Protein AF-A0A1F4Y2R0-F1 (afdb_monomer_lite)

Secondary structure (DSSP, 8-state):
--HHHHHHHHHHHHTTGGGSEETTEEHHHHHHHHHHHHHHTT--HHHHHHHHHTTTT--SS----SS-GGGHHHHHHHH-HHHHHHHHHHHHB-GGG--SS-BTTBEEEEBTTT-PEEEE-HHHHHHHHHHHHHHHHHHHTT---THHHHHHHHHGGGGGGS-HHHHHHHHHHGGGS-SS----SEEEEEETTEEEEE-SS-EEEES-------TTS--EEBSSTT-EEEEESPPPPSS-HHHH--SEEE-S--STTTSBHHHHHHHHTTS-EEEEES---HHHHHHHHHHHGGGGGGEEEEE-SS-EEEEETTEEEEEEE-SSTT-EEEEEE-SS-EEEEE-S--S-SSTT--SPPGGGGGGTT---SEEEEE----EEEEEETTEEEEES-SS--HHHHHHHHHHHT-SEEEEES-S-EEEESSEEEEPPPHHHHHHHHHHHHHHH-TT-EE----TT-B--

pLDDT: mean 84.25, std 13.88, range [33.34, 98.38]

Structure (mmCIF, N/CA/C/O backbone):
data_AF-A0A1F4Y2R0-F1
#
_entry.id   AF-A0A1F4Y2R0-F1
#
loop_
_atom_site.group_PDB
_atom_site.id
_atom_site.type_symbol
_atom_site.label_atom_id
_atom_site.label_alt_id
_atom_site.label_comp_id
_atom_site.label_asym_id
_atom_site.label_entity_id
_atom_site.label_seq_id
_atom_site.pdbx_PDB_ins_code
_atom_site.Cartn_x
_atom_site.Cartn_y
_atom_site.Cartn_z
_atom_site.occupancy
_atom_site.B_iso_or_equiv
_atom_site.auth_seq_id
_atom_site.auth_comp_id
_atom_site.auth_asym_id
_atom_site.auth_atom_id
_atom_site.pdbx_PDB_model_num
ATOM 1 N N . MET A 1 1 ? -34.219 0.413 31.444 1.00 54.72 1 MET A N 1
ATOM 2 C CA . MET A 1 1 ? -33.635 1.677 30.934 1.00 54.72 1 MET A CA 1
ATOM 3 C C . MET A 1 1 ? -33.563 2.626 32.122 1.00 54.72 1 MET A C 1
ATOM 5 O O . MET A 1 1 ? -34.509 2.577 32.900 1.00 54.72 1 MET A O 1
ATOM 9 N N . SER A 1 2 ? -32.473 3.369 32.354 1.00 75.62 2 SER A N 1
ATOM 10 C CA . SER A 1 2 ? -32.458 4.322 33.478 1.00 75.62 2 SER A CA 1
ATOM 11 C C . SER A 1 2 ? -33.339 5.532 33.150 1.00 75.62 2 SER A C 1
ATOM 13 O O . SER A 1 2 ? -33.554 5.846 31.976 1.00 75.62 2 SER A O 1
ATOM 15 N N . LEU A 1 3 ? -33.887 6.191 34.175 1.00 78.19 3 LEU A N 1
ATOM 16 C CA . LEU A 1 3 ? -34.734 7.378 33.994 1.00 78.19 3 LEU A CA 1
ATOM 17 C C . LEU A 1 3 ? -33.969 8.519 33.299 1.00 78.19 3 LEU A C 1
ATOM 19 O O . LEU A 1 3 ? -34.542 9.209 32.458 1.00 78.19 3 LEU A O 1
ATOM 23 N N . ALA A 1 4 ? -32.669 8.656 33.585 1.00 81.31 4 ALA A N 1
ATOM 24 C CA . ALA A 1 4 ? -31.793 9.646 32.962 1.00 81.31 4 ALA A CA 1
ATOM 25 C C . ALA A 1 4 ? -31.646 9.424 31.445 1.00 81.31 4 ALA A C 1
ATOM 27 O O . ALA A 1 4 ? -31.824 10.358 30.669 1.00 81.31 4 ALA A O 1
ATOM 28 N N . SER A 1 5 ? -31.427 8.177 31.009 1.00 87.00 5 SER A N 1
ATOM 29 C CA . SER A 1 5 ? -31.346 7.799 29.586 1.00 87.00 5 SER A CA 1
ATOM 30 C C . SER A 1 5 ? -32.629 8.136 28.810 1.00 87.00 5 SER A C 1
ATOM 32 O O . SER A 1 5 ? -32.589 8.716 27.722 1.00 87.00 5 SER A O 1
ATOM 34 N N . ALA A 1 6 ? -33.798 7.839 29.388 1.00 89.38 6 ALA A N 1
ATOM 35 C CA . ALA A 1 6 ? -35.083 8.134 28.754 1.00 89.38 6 ALA A CA 1
ATOM 36 C C . ALA A 1 6 ? -35.344 9.650 28.630 1.00 89.38 6 ALA A C 1
ATOM 38 O O . ALA A 1 6 ? -35.783 10.125 27.575 1.00 89.38 6 ALA A O 1
ATOM 39 N N . ALA A 1 7 ? -35.035 10.418 29.680 1.00 91.19 7 ALA A N 1
ATOM 40 C CA . ALA A 1 7 ? -35.133 11.877 29.660 1.00 91.19 7 ALA A CA 1
ATOM 41 C C . ALA A 1 7 ? -34.169 12.492 28.630 1.00 91.19 7 ALA A C 1
ATOM 43 O O . ALA A 1 7 ? -34.569 13.345 27.838 1.00 91.19 7 ALA A O 1
ATOM 44 N N . ALA A 1 8 ? -32.935 11.989 28.570 1.00 92.88 8 ALA A N 1
ATOM 45 C CA . ALA A 1 8 ? -31.923 12.381 27.598 1.00 92.88 8 ALA A CA 1
ATOM 46 C C . ALA A 1 8 ? -32.355 12.154 26.142 1.00 92.88 8 ALA A C 1
ATOM 48 O O . ALA A 1 8 ? -32.284 13.068 25.320 1.00 92.88 8 ALA A O 1
ATOM 49 N N . LYS A 1 9 ? -32.878 10.967 25.811 1.00 93.50 9 LYS A N 1
ATOM 50 C CA . LYS A 1 9 ? -33.388 10.676 24.458 1.00 93.50 9 LYS A CA 1
ATOM 51 C C . LYS A 1 9 ? -34.584 11.547 24.086 1.00 93.50 9 LYS A C 1
ATOM 53 O O . LYS A 1 9 ? -34.706 11.964 22.931 1.00 93.50 9 LYS A O 1
ATOM 58 N N . THR A 1 10 ? -35.450 11.851 25.053 1.00 94.50 10 THR A N 1
ATOM 59 C CA . THR A 1 10 ? -36.576 12.777 24.855 1.00 94.50 10 THR A CA 1
ATOM 60 C C . THR A 1 10 ? -36.070 14.185 24.548 1.00 94.50 10 THR A C 1
ATOM 62 O O . THR A 1 10 ? -36.515 14.798 23.580 1.00 94.50 10 THR A O 1
ATOM 65 N N . TYR A 1 11 ? -35.082 14.666 25.305 1.00 93.81 11 TYR A N 1
ATOM 66 C CA . TYR A 1 11 ? -34.439 15.955 25.062 1.00 93.81 11 TYR A CA 1
ATOM 67 C C . TYR A 1 11 ? -33.835 16.045 23.652 1.00 93.81 11 TYR A C 1
ATOM 69 O O . TYR A 1 11 ? -34.163 16.961 22.898 1.00 93.81 11 TYR A O 1
ATOM 77 N N . LEU A 1 12 ? -33.033 15.054 23.248 1.00 93.25 12 LEU A N 1
ATOM 78 C CA . LEU A 1 12 ? -32.429 14.998 21.911 1.00 93.25 12 LEU A CA 1
ATOM 79 C C . LEU A 1 12 ? -33.479 14.906 20.795 1.00 93.25 12 LEU A C 1
ATOM 81 O O . LEU A 1 12 ? -33.330 15.529 19.742 1.00 93.25 12 LEU A O 1
ATOM 85 N N . THR A 1 13 ? -34.568 14.169 21.027 1.00 93.06 13 THR A N 1
ATOM 86 C CA . THR A 1 13 ? -35.704 14.111 20.096 1.00 93.06 13 THR A CA 1
ATOM 87 C C . THR A 1 13 ? -36.316 15.496 19.896 1.00 93.06 13 THR A C 1
ATOM 89 O O . THR A 1 13 ? -36.494 15.912 18.753 1.00 93.06 13 THR A O 1
ATOM 92 N N . ASN A 1 14 ? -36.572 16.230 20.983 1.00 92.50 14 ASN A N 1
ATOM 93 C CA . ASN A 1 14 ? -37.152 17.575 20.938 1.00 92.50 14 ASN A CA 1
ATOM 94 C C . ASN A 1 14 ? -36.226 18.593 20.259 1.00 92.50 14 ASN A C 1
ATOM 96 O O . ASN A 1 14 ? -36.703 19.509 19.596 1.00 92.50 14 ASN A O 1
ATOM 100 N N . LYS A 1 15 ? -34.907 18.407 20.374 1.00 91.75 15 LYS A N 1
ATOM 101 C CA . LYS A 1 15 ? -33.897 19.203 19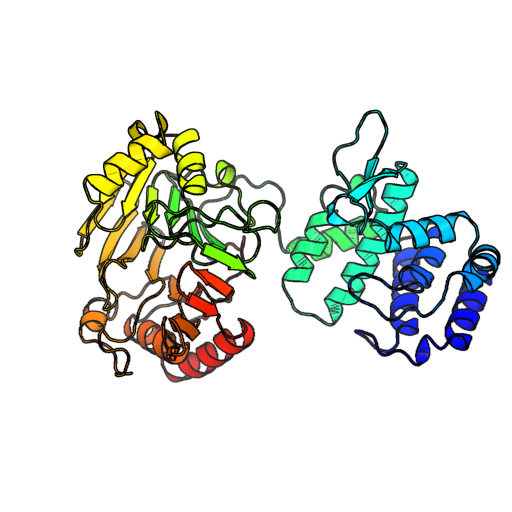.661 1.00 91.75 15 LYS A CA 1
ATOM 102 C C . LYS A 1 15 ? -33.776 18.848 18.174 1.00 91.75 15 LYS A C 1
ATOM 104 O O . LYS A 1 15 ? -33.099 19.548 17.433 1.00 91.75 15 LYS A O 1
ATOM 109 N N . GLY A 1 16 ? -34.463 17.800 17.714 1.00 89.19 16 GLY A N 1
ATOM 110 C CA . GLY A 1 16 ? -34.534 17.427 16.303 1.00 89.19 16 GLY A CA 1
ATOM 111 C C . GLY A 1 16 ? -33.515 16.377 15.864 1.00 89.19 16 GLY A C 1
ATOM 112 O O . GLY A 1 16 ? -33.352 16.178 14.661 1.00 89.19 16 GLY A O 1
ATOM 113 N N . ALA A 1 17 ? -32.869 15.655 16.789 1.00 87.44 17 ALA A N 1
ATOM 114 C CA . ALA A 1 17 ? -31.891 14.611 16.451 1.00 87.44 17 ALA A CA 1
ATOM 115 C C . ALA A 1 17 ? -32.464 13.520 15.521 1.00 87.44 17 ALA A C 1
ATOM 117 O O . ALA A 1 17 ? -31.746 12.982 14.681 1.00 87.44 17 ALA A O 1
ATOM 118 N N . LYS A 1 18 ? -33.772 13.227 15.613 1.00 90.25 18 LYS A N 1
ATOM 119 C CA . LYS A 1 18 ? -34.463 12.280 14.714 1.00 90.25 18 LYS A CA 1
ATOM 120 C C . LYS A 1 18 ? -34.533 12.747 13.257 1.00 90.25 18 LYS A C 1
ATOM 122 O O . LYS A 1 18 ? -34.652 11.923 12.359 1.00 90.25 18 LYS A O 1
ATOM 127 N N . ASN A 1 19 ? -34.455 14.054 13.021 1.00 86.25 19 ASN A N 1
ATOM 128 C CA . ASN A 1 19 ? -34.614 14.651 11.692 1.00 86.25 19 ASN A CA 1
ATOM 129 C C . ASN A 1 19 ? -33.277 14.787 10.949 1.00 86.25 19 ASN A C 1
ATOM 131 O O . ASN A 1 19 ? -33.233 15.239 9.806 1.00 86.25 19 ASN A O 1
ATOM 135 N N . ILE A 1 20 ? -32.171 14.440 11.604 1.00 82.31 20 ILE A N 1
ATOM 136 C CA . ILE A 1 20 ? -30.833 14.496 11.032 1.00 82.31 20 ILE A CA 1
ATOM 137 C C . ILE A 1 20 ? -30.492 13.110 10.502 1.00 82.31 20 ILE A C 1
ATOM 139 O O . ILE A 1 20 ? -30.331 12.183 11.289 1.00 82.31 20 ILE A O 1
ATOM 143 N N . ARG A 1 21 ? -30.357 12.973 9.180 1.00 81.75 21 ARG A N 1
ATOM 144 C CA . ARG A 1 21 ? -29.859 11.738 8.563 1.00 81.75 21 ARG A CA 1
ATOM 145 C C . ARG A 1 21 ? -28.403 11.511 8.971 1.00 81.75 21 ARG A C 1
ATOM 147 O O . ARG A 1 21 ? -27.587 12.423 8.859 1.00 81.75 21 ARG A O 1
ATOM 154 N N . HIS A 1 22 ? -28.100 10.298 9.408 1.00 78.69 22 HIS A N 1
ATOM 155 C CA . HIS A 1 22 ? -26.754 9.837 9.728 1.00 78.69 22 HIS A CA 1
ATOM 156 C C . HIS A 1 22 ? -26.477 8.509 9.004 1.00 78.69 22 HIS A C 1
ATOM 158 O O . HIS A 1 22 ? -27.254 8.138 8.126 1.00 78.69 22 HIS A O 1
ATOM 164 N N . VAL A 1 23 ? -25.370 7.829 9.335 1.00 69.88 23 VAL A N 1
ATOM 165 C CA . VAL A 1 23 ? -24.872 6.648 8.607 1.00 69.88 23 VAL A CA 1
ATOM 166 C C . VAL A 1 23 ? -25.981 5.592 8.546 1.00 69.88 23 VAL A C 1
ATOM 168 O O . VAL A 1 23 ? -26.536 5.354 7.481 1.00 69.88 23 VAL A O 1
ATOM 171 N N . ARG A 1 24 ? -26.448 5.119 9.712 1.00 73.19 24 ARG A N 1
ATOM 172 C CA . ARG A 1 24 ? -27.562 4.161 9.827 1.00 73.19 24 ARG A CA 1
ATOM 173 C C . ARG A 1 24 ? -28.772 4.783 10.522 1.00 73.19 24 ARG A C 1
ATOM 175 O O . ARG A 1 24 ? -28.914 4.680 11.744 1.00 73.19 24 ARG A O 1
ATOM 182 N N . GLY A 1 25 ? -29.642 5.417 9.737 1.00 85.50 25 GLY A N 1
ATOM 183 C CA . GLY A 1 25 ? -30.881 6.041 10.212 1.00 85.50 25 GLY A CA 1
ATOM 184 C C . GLY A 1 25 ? -30.699 7.508 10.598 1.00 85.50 25 GLY A C 1
ATOM 185 O O . GLY A 1 25 ? -30.081 8.281 9.864 1.00 85.50 25 GLY A O 1
ATOM 186 N N . SER A 1 26 ? -31.272 7.912 11.728 1.00 89.38 26 SER A N 1
ATOM 187 C CA . SER A 1 26 ? -31.125 9.263 12.267 1.00 89.38 26 SER A CA 1
ATOM 188 C C . SER A 1 26 ? -29.910 9.403 13.191 1.00 89.38 26 SER A C 1
ATOM 190 O O . SER A 1 26 ? -29.363 8.414 13.683 1.00 89.38 26 SER A O 1
ATOM 192 N N . LEU A 1 27 ? -29.508 10.642 13.488 1.00 88.50 27 LEU A N 1
ATOM 193 C CA . LEU A 1 27 ? -28.502 10.929 14.514 1.00 88.50 27 LEU A CA 1
ATOM 194 C C . LEU A 1 27 ? -28.922 10.348 15.870 1.00 88.50 27 LEU A C 1
ATOM 196 O O . LEU A 1 27 ? -28.088 9.779 16.567 1.00 88.50 27 LEU A O 1
ATOM 200 N N . LEU A 1 28 ? -30.210 10.417 16.227 1.00 91.50 28 LEU A N 1
ATOM 201 C CA . LEU A 1 28 ? -30.687 9.804 17.469 1.00 91.50 28 LEU A CA 1
ATOM 202 C C . LEU A 1 28 ? -30.506 8.280 17.473 1.00 91.50 28 LEU A C 1
ATOM 204 O O . LEU A 1 28 ? -30.177 7.721 18.520 1.00 91.50 28 LEU A O 1
ATOM 208 N N . ASP A 1 29 ? -30.708 7.615 16.332 1.00 89.62 29 ASP A N 1
ATOM 209 C CA . ASP A 1 29 ? -30.528 6.163 16.226 1.00 89.62 29 ASP A CA 1
ATOM 210 C C . ASP A 1 29 ? -29.059 5.783 16.436 1.00 89.62 29 ASP A C 1
ATOM 212 O O . ASP A 1 29 ? -28.770 4.862 17.196 1.00 89.62 29 ASP A O 1
ATOM 216 N N . HIS A 1 30 ? -28.132 6.532 15.830 1.00 91.44 30 HIS A N 1
ATOM 217 C CA . HIS A 1 30 ? -26.693 6.377 16.058 1.00 91.44 30 HIS A CA 1
ATOM 218 C C . HIS A 1 30 ? -26.323 6.563 17.533 1.00 91.44 30 HIS A C 1
ATOM 220 O O . HIS A 1 30 ? -25.813 5.637 18.161 1.00 91.44 30 HIS A O 1
ATOM 226 N N . LEU A 1 31 ? -26.666 7.710 18.124 1.00 93.88 31 LEU A N 1
ATOM 227 C CA . LEU A 1 31 ? -26.352 8.014 19.523 1.00 93.88 31 LEU A CA 1
ATOM 228 C C . LEU A 1 31 ? -26.945 6.970 20.489 1.00 93.88 31 LEU A C 1
ATOM 230 O O . LEU A 1 31 ? -26.305 6.582 21.467 1.00 93.88 31 LEU A O 1
ATOM 234 N N . SER A 1 32 ? -28.145 6.462 20.188 1.00 93.75 32 SER A N 1
ATOM 235 C CA . SER A 1 32 ? -28.789 5.407 20.976 1.00 93.75 32 SER A CA 1
ATOM 236 C C . SER A 1 32 ? -28.047 4.072 20.889 1.00 93.75 32 SER A C 1
ATOM 238 O O . SER A 1 32 ? -27.898 3.409 21.913 1.00 93.75 32 SER A O 1
ATOM 240 N N . ARG A 1 33 ? -27.541 3.685 19.709 1.00 93.31 33 ARG A N 1
ATOM 241 C CA . ARG A 1 33 ? -26.731 2.464 19.552 1.00 93.31 33 ARG A CA 1
ATOM 242 C C . ARG A 1 33 ? -25.391 2.564 20.273 1.00 93.31 33 ARG A C 1
ATOM 244 O O . ARG A 1 33 ? -24.945 1.569 20.845 1.00 93.31 33 ARG A O 1
ATOM 251 N N . ILE A 1 34 ? -24.771 3.747 20.299 1.00 95.00 34 ILE A N 1
ATOM 252 C CA . ILE A 1 34 ? -23.540 3.980 21.071 1.00 95.00 34 ILE A CA 1
ATOM 253 C C . ILE A 1 34 ? -23.800 3.794 22.565 1.00 95.00 34 ILE A C 1
ATOM 255 O O . ILE A 1 34 ? -23.095 3.025 23.217 1.00 95.00 34 ILE A O 1
ATOM 259 N N . GLU A 1 35 ? -24.842 4.429 23.105 1.00 96.44 35 GLU A N 1
ATOM 260 C CA . GLU A 1 35 ? -25.239 4.250 24.506 1.00 96.44 35 GLU A CA 1
ATOM 261 C C . GLU A 1 35 ? -25.513 2.771 24.834 1.00 96.44 35 GLU A C 1
ATOM 263 O O . GLU A 1 35 ? -25.015 2.248 25.833 1.00 96.44 35 GLU A O 1
ATOM 268 N N . GLU A 1 36 ? -26.273 2.075 23.985 1.00 92.94 36 GLU A N 1
ATOM 269 C CA . GLU A 1 36 ? -26.592 0.655 24.164 1.00 92.94 36 GLU A CA 1
ATOM 270 C C . GLU A 1 36 ? -25.349 -0.237 24.105 1.00 92.94 36 GLU A C 1
ATOM 272 O O . GLU A 1 36 ? -25.234 -1.168 24.903 1.00 92.94 36 GLU A O 1
ATOM 277 N N . THR A 1 37 ? -24.392 0.077 23.230 1.00 93.94 37 THR A N 1
ATOM 278 C CA . THR A 1 37 ? -23.104 -0.625 23.126 1.00 93.94 37 THR A CA 1
ATOM 279 C C . THR A 1 37 ? -22.275 -0.436 24.393 1.00 93.94 37 THR A C 1
ATOM 281 O O . THR A 1 37 ? -21.837 -1.415 24.996 1.00 93.94 37 THR A O 1
ATOM 284 N N . LEU A 1 38 ? -22.121 0.808 24.855 1.00 97.00 38 LEU A N 1
ATOM 285 C CA . LEU A 1 38 ? -21.382 1.148 26.076 1.00 97.00 38 LEU A CA 1
ATOM 286 C C . LEU A 1 38 ? -22.003 0.490 27.312 1.00 97.00 38 LEU A C 1
ATOM 288 O O . LEU A 1 38 ? -21.308 -0.109 28.136 1.00 97.00 38 LEU A O 1
ATOM 292 N N . LYS A 1 39 ? -23.334 0.510 27.394 1.00 93.62 39 LYS A N 1
ATOM 293 C CA . LYS A 1 39 ? -24.082 -0.215 28.418 1.00 93.62 39 LYS A CA 1
ATOM 294 C C . LYS A 1 39 ? -23.865 -1.721 28.311 1.00 93.62 39 LYS A C 1
ATOM 296 O O . LYS A 1 39 ? -23.650 -2.385 29.323 1.00 93.62 39 LYS A O 1
ATOM 301 N N . GLY A 1 40 ? -23.891 -2.258 27.094 1.00 91.38 40 GLY A N 1
ATOM 302 C CA . GLY A 1 40 ? -23.584 -3.650 26.793 1.00 91.38 40 GLY A CA 1
ATOM 303 C C . GLY A 1 40 ? -22.191 -4.044 27.271 1.00 91.38 40 GLY A C 1
ATOM 304 O O . GLY A 1 40 ? -22.032 -5.155 27.774 1.00 91.38 40 GLY A O 1
ATOM 305 N N . TRP A 1 41 ? -21.221 -3.129 27.204 1.00 96.56 41 TRP A N 1
ATOM 306 C CA . TRP A 1 41 ? -19.855 -3.283 27.709 1.00 96.56 41 TRP A CA 1
ATOM 307 C C . TRP A 1 41 ? -19.695 -3.077 29.220 1.00 96.56 41 TRP A C 1
ATOM 309 O O . TRP A 1 41 ? -18.602 -3.273 29.744 1.00 96.56 41 TRP A O 1
ATOM 319 N N . ASN A 1 42 ? -20.778 -2.780 29.943 1.00 95.12 42 ASN A N 1
ATOM 320 C CA . ASN A 1 42 ? -20.783 -2.500 31.380 1.00 95.12 42 ASN A CA 1
ATOM 321 C C . ASN A 1 42 ? -19.920 -1.279 31.772 1.00 95.12 42 ASN A C 1
ATOM 323 O O . ASN A 1 42 ? -19.296 -1.284 32.834 1.00 95.12 42 ASN A O 1
ATOM 327 N N . THR A 1 43 ? -19.866 -0.234 30.939 1.00 97.38 43 THR A N 1
ATOM 328 C CA . THR A 1 43 ? -19.228 1.034 31.336 1.00 97.38 43 THR A CA 1
ATOM 329 C C . THR A 1 43 ? -20.074 1.777 32.387 1.00 97.38 43 THR A C 1
ATOM 331 O O . THR A 1 43 ? -21.277 1.516 32.497 1.00 97.38 43 THR A O 1
ATOM 334 N N . PRO A 1 44 ? -19.495 2.705 33.175 1.00 97.25 44 PRO A N 1
ATOM 335 C CA . PRO A 1 44 ? -20.260 3.537 34.109 1.00 97.25 44 PRO A CA 1
ATOM 336 C C . PRO A 1 44 ? -21.378 4.345 33.427 1.00 97.25 44 PRO A C 1
ATOM 338 O O . PRO A 1 44 ? -21.250 4.736 32.267 1.00 97.25 44 PRO A O 1
ATOM 341 N N . GLU A 1 45 ? -22.461 4.649 34.150 1.00 96.44 45 GLU A N 1
ATOM 342 C CA . GLU A 1 45 ? -23.637 5.338 33.584 1.00 96.44 45 GLU A CA 1
ATOM 343 C C . GLU A 1 45 ? -23.290 6.698 32.956 1.00 96.44 45 GLU A C 1
ATOM 345 O O . GLU A 1 45 ? -23.793 7.020 31.880 1.00 96.44 45 GLU A O 1
ATOM 350 N N . HIS A 1 46 ? -22.374 7.470 33.551 1.00 97.31 46 HIS A N 1
ATOM 351 C CA . HIS A 1 46 ? -21.951 8.753 32.978 1.00 97.31 46 HIS A CA 1
ATOM 352 C C . HIS A 1 46 ? -21.222 8.597 31.634 1.00 97.31 46 HIS A C 1
ATOM 354 O O . HIS A 1 46 ? -21.324 9.483 30.793 1.00 97.31 46 HIS A O 1
ATOM 360 N N . VAL A 1 47 ? -20.547 7.468 31.386 1.00 98.06 47 VAL A N 1
ATOM 361 C CA . VAL A 1 47 ? -19.916 7.161 30.088 1.00 98.06 47 VAL A CA 1
ATOM 362 C C . VAL A 1 47 ? -20.975 6.806 29.048 1.00 98.06 47 VAL A C 1
ATOM 364 O O . VAL A 1 47 ? -20.880 7.236 27.903 1.00 98.06 47 VAL A O 1
ATOM 367 N N . GLN A 1 48 ? -22.011 6.059 29.441 1.00 97.88 48 GLN A N 1
ATOM 368 C CA . GLN A 1 48 ? -23.145 5.729 28.567 1.00 97.88 48 GLN A CA 1
ATOM 369 C C . GLN A 1 48 ? -23.875 7.006 28.126 1.00 97.88 48 GLN A C 1
ATOM 371 O O . GLN A 1 48 ? -24.103 7.211 26.934 1.00 97.88 48 GLN A O 1
ATOM 376 N N . LEU A 1 49 ? -24.168 7.898 29.080 1.00 97.44 49 LEU A N 1
ATOM 377 C CA . LEU A 1 49 ? -24.793 9.195 28.814 1.00 97.44 49 LEU A CA 1
ATOM 378 C C . LEU A 1 49 ? -23.883 10.118 27.994 1.00 97.44 49 LEU A C 1
ATOM 380 O O . LEU A 1 49 ? -24.369 10.796 27.094 1.00 97.44 49 LEU A O 1
ATOM 384 N N . ALA A 1 50 ? -22.569 10.110 28.241 1.00 97.62 50 ALA A N 1
ATOM 385 C CA . ALA A 1 50 ? -21.620 10.822 27.390 1.00 97.62 50 ALA A CA 1
ATOM 386 C C . ALA A 1 50 ? -21.644 10.287 25.951 1.00 97.62 50 ALA A C 1
ATOM 388 O O . ALA A 1 50 ? -21.704 11.073 25.013 1.00 97.62 50 ALA A O 1
ATOM 389 N N . GLY A 1 51 ? -21.695 8.965 25.763 1.00 96.56 51 GLY A N 1
ATOM 390 C CA . GLY A 1 51 ? -21.868 8.341 24.449 1.00 96.56 51 GLY A CA 1
ATOM 391 C C . GLY A 1 51 ? -23.167 8.743 23.748 1.00 96.56 51 GLY A C 1
ATOM 392 O O . GLY A 1 51 ? -23.169 8.945 22.538 1.00 96.56 51 GLY A O 1
ATOM 393 N N . LEU A 1 52 ? -24.254 8.954 24.491 1.00 96.06 52 LEU A N 1
ATOM 394 C CA . LEU A 1 52 ? -25.516 9.459 23.942 1.00 96.06 52 LEU A CA 1
ATOM 395 C C . LEU A 1 52 ? -25.425 10.929 23.473 1.00 96.06 52 LEU A C 1
ATOM 397 O O . LEU A 1 52 ? -26.224 11.345 22.640 1.00 96.06 52 LEU A O 1
ATOM 401 N N . PHE A 1 53 ? -24.463 11.712 23.974 1.00 95.62 53 PHE A N 1
ATOM 402 C CA . PHE A 1 53 ? -24.277 13.132 23.634 1.00 95.62 53 PHE A CA 1
ATOM 403 C C . PHE A 1 53 ? -22.980 13.430 22.861 1.00 95.62 53 PHE A C 1
ATOM 405 O O . PHE A 1 53 ? -22.725 14.583 22.531 1.00 95.62 53 PHE A O 1
ATOM 412 N N . HIS A 1 54 ? -22.157 12.430 22.541 1.00 92.62 54 HIS A N 1
ATOM 413 C CA . HIS A 1 54 ? -20.757 12.644 22.147 1.00 92.62 54 HIS A CA 1
ATOM 414 C C . HIS A 1 54 ? -20.545 13.513 20.888 1.00 92.62 54 HIS A C 1
ATOM 416 O O . HIS A 1 54 ? -19.490 14.120 20.754 1.00 92.62 54 HIS A O 1
ATOM 422 N N . SER A 1 55 ? -21.537 13.593 19.991 1.00 85.62 55 SER A N 1
ATOM 423 C CA . SER A 1 55 ? -21.470 14.343 18.721 1.00 85.62 55 SER A CA 1
ATOM 424 C C . SER A 1 55 ? -22.463 15.517 18.626 1.00 85.62 55 SER A C 1
ATOM 426 O O . SER A 1 55 ? -22.667 16.071 17.547 1.00 85.62 55 SER A O 1
ATOM 428 N N . VAL A 1 56 ? -23.127 15.907 19.722 1.00 81.38 56 VAL A N 1
ATOM 429 C CA . VAL A 1 56 ? -24.228 16.900 19.672 1.00 81.38 56 VAL A CA 1
ATOM 430 C C . VAL A 1 56 ? -23.761 18.337 19.421 1.00 81.38 56 VAL A C 1
ATOM 432 O O . VAL A 1 56 ? -24.521 19.127 18.865 1.00 81.38 56 VAL A O 1
ATOM 435 N N . PHE A 1 57 ? -22.519 18.658 19.785 1.00 75.75 57 PHE A N 1
ATOM 436 C CA . PHE A 1 57 ? -21.879 19.955 19.537 1.00 75.75 57 PHE A CA 1
ATOM 437 C C . PHE A 1 57 ? -21.094 19.976 18.212 1.00 75.75 57 PHE A C 1
ATOM 439 O O . PHE A 1 57 ? -20.283 20.865 17.990 1.00 75.75 57 PHE A O 1
ATOM 446 N N . GLY A 1 58 ? -21.317 18.992 17.330 1.00 61.06 58 GLY A N 1
ATOM 447 C CA . GLY A 1 58 ? -20.559 18.827 16.090 1.00 61.06 58 GLY A CA 1
ATOM 448 C C . GLY A 1 58 ? -19.212 18.117 16.284 1.00 61.06 58 GLY A C 1
ATOM 449 O O . GLY A 1 58 ? -18.647 18.065 17.374 1.00 61.06 58 GLY A O 1
ATOM 450 N N . THR A 1 59 ? -18.701 17.527 15.202 1.00 55.38 59 THR A N 1
ATOM 451 C CA . THR A 1 59 ? -17.386 16.861 15.138 1.00 55.38 59 THR A CA 1
ATOM 452 C C . THR A 1 59 ? -16.703 17.155 13.799 1.00 55.38 59 THR A C 1
ATOM 454 O O . THR A 1 59 ? -17.325 17.696 12.884 1.00 55.38 59 THR A O 1
ATOM 457 N N . ASP A 1 60 ? -15.436 16.761 13.636 1.00 43.12 60 ASP A N 1
ATOM 458 C CA . ASP A 1 60 ? -14.666 17.004 12.399 1.00 43.12 60 ASP A CA 1
ATOM 459 C C . ASP A 1 60 ? -15.295 16.350 11.159 1.00 43.12 60 ASP A C 1
ATOM 461 O O . ASP A 1 60 ? -15.186 16.864 10.044 1.00 43.12 60 ASP A O 1
ATOM 465 N N . HIS A 1 61 ? -16.009 15.239 11.359 1.00 46.16 61 HIS A N 1
ATOM 466 C CA . HIS A 1 61 ? -16.724 14.518 10.306 1.00 46.16 61 HIS A CA 1
ATOM 467 C C . HIS A 1 61 ? -18.214 14.899 10.221 1.00 46.16 61 HIS A C 1
ATOM 469 O O . HIS A 1 61 ? -18.853 14.634 9.203 1.00 46.16 61 HIS A O 1
ATOM 475 N N . PHE A 1 62 ? -18.770 15.554 11.249 1.00 53.06 62 PHE A N 1
ATOM 476 C CA . PHE A 1 62 ? -20.174 15.956 11.321 1.00 53.06 62 PHE A CA 1
ATOM 477 C C . PHE A 1 62 ? -20.309 17.434 11.721 1.00 53.06 62 PHE A C 1
ATOM 479 O O . PHE A 1 62 ? -20.464 17.780 12.889 1.00 53.06 62 PHE A O 1
ATOM 486 N N . LYS A 1 63 ? -20.280 18.327 10.724 1.00 51.75 63 LYS A N 1
ATOM 487 C CA . LYS A 1 63 ? -20.277 19.794 10.909 1.00 51.75 63 LYS A CA 1
ATOM 488 C C . LYS A 1 63 ? -21.620 20.412 11.331 1.00 51.75 63 LYS A C 1
ATOM 490 O O . LYS A 1 63 ? -21.726 21.631 11.409 1.00 51.75 63 LYS A O 1
ATOM 495 N N . LYS A 1 64 ? -22.675 19.614 11.525 1.00 58.88 64 LYS A N 1
ATOM 496 C CA . LYS A 1 64 ? -23.998 20.131 11.896 1.00 58.88 64 LYS A CA 1
ATOM 497 C C . LYS A 1 64 ? -24.154 20.083 13.413 1.00 58.88 64 LYS A C 1
ATOM 499 O O . LYS A 1 64 ? -24.474 19.039 13.967 1.00 58.88 64 LYS A O 1
ATOM 504 N N . GLU A 1 65 ? -23.949 21.215 14.068 1.00 68.06 65 GLU A N 1
ATOM 505 C CA . GLU A 1 65 ? -24.181 21.357 15.506 1.00 68.06 65 GLU A CA 1
ATOM 506 C C . GLU A 1 65 ? -25.683 21.205 15.801 1.00 68.06 65 GLU A C 1
ATOM 508 O O . GLU A 1 65 ? -26.519 21.917 15.239 1.00 68.06 65 GLU A O 1
ATOM 513 N N . LEU A 1 66 ? -26.045 20.224 16.633 1.00 78.44 66 LEU A N 1
ATOM 514 C CA . LEU A 1 66 ? -27.419 20.043 17.113 1.00 78.44 66 LEU A CA 1
ATOM 515 C C . LEU A 1 66 ? -27.701 20.976 18.298 1.00 78.44 66 LEU A C 1
ATOM 517 O O . LEU A 1 66 ? -28.826 21.450 18.449 1.00 78.44 66 LEU A O 1
ATOM 521 N N . LEU A 1 67 ? -26.686 21.198 19.135 1.00 81.94 67 LEU A N 1
ATOM 522 C CA . LEU A 1 67 ? -26.723 22.024 20.337 1.00 81.94 67 LEU A CA 1
ATOM 523 C C . LEU A 1 67 ? -25.630 23.091 20.264 1.00 81.94 67 LEU A C 1
ATOM 525 O O . LEU A 1 67 ? -24.547 22.822 19.749 1.00 81.94 67 LEU A O 1
ATOM 529 N N . GLY A 1 68 ? -25.915 24.275 20.806 1.00 80.75 68 GLY A N 1
ATOM 530 C CA . GLY A 1 68 ? -24.944 25.367 20.927 1.00 80.75 68 GLY A CA 1
ATOM 531 C C . GLY A 1 68 ? -24.487 25.582 22.370 1.00 80.75 68 GLY A C 1
ATOM 532 O O . GLY A 1 68 ? -24.980 24.939 23.296 1.00 80.75 68 GLY A O 1
ATOM 533 N N . GLU A 1 69 ? -23.591 26.548 22.586 1.00 79.94 69 GLU A N 1
ATOM 534 C CA . GLU A 1 69 ? -23.054 26.887 23.917 1.00 79.94 69 GLU A CA 1
ATOM 535 C C . GLU A 1 69 ? -24.158 27.152 24.960 1.00 79.94 69 GLU A C 1
ATOM 537 O O . GLU A 1 69 ? -24.058 26.699 26.102 1.00 79.94 69 GLU A O 1
ATOM 542 N N . ALA A 1 70 ? -25.258 27.794 24.551 1.00 83.31 70 ALA A N 1
ATOM 543 C CA . ALA A 1 70 ? -26.408 28.096 25.408 1.00 83.31 70 ALA A CA 1
ATOM 544 C C . ALA A 1 70 ? -27.110 26.850 25.989 1.00 83.31 70 ALA A C 1
ATOM 546 O O . ALA A 1 70 ? -27.799 26.952 27.004 1.00 83.31 70 ALA A O 1
ATOM 547 N N . ASP A 1 71 ? -26.937 25.676 25.377 1.00 85.81 71 ASP A N 1
ATOM 548 C CA . ASP A 1 71 ? -27.538 24.421 25.836 1.00 85.81 71 ASP A CA 1
ATOM 549 C C . ASP A 1 71 ? -26.681 23.698 26.891 1.00 85.81 71 ASP A C 1
ATOM 551 O O . ASP A 1 71 ? -27.166 22.780 27.557 1.00 85.81 71 ASP A O 1
ATOM 555 N N . THR A 1 72 ? -25.423 24.115 27.083 1.00 87.06 72 THR A N 1
ATOM 556 C CA . THR A 1 72 ? -24.425 23.422 27.919 1.00 87.06 72 THR A CA 1
ATOM 557 C C . THR A 1 72 ? -24.908 23.192 29.347 1.00 87.06 72 THR A C 1
ATOM 559 O O . THR A 1 72 ? -24.798 22.081 29.858 1.00 87.06 72 THR A O 1
ATOM 562 N N . GLU A 1 73 ? -25.495 24.208 29.984 1.00 90.25 73 GLU A N 1
ATOM 563 C CA . GLU A 1 73 ? -25.980 24.104 31.366 1.00 90.25 73 GLU A CA 1
ATOM 564 C C . GLU A 1 73 ? -27.149 23.119 31.488 1.00 90.25 73 GLU A C 1
ATOM 566 O O . GLU A 1 73 ? -27.219 22.321 32.423 1.00 90.25 73 GLU A O 1
ATOM 571 N N . GLN A 1 74 ? -28.048 23.116 30.504 1.00 89.94 74 GLN A N 1
ATOM 572 C CA . GLN A 1 74 ? -29.167 22.183 30.477 1.00 89.94 74 GLN A CA 1
ATOM 573 C C . GLN A 1 74 ? -28.688 20.744 30.259 1.00 89.94 74 GLN A C 1
ATOM 575 O O . GLN A 1 74 ? -29.182 19.827 30.916 1.00 89.94 74 GLN A O 1
ATOM 580 N N . VAL A 1 75 ? -27.701 20.546 29.380 1.00 91.88 75 VAL A N 1
ATOM 581 C CA . VAL A 1 75 ? -27.045 19.246 29.194 1.00 91.88 75 VAL A CA 1
ATOM 582 C C . VAL A 1 75 ? -26.360 18.819 30.493 1.00 91.88 75 VAL A C 1
ATOM 584 O O . VAL A 1 75 ? -26.584 17.702 30.950 1.00 91.88 75 VAL A O 1
ATOM 587 N N . ARG A 1 76 ? -25.611 19.709 31.154 1.00 93.62 76 ARG A N 1
ATOM 588 C CA . ARG A 1 76 ? -24.937 19.450 32.438 1.00 93.62 76 ARG A CA 1
ATOM 589 C C . ARG A 1 76 ? -25.901 18.955 33.514 1.00 93.62 76 ARG A C 1
ATOM 591 O O . ARG A 1 76 ? -25.606 17.971 34.186 1.00 93.62 76 ARG A O 1
ATOM 598 N N . LEU A 1 77 ? -27.061 19.598 33.654 1.00 93.25 77 LEU A N 1
ATOM 599 C CA . LEU A 1 77 ? -28.106 19.189 34.601 1.00 93.25 77 LEU A CA 1
ATOM 600 C C . LEU A 1 77 ? -28.718 17.823 34.254 1.00 93.25 77 LEU A C 1
ATOM 602 O O . LEU A 1 77 ? -29.161 17.104 35.147 1.00 93.25 77 LEU A O 1
ATOM 606 N N . LEU A 1 78 ? -28.743 17.469 32.969 1.00 93.81 78 LEU A N 1
ATOM 607 C CA . LEU A 1 78 ? -29.382 16.262 32.454 1.00 93.81 78 LEU A CA 1
ATOM 608 C C . LEU A 1 78 ? -28.478 15.022 32.511 1.00 93.81 78 LEU A C 1
ATOM 610 O O . LEU A 1 78 ? -28.954 13.948 32.875 1.00 93.81 78 LEU A O 1
ATOM 614 N N . ILE A 1 79 ? -27.197 15.153 32.151 1.00 94.25 79 ILE A N 1
ATOM 615 C CA . ILE A 1 79 ? -26.245 14.025 32.092 1.00 94.25 79 ILE A CA 1
ATOM 616 C C . ILE A 1 79 ? -25.185 14.049 33.199 1.00 94.25 79 ILE A C 1
ATOM 618 O O . ILE A 1 79 ? -24.476 13.062 33.402 1.00 94.25 79 ILE A O 1
ATOM 622 N N . GLY A 1 80 ? -25.090 15.154 33.936 1.00 95.81 80 GLY A N 1
ATOM 623 C CA . GLY A 1 80 ? -24.104 15.363 34.986 1.00 95.81 80 GLY A CA 1
ATOM 624 C C . GLY A 1 80 ? -22.743 15.839 34.472 1.00 95.81 80 GLY A C 1
ATOM 625 O O . GLY A 1 80 ? -22.384 15.698 33.303 1.00 95.81 80 GLY A O 1
ATOM 626 N N . GLU A 1 81 ? -21.951 16.374 35.402 1.00 95.75 81 GLU A N 1
ATOM 627 C CA . GLU A 1 81 ? -20.651 17.007 35.135 1.00 95.75 81 GLU A CA 1
ATOM 628 C C . GLU A 1 81 ? -19.653 16.072 34.439 1.00 95.75 81 GLU A C 1
ATOM 630 O O . GLU A 1 81 ? -19.017 16.434 33.452 1.00 95.75 81 GLU A O 1
ATOM 635 N N . LYS A 1 82 ? -19.539 14.832 34.931 1.00 96.56 82 LYS A N 1
ATOM 636 C CA . LYS A 1 82 ? -18.587 13.847 34.397 1.00 96.56 82 LYS A CA 1
ATOM 637 C C . LYS A 1 82 ? -18.899 13.470 32.953 1.00 96.56 82 LYS A C 1
ATOM 639 O O . LYS A 1 82 ? -17.987 13.343 32.143 1.00 96.56 82 LYS A O 1
ATOM 644 N N . ALA A 1 83 ? -20.180 13.303 32.628 1.00 96.75 83 ALA A N 1
ATOM 645 C CA . ALA A 1 83 ? -20.587 12.974 31.271 1.00 96.75 83 ALA A CA 1
ATOM 646 C C . ALA A 1 83 ? -20.332 14.159 30.330 1.00 96.75 83 ALA A C 1
ATOM 648 O O . ALA A 1 83 ? -19.759 13.973 29.258 1.00 96.75 83 ALA A O 1
ATOM 649 N N . LEU A 1 84 ? -20.665 15.383 30.759 1.00 95.31 84 LEU A N 1
ATOM 650 C CA . LEU A 1 84 ? -20.391 16.591 29.979 1.00 95.31 84 LEU A CA 1
ATOM 651 C C . LEU A 1 84 ? -18.889 16.790 29.725 1.00 95.31 84 LEU A C 1
ATOM 653 O O . LEU A 1 84 ? -18.496 17.134 28.610 1.00 95.31 84 LEU A O 1
ATOM 657 N N . ARG A 1 85 ? -18.037 16.510 30.720 1.00 95.00 85 ARG A N 1
ATOM 658 C CA . ARG A 1 85 ? -16.577 16.529 30.558 1.00 95.00 85 ARG A CA 1
ATOM 659 C C . ARG A 1 85 ? -16.117 15.599 29.433 1.00 95.00 85 ARG A C 1
ATOM 661 O O . ARG A 1 85 ? -15.325 16.022 28.596 1.00 95.00 85 ARG A O 1
ATOM 668 N N . LEU A 1 86 ? -16.628 14.368 29.374 1.00 96.88 86 LEU A N 1
ATOM 669 C CA . LEU A 1 86 ? -16.296 13.420 28.304 1.00 96.88 86 LEU A CA 1
ATOM 670 C C . LEU A 1 86 ? -16.819 13.875 26.934 1.00 96.88 86 LEU A C 1
ATOM 672 O O . LEU A 1 86 ? -16.107 13.734 25.946 1.00 96.88 86 LEU A O 1
ATOM 676 N N . VAL A 1 87 ? -18.018 14.465 26.866 1.00 95.06 87 VAL A N 1
ATOM 677 C CA . VAL A 1 87 ? -18.573 15.039 25.621 1.00 95.06 87 VAL A CA 1
ATOM 678 C C . VAL A 1 87 ? -17.684 16.170 25.094 1.00 95.06 87 VAL A C 1
ATOM 680 O O . VAL A 1 87 ? -17.369 16.217 23.903 1.00 95.06 87 VAL A O 1
ATOM 683 N N . SER A 1 88 ? -17.226 17.051 25.988 1.00 91.56 88 SER A N 1
ATOM 684 C CA . SER A 1 88 ? -16.290 18.126 25.649 1.00 91.56 88 SER A CA 1
ATOM 685 C C . SER A 1 88 ? -14.949 17.571 25.162 1.00 91.56 88 SER A C 1
ATOM 687 O O . SER A 1 88 ? -14.455 18.010 24.122 1.00 91.56 88 SER A O 1
ATOM 689 N N . LEU A 1 89 ? -14.389 16.567 25.851 1.00 93.19 89 LEU A N 1
ATOM 690 C CA . LEU A 1 89 ? -13.153 15.907 25.427 1.00 93.19 89 LEU A CA 1
ATOM 691 C C . LEU A 1 89 ? -13.305 15.271 24.043 1.00 93.19 89 LEU A C 1
ATOM 693 O O . LEU A 1 89 ? -12.476 15.536 23.179 1.00 93.19 89 LEU A O 1
ATOM 697 N N . PHE A 1 90 ? -14.378 14.512 23.804 1.00 92.94 90 PHE A N 1
ATOM 698 C CA . PHE A 1 90 ? -14.641 13.875 22.510 1.00 92.94 90 PHE A CA 1
ATOM 699 C C . PHE A 1 90 ? -14.644 14.895 21.368 1.00 92.94 90 PHE A C 1
ATOM 701 O O . PHE A 1 90 ? -14.081 14.648 20.305 1.00 92.94 90 PHE A O 1
ATOM 708 N N . SER A 1 91 ? -15.264 16.052 21.608 1.00 86.94 91 SER A N 1
ATOM 709 C CA . SER A 1 91 ? -15.426 17.100 20.599 1.00 86.94 91 SER A CA 1
ATOM 710 C C . SER A 1 91 ? -14.145 17.902 20.353 1.00 86.94 91 SER A C 1
ATOM 712 O O . SER A 1 91 ? -14.007 18.487 19.280 1.00 86.94 91 SER A O 1
ATOM 714 N N . SER A 1 92 ? -13.221 17.938 21.321 1.00 85.88 92 SER A N 1
ATOM 715 C CA . SER A 1 92 ? -12.073 18.861 21.321 1.00 85.88 92 SER A CA 1
ATOM 716 C C . SER A 1 92 ? -10.723 18.197 21.049 1.00 85.88 92 SER A C 1
ATOM 718 O O . SER A 1 92 ? -9.795 18.892 20.641 1.00 85.88 92 SER A O 1
ATOM 720 N N . ILE A 1 93 ? -10.565 16.889 21.285 1.00 85.81 93 ILE A N 1
ATOM 721 C CA . ILE A 1 93 ? -9.267 16.207 21.131 1.00 85.81 93 ILE A CA 1
ATOM 722 C C . ILE A 1 93 ? -9.121 15.516 19.774 1.00 85.81 93 ILE A C 1
ATOM 724 O O . ILE A 1 93 ? -10.067 14.916 19.269 1.00 85.81 93 ILE A O 1
ATOM 728 N N . ASP A 1 94 ? -7.906 15.516 19.224 1.00 80.75 94 ASP A N 1
ATOM 729 C CA . ASP A 1 94 ? -7.551 14.592 18.147 1.00 80.75 94 ASP A CA 1
ATOM 730 C C . ASP A 1 94 ? -7.326 13.200 18.749 1.00 80.75 94 ASP A C 1
ATOM 732 O O . ASP A 1 94 ? -6.322 12.942 19.424 1.00 80.75 94 ASP A O 1
ATOM 736 N N . ARG A 1 95 ? -8.264 12.284 18.485 1.00 82.12 95 ARG A N 1
ATOM 737 C CA . ARG A 1 95 ? -8.225 10.907 18.994 1.00 82.12 95 ARG A CA 1
ATOM 738 C C . ARG A 1 95 ? -6.908 10.188 18.688 1.00 82.12 95 ARG A C 1
ATOM 740 O O . ARG A 1 95 ? -6.434 9.446 19.539 1.00 82.12 95 ARG A O 1
ATOM 747 N N . PHE A 1 96 ? -6.272 10.450 17.542 1.00 79.75 96 PHE A N 1
ATOM 748 C CA . PHE A 1 96 ? -5.043 9.757 17.136 1.00 79.75 96 PHE A CA 1
ATOM 749 C C . PHE A 1 96 ? -3.791 10.221 17.889 1.00 79.75 96 PHE A C 1
ATOM 751 O O . PHE A 1 96 ? -2.736 9.596 17.772 1.00 79.75 96 PHE A O 1
ATOM 758 N N . THR A 1 97 ? -3.905 11.293 18.675 1.00 78.56 97 THR A N 1
ATOM 759 C CA . THR A 1 97 ? -2.802 11.867 19.458 1.00 78.56 97 THR A CA 1
ATOM 760 C C . THR A 1 97 ? -2.781 11.398 20.909 1.00 78.56 97 THR A C 1
ATOM 762 O O . THR A 1 97 ? -1.842 11.726 21.637 1.00 78.56 97 THR A O 1
ATOM 765 N N . ILE A 1 98 ? -3.777 10.611 21.340 1.00 82.25 98 ILE A N 1
ATOM 766 C CA . ILE A 1 98 ? -3.743 9.965 22.653 1.00 82.25 98 ILE A CA 1
ATOM 767 C C . ILE A 1 98 ? -2.510 9.053 22.683 1.00 82.25 98 ILE A C 1
ATOM 769 O O . ILE A 1 98 ? -2.374 8.131 21.878 1.00 82.25 98 ILE A O 1
ATOM 773 N N . SER A 1 99 ? -1.573 9.319 23.593 1.00 70.12 99 SER A N 1
ATOM 774 C CA . SER A 1 99 ? -0.369 8.492 23.737 1.00 70.12 99 SER A CA 1
ATOM 775 C C . SER A 1 99 ? -0.704 7.171 24.427 1.00 70.12 99 SER A C 1
ATOM 777 O O . SER A 1 99 ? -1.223 7.171 25.538 1.00 70.12 99 SER A O 1
ATOM 779 N N . SER A 1 100 ? -0.322 6.032 23.843 1.00 66.06 100 SER A N 1
ATOM 780 C CA . SER A 1 100 ? -0.375 4.729 24.532 1.00 66.06 100 SER A CA 1
ATOM 781 C C . SER A 1 100 ? 0.726 4.551 25.579 1.00 66.06 100 SER A C 1
ATOM 783 O O . SER A 1 100 ? 0.660 3.651 26.416 1.00 66.06 100 SER A O 1
ATOM 785 N N . LYS A 1 101 ? 1.744 5.420 25.571 1.00 60.06 101 LYS A N 1
ATOM 786 C CA . LYS A 1 101 ? 2.809 5.433 26.574 1.00 60.06 101 LYS A CA 1
ATOM 787 C C . LYS A 1 101 ? 2.411 6.349 27.721 1.00 60.06 101 LYS A C 1
ATOM 789 O O . LYS A 1 101 ? 2.313 7.563 27.541 1.00 60.06 101 LYS A O 1
ATOM 794 N N . ARG A 1 102 ? 2.233 5.753 28.899 1.00 61.50 102 ARG A N 1
ATOM 795 C CA . ARG A 1 102 ? 2.008 6.470 30.155 1.00 61.50 102 ARG A CA 1
ATOM 796 C C . ARG A 1 102 ? 3.236 7.316 30.497 1.00 61.50 102 ARG A C 1
ATOM 798 O O . ARG A 1 102 ? 4.344 6.789 30.591 1.00 61.50 102 ARG A O 1
ATOM 805 N N . THR A 1 103 ? 3.039 8.610 30.708 1.00 61.50 103 THR A N 1
ATOM 806 C CA . THR A 1 103 ? 4.066 9.503 31.254 1.00 61.50 103 THR A CA 1
ATOM 807 C C . THR A 1 103 ? 3.955 9.543 32.785 1.00 61.50 103 THR A C 1
ATOM 809 O O . THR A 1 103 ? 2.946 9.098 33.347 1.00 61.50 103 THR A O 1
ATOM 812 N N . PRO A 1 104 ? 4.944 10.110 33.501 1.00 55.47 104 PRO A N 1
ATOM 813 C CA . PRO A 1 104 ? 4.808 10.378 34.935 1.00 55.47 104 PRO A CA 1
ATOM 814 C C . PRO A 1 104 ? 3.591 11.254 35.283 1.00 55.47 104 PRO A C 1
ATOM 816 O O . PRO A 1 104 ? 3.059 11.143 36.384 1.00 55.47 104 PRO A O 1
ATOM 819 N N . SER A 1 105 ? 3.129 12.090 34.345 1.00 59.12 105 SER A N 1
ATOM 820 C CA . SER A 1 105 ? 1.964 12.971 34.484 1.00 59.12 105 SER A CA 1
ATOM 821 C C . SER A 1 105 ? 0.634 12.356 34.020 1.00 59.12 105 SER A C 1
ATOM 823 O O . SER A 1 105 ? -0.395 13.013 34.143 1.00 59.12 105 SER A O 1
ATOM 825 N N . GLY A 1 106 ? 0.619 11.106 33.536 1.00 75.00 106 GLY A N 1
ATOM 826 C CA . GLY A 1 106 ? -0.593 10.406 33.096 1.00 75.00 106 GLY A CA 1
ATOM 827 C C . GLY A 1 106 ? -0.645 10.179 31.585 1.00 75.00 106 GLY A C 1
ATOM 828 O O . GLY A 1 106 ? 0.306 9.658 31.000 1.00 75.00 106 GLY A O 1
ATOM 829 N N . TYR A 1 107 ? -1.783 10.510 30.980 1.00 86.56 107 TYR A N 1
ATOM 830 C CA . TYR A 1 107 ? -1.998 10.490 29.535 1.00 86.56 107 TYR A CA 1
ATOM 831 C C . TYR A 1 107 ? -2.181 11.922 29.029 1.00 86.56 107 TYR A C 1
ATOM 833 O O . TYR A 1 107 ? -2.430 12.850 29.800 1.00 86.56 107 TYR A O 1
ATOM 841 N N . SER A 1 108 ? -2.070 12.112 27.722 1.00 88.19 108 SER A N 1
ATOM 842 C CA . SER A 1 108 ? -2.396 13.382 27.085 1.00 88.19 108 SER A CA 1
ATOM 843 C C . SER A 1 108 ? -2.868 13.164 25.658 1.00 88.19 108 SER A C 1
ATOM 845 O O . SER A 1 108 ? -2.545 12.147 25.041 1.00 88.19 108 SER A O 1
ATOM 847 N N . ALA A 1 109 ? -3.609 14.142 25.154 1.00 86.88 109 ALA A N 1
ATOM 848 C CA . ALA A 1 109 ? -3.994 14.278 23.756 1.00 86.88 109 ALA A CA 1
ATOM 849 C C . ALA A 1 109 ? -3.745 15.722 23.310 1.00 86.88 109 ALA A C 1
ATOM 851 O O . ALA A 1 109 ? -3.562 16.609 24.145 1.00 86.88 109 ALA A O 1
ATOM 852 N N . LEU A 1 110 ? -3.740 15.977 22.011 1.00 80.38 110 LEU A N 1
ATOM 853 C CA . LEU A 1 110 ? -3.734 17.328 21.471 1.00 80.38 110 LEU A CA 1
ATOM 854 C C . LEU A 1 110 ? -5.169 17.796 21.245 1.00 80.38 110 LEU A C 1
ATOM 856 O O . LEU A 1 110 ? -6.028 17.030 20.806 1.00 80.38 110 LEU A O 1
ATOM 860 N N . HIS A 1 111 ? -5.422 19.068 21.527 1.00 82.44 111 HIS A N 1
ATOM 861 C CA . HIS A 1 111 ? -6.616 19.748 21.059 1.00 82.44 111 HIS A CA 1
ATOM 862 C C . HIS A 1 111 ? -6.578 19.810 19.529 1.00 82.44 111 HIS A C 1
ATOM 864 O O . HIS A 1 111 ? -5.583 20.254 18.962 1.00 82.44 111 HIS A O 1
ATOM 870 N N . LYS A 1 112 ? -7.659 19.419 18.859 1.00 69.12 112 LYS A N 1
ATOM 871 C CA . LYS A 1 112 ? -7.701 19.269 17.397 1.00 69.12 112 LYS A CA 1
ATOM 872 C C . LYS A 1 112 ? -7.451 20.575 16.622 1.00 69.12 112 LYS A C 1
ATOM 874 O O . LYS A 1 112 ? -6.735 20.561 15.632 1.00 69.12 112 LYS A O 1
ATOM 879 N N . ASP A 1 113 ? -7.986 21.704 17.102 1.00 72.88 113 ASP A N 1
ATOM 880 C CA . ASP A 1 113 ? -7.839 23.001 16.415 1.00 72.88 113 ASP A CA 1
ATOM 881 C C . ASP A 1 113 ? -6.585 23.784 16.829 1.00 72.88 113 ASP A C 1
ATOM 883 O O . ASP A 1 113 ? -5.928 24.415 16.004 1.00 72.88 113 ASP A O 1
ATOM 887 N N . THR A 1 114 ? -6.262 23.785 18.125 1.00 75.50 114 THR A N 1
ATOM 888 C CA . THR A 1 114 ? -5.191 24.627 18.685 1.00 75.50 114 THR A CA 1
ATOM 889 C C . THR A 1 114 ? -3.870 23.885 18.857 1.00 75.50 114 THR A C 1
ATOM 891 O O . THR A 1 114 ? -2.858 24.519 19.148 1.00 75.50 114 THR A O 1
ATOM 894 N N . TYR A 1 115 ? -3.874 22.554 18.722 1.00 69.44 115 TYR A N 1
ATOM 895 C CA . TYR A 1 115 ? -2.742 21.661 18.996 1.00 69.44 115 TYR A CA 1
ATOM 896 C C . TYR A 1 115 ? -2.193 21.762 20.429 1.00 69.44 115 TYR A C 1
ATOM 898 O O . TYR A 1 115 ? -1.127 21.228 20.737 1.00 69.44 115 TYR A O 1
ATOM 906 N N . ALA A 1 116 ? -2.920 22.419 21.339 1.00 77.12 116 ALA A N 1
ATOM 907 C CA . ALA A 1 116 ? -2.547 22.505 22.742 1.00 77.12 116 ALA A CA 1
ATOM 908 C C . ALA A 1 116 ? -2.627 21.122 23.399 1.00 77.12 116 ALA A C 1
ATOM 910 O O . ALA A 1 116 ? -3.562 20.359 23.161 1.00 77.12 116 ALA A O 1
ATOM 911 N N . THR A 1 117 ? -1.663 20.792 24.256 1.00 83.38 117 THR A N 1
ATOM 912 C CA . THR A 1 117 ? -1.696 19.530 25.003 1.00 83.38 117 THR A CA 1
ATOM 913 C C . THR A 1 117 ? -2.775 19.574 26.084 1.00 83.38 117 THR A C 1
ATOM 915 O O . THR A 1 117 ? -2.755 20.438 26.958 1.00 83.38 117 THR A O 1
ATOM 918 N N . ILE A 1 118 ? -3.684 18.603 26.053 1.00 87.81 118 ILE A N 1
ATOM 919 C CA . ILE A 1 118 ? -4.725 18.383 27.053 1.00 87.81 118 ILE A CA 1
ATOM 920 C C . ILE A 1 118 ? -4.300 17.198 27.931 1.00 87.81 118 ILE A C 1
ATOM 922 O O . ILE A 1 118 ? -4.158 16.083 27.418 1.00 87.81 118 ILE A O 1
ATOM 926 N N . PRO A 1 119 ? -4.079 17.404 29.242 1.00 89.88 119 PRO A N 1
ATOM 927 C CA . PRO A 1 119 ? -3.788 16.312 30.161 1.00 89.88 119 PRO A CA 1
ATOM 928 C C . PRO A 1 119 ? -5.041 15.462 30.404 1.00 89.88 119 PRO A C 1
ATOM 930 O O . PRO A 1 119 ? -6.145 15.994 30.532 1.00 89.88 119 PRO A O 1
ATOM 933 N N . LEU A 1 120 ? -4.851 14.146 30.494 1.00 90.44 120 LEU A N 1
ATOM 934 C CA . LEU A 1 120 ? -5.901 13.163 30.741 1.00 90.44 120 LEU A CA 1
ATOM 935 C C . LEU A 1 120 ? -5.512 12.252 31.909 1.00 90.44 120 LEU A C 1
ATOM 937 O O . LEU A 1 120 ? -4.402 11.709 31.972 1.00 90.44 120 LEU A O 1
ATOM 941 N N . THR A 1 121 ? -6.455 12.036 32.823 1.00 91.44 121 THR A N 1
ATOM 942 C CA . THR A 1 121 ? -6.328 10.986 33.842 1.00 91.44 121 THR A CA 1
ATOM 943 C C . THR A 1 121 ? -6.410 9.594 33.205 1.00 91.44 121 THR A C 1
ATOM 945 O O . THR A 1 121 ? -6.839 9.434 32.057 1.00 91.44 121 THR A O 1
ATOM 948 N N . LYS A 1 122 ? -5.997 8.549 33.935 1.00 89.75 122 LYS A N 1
ATOM 949 C CA . LYS A 1 122 ? -6.143 7.162 33.456 1.00 89.75 122 LYS A CA 1
ATOM 950 C C . LYS A 1 122 ? -7.621 6.817 33.256 1.00 89.75 122 LYS A C 1
ATOM 952 O O . LYS A 1 122 ? -7.966 6.134 32.296 1.00 89.75 122 LYS A O 1
ATOM 957 N N . GLU A 1 123 ? -8.461 7.310 34.155 1.00 93.44 123 GLU A N 1
ATOM 958 C CA . GLU A 1 123 ? -9.905 7.135 34.154 1.00 93.44 123 GLU A CA 1
ATOM 959 C C . GLU A 1 123 ? -10.527 7.828 32.937 1.00 93.44 123 GLU A C 1
ATOM 961 O O . GLU A 1 123 ? -11.145 7.146 32.128 1.00 93.44 123 GLU A O 1
ATOM 966 N N . GLU A 1 124 ? -10.275 9.126 32.719 1.00 94.56 124 GLU A N 1
ATOM 967 C CA . GLU A 1 124 ? -10.777 9.841 31.530 1.00 94.56 124 GLU A CA 1
ATOM 968 C C . GLU A 1 124 ? -10.300 9.188 30.230 1.00 94.56 124 GLU A C 1
ATOM 970 O O . GLU A 1 124 ? -11.073 9.069 29.284 1.00 94.56 124 GLU A O 1
ATOM 975 N N . THR A 1 125 ? -9.045 8.725 30.188 1.00 93.69 125 THR A N 1
ATOM 976 C CA . THR A 1 125 ? -8.491 8.035 29.014 1.00 93.69 125 THR A CA 1
ATOM 977 C C . THR A 1 125 ? -9.239 6.735 28.738 1.00 93.69 125 THR A C 1
ATOM 979 O O . THR A 1 125 ? -9.649 6.488 27.609 1.00 93.69 125 THR A O 1
ATOM 982 N N . SER A 1 126 ? -9.467 5.908 29.760 1.00 95.25 126 SER A N 1
ATOM 983 C CA . SER A 1 126 ? -10.273 4.693 29.619 1.00 95.25 126 SER A CA 1
ATOM 984 C C . SER A 1 126 ? -11.688 5.026 29.141 1.00 95.25 126 SER A C 1
ATOM 986 O O . SER A 1 126 ? -12.161 4.461 28.157 1.00 95.25 126 SER A O 1
ATOM 988 N N . GLU A 1 127 ? -12.358 5.973 29.792 1.00 97.44 127 GLU A N 1
ATOM 989 C CA . GLU A 1 127 ? -13.752 6.322 29.519 1.00 97.44 127 GLU A CA 1
ATOM 990 C C . GLU A 1 127 ? -13.947 6.891 28.107 1.00 97.44 127 GLU A C 1
ATOM 992 O O . GLU A 1 127 ? -14.859 6.462 27.396 1.00 97.44 127 GLU A O 1
ATOM 997 N N . ILE A 1 128 ? -13.063 7.788 27.658 1.00 96.00 128 ILE A N 1
ATOM 998 C CA . ILE A 1 128 ? -13.155 8.383 26.321 1.00 96.00 128 ILE A CA 1
ATOM 999 C C . ILE A 1 128 ? -12.829 7.373 25.217 1.00 96.00 128 ILE A C 1
ATOM 1001 O O . ILE A 1 128 ? -13.493 7.360 24.179 1.00 96.00 128 ILE A O 1
ATOM 1005 N N . LEU A 1 129 ? -11.867 6.472 25.448 1.00 95.00 129 LEU A N 1
ATOM 1006 C CA . LEU A 1 129 ? -11.519 5.423 24.489 1.00 95.00 129 LEU A CA 1
ATOM 1007 C C . LEU A 1 129 ? -12.690 4.469 24.243 1.00 95.00 129 LEU A C 1
ATOM 1009 O O . LEU A 1 129 ? -12.895 4.056 23.104 1.00 95.00 129 LEU A O 1
ATOM 1013 N N . HIS A 1 130 ? -13.494 4.152 25.265 1.00 97.38 130 HIS A N 1
ATOM 1014 C CA . HIS A 1 130 ? -14.712 3.358 25.071 1.00 97.38 130 HIS A CA 1
ATOM 1015 C C . HIS A 1 130 ? -15.698 4.050 24.131 1.00 97.38 130 HIS A C 1
ATOM 1017 O O . HIS A 1 130 ? -16.257 3.397 23.252 1.00 97.38 130 HIS A O 1
ATOM 1023 N N . ILE A 1 131 ? -15.903 5.360 24.293 1.00 97.12 131 ILE A N 1
ATOM 1024 C CA . ILE A 1 131 ? -16.820 6.125 23.440 1.00 97.12 131 ILE A CA 1
ATOM 1025 C C . ILE A 1 131 ? -16.295 6.146 22.000 1.00 97.12 131 ILE A C 1
ATOM 1027 O O . ILE A 1 131 ? -17.049 5.850 21.075 1.00 97.12 131 ILE A O 1
ATOM 1031 N N . PHE A 1 132 ? -15.000 6.412 21.803 1.00 93.50 132 PHE A N 1
ATOM 1032 C CA . PHE A 1 132 ? -14.384 6.375 20.476 1.00 93.50 132 PHE A CA 1
ATOM 1033 C C . PHE A 1 132 ? -14.476 5.001 19.811 1.00 93.50 132 PHE A C 1
ATOM 1035 O O . PHE A 1 132 ? -14.853 4.928 18.644 1.00 93.50 132 PHE A O 1
ATOM 1042 N N . LEU A 1 133 ? -14.182 3.921 20.541 1.00 92.44 133 LEU A N 1
ATOM 1043 C CA . LEU A 1 133 ? -14.268 2.565 20.008 1.00 92.44 133 LEU A CA 1
ATOM 1044 C C . LEU A 1 133 ? -15.712 2.213 19.631 1.00 92.44 133 LEU A C 1
ATOM 1046 O O . LEU A 1 133 ? -15.943 1.700 18.543 1.00 92.44 133 LEU A O 1
ATOM 1050 N N . ALA A 1 134 ? -16.694 2.514 20.487 1.00 93.00 134 ALA A N 1
ATOM 1051 C CA . ALA A 1 134 ? -18.103 2.279 20.169 1.00 93.00 134 ALA A CA 1
ATOM 1052 C C . ALA A 1 134 ? -18.535 3.063 18.919 1.00 93.00 134 ALA A C 1
ATOM 1054 O O . ALA A 1 134 ? -19.195 2.503 18.044 1.00 93.00 134 ALA A O 1
ATOM 1055 N N . ASN A 1 135 ? -18.120 4.329 18.812 1.00 91.12 135 ASN A N 1
ATOM 1056 C CA . ASN A 1 135 ? -18.383 5.177 17.651 1.00 91.12 135 ASN A CA 1
ATOM 1057 C C . ASN A 1 135 ? -17.771 4.605 16.362 1.00 91.12 135 ASN A C 1
ATOM 1059 O O . ASN A 1 135 ? -18.459 4.500 15.349 1.00 91.12 135 ASN A O 1
ATOM 1063 N N . ALA A 1 136 ? -16.505 4.179 16.411 1.00 85.38 136 ALA A N 1
ATOM 1064 C CA . ALA A 1 136 ? -15.838 3.530 15.283 1.00 85.38 136 ALA A CA 1
ATOM 1065 C C . ALA A 1 136 ? -16.575 2.246 14.863 1.00 85.38 136 ALA A C 1
ATOM 1067 O O . ALA A 1 136 ? -16.811 2.018 13.678 1.00 85.38 136 ALA A O 1
ATOM 1068 N N . ILE A 1 137 ? -17.012 1.436 15.834 1.00 84.19 137 ILE A N 1
ATOM 1069 C CA . ILE A 1 137 ? -17.743 0.194 15.566 1.00 84.19 137 ILE A CA 1
ATOM 1070 C C . ILE A 1 137 ? -19.107 0.445 14.925 1.00 84.19 137 ILE A C 1
ATOM 1072 O O . ILE A 1 137 ? -19.463 -0.265 13.989 1.00 84.19 137 ILE A O 1
ATOM 1076 N N . ASP A 1 138 ? -19.879 1.434 15.378 1.00 84.12 138 ASP A N 1
ATOM 1077 C CA . ASP A 1 138 ? -21.181 1.720 14.761 1.00 84.12 138 ASP A CA 1
ATOM 1078 C C . ASP A 1 138 ? -21.040 2.179 13.303 1.00 84.12 138 ASP A C 1
ATOM 1080 O O . ASP A 1 138 ? -21.861 1.812 12.458 1.00 84.12 138 ASP A O 1
ATOM 1084 N N . HIS A 1 139 ? -19.968 2.916 12.998 1.00 77.50 139 HIS A N 1
ATOM 1085 C CA . HIS A 1 139 ? -19.644 3.349 11.642 1.00 77.50 139 HIS A CA 1
ATOM 1086 C C . HIS A 1 139 ? -19.126 2.215 10.736 1.00 77.50 139 HIS A C 1
ATOM 1088 O O . HIS A 1 139 ? -19.385 2.260 9.534 1.00 77.50 139 HIS A O 1
ATOM 1094 N N . LEU A 1 140 ? -18.486 1.165 11.278 1.00 70.00 140 LEU A N 1
ATOM 1095 C CA . LEU A 1 140 ? -18.031 -0.008 10.502 1.00 70.00 140 LEU A CA 1
ATOM 1096 C C . LEU A 1 140 ? -19.166 -0.742 9.774 1.00 70.00 140 LEU A C 1
ATOM 1098 O O . LEU A 1 140 ? -18.956 -1.297 8.701 1.00 70.00 140 LEU A O 1
ATOM 1102 N N . PHE A 1 141 ? -20.362 -0.794 10.362 1.00 55.09 141 PHE A N 1
ATOM 1103 C CA . PHE A 1 141 ? -21.440 -1.668 9.883 1.00 55.09 141 PHE A CA 1
ATOM 1104 C C . PHE A 1 141 ? -22.135 -1.207 8.592 1.00 55.09 141 PHE A C 1
ATOM 1106 O O . PHE A 1 141 ? -22.961 -1.954 8.076 1.00 55.09 141 PHE A O 1
ATOM 1113 N N . ASP A 1 142 ? -21.823 -0.018 8.076 1.00 44.50 142 ASP A N 1
ATOM 1114 C CA . ASP A 1 142 ? -22.403 0.514 6.826 1.00 44.50 142 ASP A CA 1
ATOM 1115 C C . ASP A 1 142 ? -21.341 0.881 5.782 1.00 44.50 142 ASP A C 1
ATOM 1117 O O . ASP A 1 142 ? -21.647 1.211 4.639 1.00 44.50 142 ASP A O 1
ATOM 1121 N N . VAL A 1 143 ? -20.071 0.830 6.181 1.00 41.53 143 VAL A N 1
ATOM 1122 C CA . VAL A 1 143 ? -18.945 1.277 5.381 1.00 41.53 143 VAL A CA 1
ATOM 1123 C C . VAL A 1 143 ? -17.958 0.115 5.332 1.00 41.53 143 VAL A C 1
ATOM 1125 O O . VAL A 1 143 ? -17.089 -0.010 6.192 1.00 41.53 143 VAL A O 1
ATOM 1128 N N . MET A 1 144 ? -18.076 -0.758 4.326 1.00 35.09 144 MET A N 1
ATOM 1129 C CA . MET A 1 144 ? -17.003 -1.702 3.986 1.00 35.09 144 MET A CA 1
ATOM 1130 C C . MET A 1 144 ? -15.815 -0.929 3.376 1.00 35.09 144 MET A C 1
ATOM 1132 O O . MET A 1 144 ? -15.480 -1.106 2.212 1.00 35.09 144 MET A O 1
ATOM 1136 N N . TYR A 1 145 ? -15.205 -0.023 4.148 1.00 38.62 145 TYR A N 1
ATOM 1137 C CA . TYR A 1 145 ? -13.965 0.680 3.817 1.00 38.62 145 TYR A CA 1
ATOM 1138 C C . TYR A 1 145 ? -12.851 0.254 4.772 1.00 38.62 145 TYR A C 1
ATOM 1140 O O . TYR A 1 145 ? -13.034 0.136 5.982 1.00 38.62 145 TYR A O 1
ATOM 1148 N N . GLU A 1 146 ? -11.641 0.149 4.240 1.00 39.72 146 GLU A N 1
ATOM 1149 C CA . GLU A 1 146 ? -10.421 -0.189 4.985 1.00 39.72 146 GLU A CA 1
ATOM 1150 C C . GLU A 1 146 ? -9.896 0.892 5.912 1.00 39.72 146 GLU A C 1
ATOM 1152 O O . GLU A 1 146 ? -9.139 0.586 6.835 1.00 39.72 146 GLU A O 1
ATOM 1157 N N . GLY A 1 147 ? -10.356 2.135 5.750 1.00 39.38 147 GLY A N 1
ATOM 1158 C CA . GLY A 1 147 ? -10.099 3.191 6.729 1.00 39.38 147 GLY A CA 1
ATOM 1159 C C . GLY A 1 147 ? -10.588 2.801 8.126 1.00 39.38 147 GLY A C 1
ATOM 1160 O O . GLY A 1 147 ? -9.956 3.134 9.126 1.00 39.38 147 GLY A O 1
ATOM 1161 N N . ALA A 1 148 ? -11.643 1.994 8.199 1.00 43.47 148 ALA A N 1
ATOM 1162 C CA . ALA A 1 148 ? -12.248 1.614 9.457 1.00 43.47 148 ALA A CA 1
ATOM 1163 C C . ALA A 1 148 ? -11.440 0.533 10.216 1.00 43.47 148 ALA A C 1
ATOM 1165 O O . ALA A 1 148 ? -11.489 0.484 11.441 1.00 43.47 148 ALA A O 1
ATOM 1166 N N . MET A 1 149 ? -10.597 -0.265 9.542 1.00 49.62 149 MET A N 1
ATOM 1167 C CA . MET A 1 149 ? -9.678 -1.203 10.217 1.00 49.62 149 MET A CA 1
ATOM 1168 C C . MET A 1 149 ? -8.440 -0.489 10.789 1.00 49.62 149 MET A C 1
ATOM 1170 O O . MET A 1 149 ? -7.944 -0.853 11.855 1.00 49.62 149 MET A O 1
ATOM 1174 N N . VAL A 1 150 ? -7.969 0.575 10.122 1.00 49.09 150 VAL A N 1
ATOM 1175 C CA . VAL A 1 150 ? -6.912 1.466 10.643 1.00 49.09 150 VAL A CA 1
ATOM 1176 C C . VAL A 1 150 ? -7.393 2.195 11.899 1.00 49.09 150 VAL A C 1
ATOM 1178 O O . VAL A 1 150 ? -6.641 2.298 12.871 1.00 49.09 150 VAL A O 1
ATOM 1181 N N . GLU A 1 151 ? -8.652 2.642 11.910 1.00 63.12 151 GLU A N 1
ATOM 1182 C CA . GLU A 1 151 ? -9.274 3.214 13.106 1.00 63.12 151 GLU A CA 1
ATOM 1183 C C . GLU A 1 151 ? -9.332 2.210 14.255 1.00 63.12 151 GLU A C 1
ATOM 1185 O O . GLU A 1 151 ? -8.944 2.549 15.369 1.00 63.12 151 GLU A O 1
ATOM 1190 N N . ILE A 1 152 ? -9.727 0.959 14.002 1.00 74.62 152 ILE A N 1
ATOM 1191 C CA . ILE A 1 152 ? -9.781 -0.062 15.056 1.00 74.62 152 ILE A CA 1
ATOM 1192 C C . ILE A 1 152 ? -8.389 -0.401 15.611 1.00 74.62 152 ILE A C 1
ATOM 1194 O O . ILE A 1 152 ? -8.218 -0.528 16.827 1.00 74.62 152 ILE A O 1
ATOM 1198 N N . ASN A 1 153 ? -7.370 -0.471 14.751 1.00 70.81 153 ASN A N 1
ATOM 1199 C CA . ASN A 1 153 ? -5.994 -0.770 15.154 1.00 70.81 153 ASN A CA 1
ATOM 1200 C C . ASN A 1 153 ? -5.367 0.291 16.057 1.00 70.81 153 ASN A C 1
ATOM 1202 O O . ASN A 1 153 ? -4.518 -0.037 16.890 1.00 70.81 153 ASN A O 1
ATOM 1206 N N . HIS A 1 154 ? -5.808 1.545 15.949 1.00 75.50 154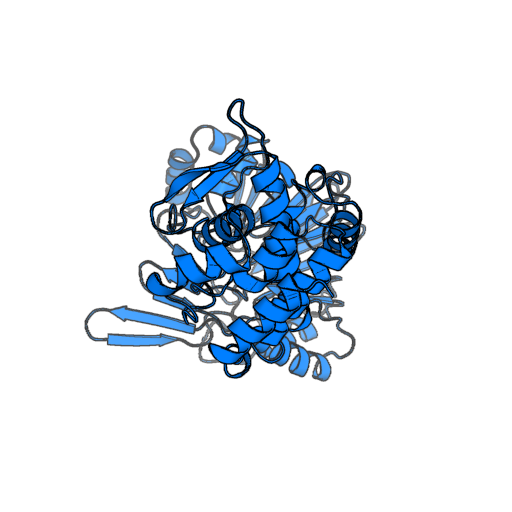 HIS A N 1
ATOM 1207 C CA . HIS A 1 154 ? -5.386 2.605 16.860 1.00 75.50 154 HIS A CA 1
ATOM 1208 C C . HIS A 1 154 ? -5.727 2.286 18.328 1.00 75.50 154 HIS A C 1
ATOM 1210 O O . HIS A 1 154 ? -4.983 2.683 19.223 1.00 75.50 154 HIS A O 1
ATOM 1216 N N . TYR A 1 155 ? -6.792 1.520 18.588 1.00 84.88 155 TYR A N 1
ATOM 1217 C CA . TYR A 1 155 ? -7.225 1.189 19.948 1.00 84.88 155 TYR A CA 1
ATOM 1218 C C . TYR A 1 155 ? -6.495 -0.018 20.559 1.00 84.88 155 TYR A C 1
ATOM 1220 O O . TYR A 1 155 ? -6.498 -0.177 21.778 1.00 84.88 155 TYR A O 1
ATOM 1228 N N . VAL A 1 156 ? -5.831 -0.854 19.753 1.00 82.38 156 VAL A N 1
ATOM 1229 C CA . VAL A 1 156 ? -5.156 -2.085 20.218 1.00 82.38 156 VAL A CA 1
ATOM 1230 C C . VAL A 1 156 ? -4.105 -1.826 21.309 1.00 82.38 156 VAL A C 1
ATOM 1232 O O . VAL A 1 156 ? -4.133 -2.533 22.319 1.00 82.38 156 VAL A O 1
ATOM 1235 N N . PRO A 1 157 ? -3.227 -0.806 21.207 1.00 80.94 157 PRO A N 1
ATOM 1236 C CA . PRO A 1 157 ? -2.264 -0.491 22.266 1.00 80.94 157 PRO A CA 1
ATOM 1237 C C . PRO A 1 157 ? -2.897 -0.112 23.613 1.00 80.94 157 PRO A C 1
ATOM 1239 O O . PRO A 1 157 ? -2.202 -0.107 24.624 1.00 80.94 157 PRO A O 1
ATOM 1242 N N . PHE A 1 158 ? -4.193 0.207 23.640 1.00 86.69 158 PHE A N 1
ATOM 1243 C CA . PHE A 1 158 ? -4.935 0.578 24.844 1.00 86.69 158 PHE A CA 1
ATOM 1244 C C . PHE A 1 158 ? -5.790 -0.562 25.402 1.00 86.69 158 PHE A C 1
ATOM 1246 O O . PHE A 1 158 ? -6.622 -0.312 26.273 1.00 86.69 158 PHE A O 1
ATOM 1253 N N . ALA A 1 159 ? -5.607 -1.801 24.926 1.00 86.31 159 ALA A N 1
ATOM 1254 C CA . ALA A 1 159 ? -6.407 -2.966 25.311 1.00 86.31 159 ALA A CA 1
ATOM 1255 C C . ALA A 1 159 ? -6.674 -3.044 26.828 1.00 86.31 159 ALA A C 1
ATOM 1257 O O . ALA A 1 159 ? -7.815 -3.220 27.249 1.00 86.31 159 ALA A O 1
ATOM 1258 N N . GLU A 1 160 ? -5.651 -2.825 27.656 1.00 88.81 160 GLU A N 1
ATOM 1259 C CA . GLU A 1 160 ? -5.731 -2.899 29.123 1.00 88.81 160 GLU A CA 1
ATOM 1260 C C . GLU A 1 160 ? -6.633 -1.837 29.776 1.00 88.81 160 GLU A C 1
ATOM 1262 O O . GLU A 1 160 ? -7.022 -1.989 30.933 1.00 88.81 160 GLU A O 1
ATOM 1267 N N . LEU A 1 161 ? -6.963 -0.756 29.063 1.00 91.94 161 LEU A N 1
ATOM 1268 C CA . LEU A 1 161 ? -7.862 0.297 29.543 1.00 91.94 161 LEU A CA 1
ATOM 1269 C C . LEU A 1 161 ? -9.332 0.005 29.233 1.00 91.94 161 LEU A C 1
ATOM 1271 O O . LEU A 1 161 ? -10.204 0.698 29.755 1.00 91.94 161 LEU A O 1
ATOM 1275 N N . PHE A 1 162 ? -9.623 -0.994 28.401 1.00 95.19 162 PHE A N 1
ATOM 1276 C CA . PHE A 1 162 ? -10.985 -1.374 28.053 1.00 95.19 162 PHE A CA 1
ATOM 1277 C C . PHE A 1 162 ? -11.597 -2.348 29.067 1.00 95.19 162 PHE A C 1
ATOM 1279 O O . PHE A 1 162 ? -10.913 -3.176 29.665 1.00 95.19 162 PHE A O 1
ATOM 1286 N N . THR A 1 163 ? -12.920 -2.291 29.226 1.00 95.50 163 THR A N 1
ATOM 1287 C CA . THR A 1 163 ? -13.692 -3.341 29.902 1.00 95.50 163 THR A CA 1
ATOM 1288 C C . THR A 1 163 ? -13.533 -4.676 29.161 1.00 95.50 163 THR A C 1
ATOM 1290 O O . THR A 1 163 ? -13.341 -4.674 27.942 1.00 95.50 163 THR A O 1
ATOM 1293 N N . PRO A 1 164 ? -13.692 -5.835 29.830 1.00 93.94 164 PRO A N 1
ATOM 1294 C CA . PRO A 1 164 ? -13.527 -7.141 29.181 1.00 93.94 164 PRO A CA 1
ATOM 1295 C C . PRO A 1 164 ? -14.383 -7.334 27.920 1.00 93.94 164 PRO A C 1
ATOM 1297 O O . PRO A 1 164 ? -13.937 -7.920 26.940 1.00 93.94 164 PRO A O 1
ATOM 1300 N N . LYS A 1 165 ? -15.605 -6.792 27.904 1.00 89.31 165 LYS A N 1
ATOM 1301 C CA . LYS A 1 165 ? -16.503 -6.882 26.743 1.00 89.31 165 LYS A CA 1
ATOM 1302 C C . LYS A 1 165 ? -16.082 -5.970 25.587 1.00 89.31 165 LYS A C 1
ATOM 1304 O O . LYS A 1 165 ? -16.221 -6.357 24.429 1.00 89.31 165 LYS A O 1
ATOM 1309 N N . ALA A 1 166 ? -15.556 -4.782 25.885 1.00 90.31 166 ALA A N 1
ATOM 1310 C CA . ALA A 1 166 ? -14.981 -3.903 24.870 1.00 90.31 166 ALA A CA 1
ATOM 1311 C C . ALA A 1 166 ? -13.680 -4.495 24.299 1.00 90.31 166 ALA A C 1
ATOM 1313 O O . ALA A 1 166 ? -13.476 -4.451 23.090 1.00 90.31 166 ALA A O 1
ATOM 1314 N N . GLN A 1 167 ? -12.853 -5.137 25.136 1.00 86.75 167 GLN A N 1
ATOM 1315 C CA . GLN A 1 167 ? -11.695 -5.916 24.682 1.00 86.75 167 GLN A CA 1
ATOM 1316 C C . GLN A 1 167 ? -12.114 -7.061 23.756 1.00 86.75 167 GLN A C 1
ATOM 1318 O O . GLN A 1 167 ? -11.505 -7.241 22.708 1.00 86.75 167 GLN A O 1
ATOM 1323 N N . GLU A 1 168 ? -13.163 -7.812 24.099 1.00 79.06 168 GLU A N 1
ATOM 1324 C CA . GLU A 1 168 ? -13.683 -8.891 23.250 1.00 79.06 168 GLU A CA 1
ATOM 1325 C C . GLU A 1 168 ? -14.167 -8.358 21.890 1.00 79.06 168 GLU A C 1
ATOM 1327 O O . GLU A 1 168 ? -13.870 -8.949 20.850 1.00 79.06 168 GLU A O 1
ATOM 1332 N N . ALA A 1 169 ? -14.878 -7.225 21.879 1.00 80.00 169 ALA A N 1
ATOM 1333 C CA . ALA A 1 169 ? -15.310 -6.563 20.648 1.00 80.00 169 ALA A CA 1
ATOM 1334 C C . ALA A 1 169 ? -14.110 -6.107 19.799 1.00 80.00 169 ALA A C 1
ATOM 1336 O O . ALA A 1 169 ? -14.046 -6.419 18.610 1.00 80.00 169 ALA A O 1
ATOM 1337 N N . LEU A 1 170 ? -13.127 -5.454 20.426 1.00 80.06 170 LEU A N 1
ATOM 1338 C CA . LEU A 1 170 ? -11.879 -5.033 19.790 1.00 80.06 170 LEU A CA 1
ATOM 1339 C C . LEU A 1 170 ? -11.110 -6.229 19.214 1.00 80.06 170 LEU A C 1
ATOM 1341 O O . LEU A 1 170 ? -10.670 -6.178 18.074 1.00 80.06 170 LEU A O 1
ATOM 1345 N N . GLN A 1 171 ? -10.997 -7.333 19.954 1.00 70.88 171 GLN A N 1
ATOM 1346 C CA . GLN A 1 171 ? -10.320 -8.551 19.504 1.00 70.88 171 GLN A CA 1
ATOM 1347 C C . GLN A 1 171 ? -11.032 -9.222 18.330 1.00 70.88 171 GLN A C 1
ATOM 1349 O O . GLN A 1 171 ? -10.362 -9.684 17.411 1.00 70.88 171 GLN A O 1
ATOM 1354 N N . LYS A 1 172 ? -12.371 -9.288 18.338 1.00 65.06 172 LYS A N 1
ATOM 1355 C CA . LYS A 1 172 ? -13.156 -9.849 17.224 1.00 65.06 172 LYS A CA 1
ATOM 1356 C C . LYS A 1 172 ? -12.941 -9.064 15.932 1.00 65.06 172 LYS A C 1
ATOM 1358 O O . LYS A 1 172 ? -12.835 -9.682 14.877 1.00 65.06 172 LYS A O 1
ATOM 1363 N N . LEU A 1 173 ? -12.841 -7.740 16.031 1.00 64.38 173 LEU A N 1
ATOM 1364 C CA . LEU A 1 173 ? -12.601 -6.845 14.897 1.00 64.38 173 LEU A CA 1
ATOM 1365 C C . LEU A 1 173 ? -11.124 -6.825 14.473 1.00 64.38 173 LEU A C 1
ATOM 1367 O O . LEU A 1 173 ? -10.828 -6.803 13.286 1.00 64.38 173 LEU A O 1
ATOM 1371 N N . ASN A 1 174 ? -10.198 -6.962 15.424 1.00 57.50 174 ASN A N 1
ATOM 1372 C CA . ASN A 1 174 ? -8.756 -7.062 15.182 1.00 57.50 174 ASN A CA 1
ATOM 1373 C C . ASN A 1 174 ? -8.306 -8.432 14.624 1.00 57.50 174 ASN A C 1
ATOM 1375 O O . ASN A 1 174 ? -7.123 -8.651 14.376 1.00 57.50 174 ASN A O 1
ATOM 1379 N N . ARG A 1 175 ? -9.220 -9.375 14.345 1.00 44.25 175 ARG A N 1
ATOM 1380 C CA . ARG A 1 175 ? -8.874 -10.615 13.614 1.00 44.25 175 ARG A CA 1
ATOM 1381 C C . ARG A 1 175 ? -8.397 -10.359 12.171 1.00 44.25 175 ARG A C 1
ATOM 1383 O O . ARG A 1 175 ? -8.020 -11.309 11.495 1.00 44.25 175 ARG A O 1
ATOM 1390 N N . GLY A 1 176 ? -8.390 -9.101 11.714 1.00 43.53 176 GLY A N 1
ATOM 1391 C CA . GLY A 1 176 ? -7.812 -8.662 10.442 1.00 43.53 176 GLY A CA 1
ATOM 1392 C C . GLY A 1 176 ? -6.329 -8.261 10.476 1.00 43.53 176 GLY A C 1
ATOM 1393 O O . GLY A 1 176 ? -5.734 -8.147 9.408 1.00 43.53 176 GLY A O 1
ATOM 1394 N N . THR A 1 177 ? -5.701 -8.080 11.644 1.00 39.47 177 THR A N 1
ATOM 1395 C CA . THR A 1 177 ? -4.288 -7.657 11.737 1.00 39.47 177 THR A CA 1
ATOM 1396 C C . THR A 1 177 ? -3.609 -8.218 12.985 1.00 39.47 177 THR A C 1
ATOM 1398 O O . THR A 1 177 ? -3.834 -7.778 14.108 1.00 39.47 177 THR A O 1
ATOM 1401 N N . HIS A 1 178 ? -2.752 -9.217 12.782 1.00 34.28 178 HIS A N 1
ATOM 1402 C CA . HIS A 1 178 ? -2.036 -9.893 13.858 1.00 34.28 178 HIS A CA 1
ATOM 1403 C C . HIS A 1 178 ? -1.058 -8.967 14.617 1.00 34.28 178 HIS A C 1
ATOM 1405 O O . HIS A 1 178 ? -0.339 -8.186 13.988 1.00 34.28 178 HIS A O 1
ATOM 1411 N N . PRO A 1 179 ? -0.974 -9.098 15.957 1.00 33.34 179 PRO A N 1
ATOM 1412 C CA . PRO A 1 179 ? 0.086 -8.522 16.775 1.00 33.34 179 PRO A CA 1
ATOM 1413 C C . PRO A 1 179 ? 1.394 -9.300 16.572 1.00 33.34 179 PRO A C 1
ATOM 1415 O O . PRO A 1 179 ? 1.380 -10.525 16.580 1.00 33.34 179 PRO A O 1
ATOM 1418 N N . SER A 1 180 ? 2.512 -8.584 16.420 1.00 36.06 180 SER A N 1
ATOM 1419 C CA . SER A 1 180 ? 3.881 -9.040 16.732 1.00 36.06 180 SER A CA 1
ATOM 1420 C C . SER A 1 180 ? 4.268 -10.486 16.366 1.00 36.06 180 SER A C 1
ATOM 1422 O O . SER A 1 180 ? 4.970 -11.138 17.139 1.00 36.06 180 SER A O 1
ATOM 1424 N N . GLU A 1 181 ? 3.858 -11.005 15.210 1.00 39.38 181 GLU A N 1
ATOM 1425 C CA . GLU A 1 181 ? 4.587 -12.122 14.614 1.00 39.38 181 GLU A CA 1
ATOM 1426 C C . GLU A 1 181 ? 5.899 -11.554 14.070 1.00 39.38 181 GLU A C 1
ATOM 1428 O O . GLU A 1 181 ? 5.891 -10.578 13.315 1.00 39.38 181 GLU A O 1
ATOM 1433 N N . GLU A 1 182 ? 7.035 -12.163 14.413 1.00 49.53 182 GLU A N 1
ATOM 1434 C CA . GLU A 1 182 ? 8.160 -12.146 13.479 1.00 49.53 182 GLU A CA 1
ATOM 1435 C C . GLU A 1 182 ? 7.593 -12.516 12.110 1.00 49.53 182 GLU A C 1
ATOM 1437 O O . GLU A 1 182 ? 7.013 -13.589 11.944 1.00 49.53 182 GLU A O 1
ATOM 1442 N N . PHE A 1 183 ? 7.650 -11.579 11.165 1.00 60.28 183 PHE A N 1
ATOM 1443 C CA . PHE A 1 183 ? 6.962 -11.716 9.893 1.00 60.28 183 PHE A CA 1
ATOM 1444 C C . PHE A 1 183 ? 7.344 -13.037 9.224 1.00 60.28 183 PHE A C 1
ATOM 1446 O O . PHE A 1 183 ? 8.470 -13.207 8.749 1.00 60.28 183 PHE A O 1
ATOM 1453 N N . SER A 1 184 ? 6.389 -13.969 9.188 1.00 65.38 184 SER A N 1
ATOM 1454 C CA . SER A 1 184 ? 6.589 -15.264 8.549 1.00 65.38 184 SER A CA 1
ATOM 1455 C C . SER A 1 184 ? 6.946 -15.081 7.069 1.00 65.38 184 SER A C 1
ATOM 1457 O O . SER A 1 184 ? 6.425 -14.150 6.435 1.00 65.38 184 SER A O 1
ATOM 1459 N N . PRO A 1 185 ? 7.795 -15.963 6.497 1.00 80.38 185 PRO A N 1
ATOM 1460 C CA . PRO A 1 185 ? 8.059 -15.985 5.066 1.00 80.38 185 PRO A CA 1
ATOM 1461 C C . PRO A 1 185 ? 6.765 -15.925 4.247 1.00 80.38 185 PRO A C 1
ATOM 1463 O O . PRO A 1 185 ? 5.752 -16.548 4.593 1.00 80.38 185 PRO A O 1
ATOM 1466 N N . GLY A 1 186 ? 6.795 -15.147 3.172 1.00 86.25 186 GLY A N 1
ATOM 1467 C CA . GLY A 1 186 ? 5.645 -14.910 2.314 1.00 86.25 186 GLY A CA 1
ATOM 1468 C C . GLY A 1 186 ? 5.744 -13.622 1.513 1.00 86.25 186 GLY A C 1
ATOM 1469 O O . GLY A 1 186 ? 6.696 -12.847 1.645 1.00 86.25 186 GLY A O 1
ATOM 1470 N N . LEU A 1 187 ? 4.730 -13.418 0.679 1.00 89.38 187 LEU A N 1
ATOM 1471 C CA . LEU A 1 187 ? 4.574 -12.250 -0.180 1.00 89.38 187 LEU A CA 1
ATOM 1472 C C . LEU A 1 187 ? 3.509 -11.316 0.398 1.00 89.38 187 LEU A C 1
ATOM 1474 O O . LEU A 1 187 ? 2.405 -11.753 0.731 1.00 89.38 187 LEU A O 1
ATOM 1478 N N . ARG A 1 188 ? 3.829 -10.028 0.535 1.00 87.75 188 ARG A N 1
ATOM 1479 C CA . ARG A 1 188 ? 2.955 -9.029 1.166 1.00 87.75 188 ARG A CA 1
ATOM 1480 C C . ARG A 1 188 ? 2.904 -7.747 0.352 1.00 87.75 188 ARG A C 1
ATOM 1482 O O . ARG A 1 188 ? 3.930 -7.296 -0.151 1.00 87.75 188 ARG A O 1
ATOM 1489 N N . PHE A 1 189 ? 1.732 -7.126 0.288 1.00 85.38 189 PHE A N 1
ATOM 1490 C CA . PHE A 1 189 ? 1.593 -5.773 -0.248 1.00 85.38 189 PHE A CA 1
ATOM 1491 C C . PHE A 1 189 ? 1.844 -4.744 0.857 1.00 85.38 189 PHE A C 1
ATOM 1493 O O . PHE A 1 189 ? 1.277 -4.834 1.946 1.00 85.38 189 PHE A O 1
ATOM 1500 N N . ILE A 1 190 ? 2.723 -3.782 0.589 1.00 81.38 190 ILE A N 1
ATOM 1501 C CA . ILE A 1 190 ? 3.151 -2.748 1.539 1.00 81.38 190 ILE A CA 1
ATOM 1502 C C . ILE A 1 190 ? 2.264 -1.506 1.427 1.00 81.38 190 ILE A C 1
ATOM 1504 O O . ILE A 1 190 ? 1.922 -0.922 2.454 1.00 81.38 190 ILE A O 1
ATOM 1508 N N . GLY A 1 191 ? 1.897 -1.124 0.201 1.00 81.19 191 GLY A N 1
ATOM 1509 C CA . GLY A 1 191 ? 1.146 0.091 -0.122 1.00 81.19 191 GLY A CA 1
ATOM 1510 C C . GLY A 1 191 ? 1.649 0.746 -1.412 1.00 81.19 191 GLY A C 1
ATOM 1511 O O . GLY A 1 191 ? 2.798 0.538 -1.792 1.00 81.19 191 GLY A O 1
ATOM 1512 N N . HIS A 1 192 ? 0.799 1.530 -2.080 1.00 85.38 192 HIS A N 1
ATOM 1513 C CA . HIS A 1 192 ? 1.042 2.089 -3.423 1.00 85.38 192 HIS A CA 1
ATOM 1514 C C . HIS A 1 192 ? 1.392 1.016 -4.469 1.00 85.38 192 HIS A C 1
ATOM 1516 O O . HIS A 1 192 ? 0.507 0.288 -4.915 1.00 85.38 192 HIS A O 1
ATOM 1522 N N . ALA A 1 193 ? 2.671 0.879 -4.827 1.00 91.69 193 ALA A N 1
ATOM 1523 C CA . ALA A 1 193 ? 3.216 -0.205 -5.649 1.00 91.69 193 ALA A CA 1
ATOM 1524 C C . ALA A 1 193 ? 4.126 -1.161 -4.867 1.00 91.69 193 ALA A C 1
ATOM 1526 O O . ALA A 1 193 ? 4.617 -2.149 -5.409 1.00 91.69 193 ALA A O 1
ATOM 1527 N N . GLY A 1 194 ? 4.328 -0.901 -3.578 1.00 91.94 194 GLY A N 1
ATOM 1528 C CA . GLY A 1 194 ? 5.283 -1.602 -2.747 1.00 91.94 194 GLY A CA 1
ATOM 1529 C C . GLY A 1 194 ? 4.893 -3.045 -2.468 1.00 91.94 194 GLY A C 1
ATOM 1530 O O . GLY A 1 194 ? 3.814 -3.315 -1.938 1.00 91.94 194 GLY A O 1
ATOM 1531 N N . VAL A 1 195 ? 5.802 -3.978 -2.744 1.00 92.69 195 VAL A N 1
ATOM 1532 C CA . VAL A 1 195 ? 5.637 -5.406 -2.436 1.00 92.69 195 VAL A CA 1
ATOM 1533 C C . VAL A 1 195 ? 6.867 -5.914 -1.703 1.00 92.69 195 VAL A C 1
ATOM 1535 O O . VAL A 1 195 ? 7.996 -5.595 -2.064 1.00 92.69 195 VAL A O 1
ATOM 1538 N N . TRP A 1 196 ? 6.655 -6.712 -0.661 1.00 92.25 196 TRP A N 1
ATOM 1539 C CA . TRP A 1 196 ? 7.722 -7.316 0.123 1.00 92.25 196 TRP A CA 1
ATOM 1540 C C . TRP A 1 196 ? 7.640 -8.833 0.073 1.00 92.25 196 TRP A C 1
ATOM 1542 O O . TRP A 1 196 ? 6.605 -9.431 0.369 1.00 92.25 196 TRP A O 1
ATOM 1552 N N . LEU A 1 197 ? 8.765 -9.447 -0.271 1.00 92.00 197 LEU A N 1
ATOM 1553 C CA . LEU A 1 197 ? 8.981 -10.878 -0.223 1.00 92.00 197 LEU A CA 1
ATOM 1554 C C . LEU A 1 197 ? 9.938 -11.187 0.928 1.00 92.00 197 LEU A C 1
ATOM 1556 O O . LEU A 1 197 ? 11.089 -10.747 0.919 1.00 92.00 197 LEU A O 1
ATOM 1560 N N . LYS A 1 198 ? 9.496 -12.013 1.875 1.00 88.94 198 LYS A N 1
ATOM 1561 C CA . LYS A 1 198 ? 10.370 -12.643 2.867 1.00 88.94 198 LYS A CA 1
ATOM 1562 C C . LYS A 1 198 ? 10.502 -14.129 2.558 1.00 88.94 198 LYS A C 1
ATOM 1564 O O . LYS A 1 198 ? 9.507 -14.839 2.469 1.00 88.94 198 LYS A O 1
ATOM 1569 N N . THR A 1 199 ? 11.731 -14.601 2.422 1.00 86.19 199 THR A N 1
ATOM 1570 C CA . THR A 1 199 ? 12.081 -16.025 2.368 1.00 86.19 199 THR A CA 1
ATOM 1571 C C . THR A 1 199 ? 12.821 -16.417 3.649 1.00 86.19 199 THR A C 1
ATOM 1573 O O . THR A 1 199 ? 13.124 -15.559 4.484 1.00 86.19 199 THR A O 1
ATOM 1576 N N . GLU A 1 200 ? 13.112 -17.706 3.812 1.00 82.44 200 GLU A N 1
ATOM 1577 C CA . GLU A 1 200 ? 13.894 -18.212 4.949 1.00 82.44 200 GLU A CA 1
ATOM 1578 C C . GLU A 1 200 ? 15.328 -17.649 4.955 1.00 82.44 200 GLU A C 1
ATOM 1580 O O . GLU A 1 200 ? 15.856 -17.336 6.018 1.00 82.44 200 GLU A O 1
ATOM 1585 N N . GLU A 1 201 ? 15.922 -17.415 3.781 1.00 81.62 201 GLU A N 1
ATOM 1586 C CA . GLU A 1 201 ? 17.331 -17.006 3.646 1.00 81.62 201 GLU A CA 1
ATOM 1587 C C . GLU A 1 201 ? 17.537 -15.533 3.267 1.00 81.62 201 GLU A C 1
ATOM 1589 O O . GLU A 1 201 ? 18.667 -15.056 3.231 1.00 81.62 201 GLU A O 1
ATOM 1594 N N . GLY A 1 202 ? 16.469 -14.781 2.997 1.00 84.94 202 GLY A N 1
ATOM 1595 C CA . GLY A 1 202 ? 16.598 -13.375 2.608 1.00 84.94 202 GLY A CA 1
ATOM 1596 C C . GLY A 1 202 ? 15.270 -12.673 2.369 1.00 84.94 202 GLY A C 1
ATOM 1597 O O . GLY A 1 202 ? 14.205 -13.297 2.382 1.00 84.94 202 GLY A O 1
ATOM 1598 N N . SER A 1 203 ? 15.316 -11.364 2.166 1.00 91.31 203 SER A N 1
ATOM 1599 C CA . SER A 1 203 ? 14.153 -10.552 1.808 1.00 91.31 203 SER A CA 1
ATOM 1600 C C . SER A 1 203 ? 14.427 -9.595 0.660 1.00 91.31 203 SER A C 1
ATOM 1602 O O . SER A 1 203 ? 15.529 -9.083 0.476 1.00 91.31 203 SER A O 1
ATOM 1604 N N . LEU A 1 204 ? 13.371 -9.323 -0.094 1.00 94.31 204 LEU A N 1
ATOM 1605 C CA . LEU A 1 204 ? 13.373 -8.413 -1.223 1.00 94.31 204 LEU A CA 1
ATOM 1606 C C . LEU A 1 204 ? 12.183 -7.467 -1.108 1.00 94.31 204 LEU A C 1
ATOM 1608 O O . LEU A 1 204 ? 11.098 -7.882 -0.701 1.00 94.31 204 LEU A O 1
ATOM 1612 N N . VAL A 1 205 ? 12.379 -6.204 -1.469 1.00 95.19 205 VAL A N 1
ATOM 1613 C CA . VAL A 1 205 ? 11.300 -5.219 -1.578 1.00 95.19 205 VAL A CA 1
ATOM 1614 C C . VAL A 1 205 ? 11.283 -4.619 -2.979 1.00 95.19 205 VAL A C 1
ATOM 1616 O O . VAL A 1 205 ? 12.342 -4.345 -3.532 1.00 95.19 205 VAL A O 1
ATOM 1619 N N . VAL A 1 206 ? 10.099 -4.432 -3.550 1.00 96.38 206 VAL A N 1
ATOM 1620 C CA . VAL A 1 206 ? 9.870 -3.740 -4.827 1.00 96.38 206 VAL A CA 1
ATOM 1621 C C . VAL A 1 206 ? 9.167 -2.425 -4.530 1.00 96.38 206 VAL A C 1
ATOM 1623 O O . VAL A 1 206 ? 8.258 -2.443 -3.703 1.00 96.38 206 VAL A O 1
ATOM 1626 N N . ASP A 1 207 ? 9.588 -1.326 -5.158 1.00 94.69 207 ASP A N 1
ATOM 1627 C CA . ASP A 1 207 ? 8.982 0.017 -5.085 1.00 94.69 207 ASP A CA 1
ATOM 1628 C C . ASP A 1 207 ? 8.546 0.426 -3.659 1.00 94.69 207 ASP A C 1
ATOM 1630 O O . ASP A 1 207 ? 7.357 0.615 -3.380 1.00 94.69 207 ASP A O 1
ATOM 1634 N N . PRO A 1 208 ? 9.482 0.493 -2.694 1.00 90.50 208 PRO A N 1
ATOM 1635 C CA . PRO A 1 208 ? 9.150 0.582 -1.278 1.00 90.50 208 PRO A CA 1
ATOM 1636 C C . PRO A 1 208 ? 8.484 1.912 -0.903 1.00 90.50 208 PRO A C 1
ATOM 1638 O O . PRO A 1 208 ? 9.121 2.964 -0.918 1.00 90.50 208 PRO A O 1
ATOM 1641 N N . TRP A 1 209 ? 7.257 1.844 -0.389 1.00 82.31 209 TRP A N 1
ATOM 1642 C CA . TRP A 1 209 ? 6.551 2.975 0.213 1.00 82.31 209 TRP A CA 1
ATOM 1643 C C . TRP A 1 209 ? 6.549 2.858 1.745 1.00 82.31 209 TRP A C 1
ATOM 1645 O O . TRP A 1 209 ? 5.835 2.034 2.311 1.00 82.31 209 TRP A O 1
ATOM 1655 N N . LEU A 1 210 ? 7.390 3.642 2.431 1.00 76.12 210 LEU A N 1
ATOM 1656 C CA . LEU A 1 210 ? 7.532 3.619 3.902 1.00 76.12 210 LEU A CA 1
ATOM 1657 C C . LEU A 1 210 ? 7.136 4.922 4.594 1.00 76.12 210 LEU A C 1
ATOM 1659 O O . LEU A 1 210 ? 7.258 5.040 5.818 1.00 76.12 210 LEU A O 1
ATOM 1663 N N . TYR A 1 211 ? 6.667 5.892 3.824 1.00 68.94 211 TYR A N 1
ATOM 1664 C CA . TYR A 1 211 ? 6.351 7.222 4.309 1.00 68.94 211 TYR A CA 1
ATOM 1665 C C . TYR A 1 211 ? 4.962 7.606 3.845 1.00 68.94 211 TYR A C 1
ATOM 1667 O O . TYR A 1 211 ? 4.419 7.018 2.928 1.00 68.94 211 TYR A O 1
ATOM 1675 N N . SER A 1 212 ? 4.375 8.575 4.523 1.00 63.06 212 SER A N 1
ATOM 1676 C CA . SER A 1 212 ? 3.182 9.261 4.057 1.00 63.06 212 SER A CA 1
ATOM 1677 C C . SER A 1 212 ? 3.590 10.714 3.913 1.00 63.06 212 SER A C 1
ATOM 1679 O O . SER A 1 212 ? 4.224 11.256 4.820 1.00 63.06 212 SER A O 1
ATOM 1681 N N . SER A 1 213 ? 3.261 11.331 2.789 1.00 57.91 213 SER A N 1
ATOM 1682 C CA . SER A 1 213 ? 3.317 12.781 2.614 1.00 57.91 213 SER A CA 1
ATOM 1683 C C . SER A 1 213 ? 2.223 13.390 3.490 1.00 57.91 213 SER A C 1
ATOM 1685 O O . SER A 1 213 ? 1.071 13.552 3.096 1.00 57.91 213 SER A O 1
ATOM 1687 N N . THR A 1 214 ? 2.569 13.634 4.752 1.00 56.22 214 THR A N 1
ATOM 1688 C CA . THR A 1 214 ? 1.717 14.365 5.692 1.00 56.22 214 THR A CA 1
ATOM 1689 C C . THR A 1 214 ? 1.879 15.865 5.462 1.00 56.22 214 THR A C 1
ATOM 1691 O O . THR A 1 214 ? 2.857 16.310 4.865 1.00 56.22 214 THR A O 1
ATOM 1694 N N . PHE A 1 215 ? 0.958 16.672 5.991 1.00 49.91 215 PHE A N 1
ATOM 1695 C CA . PHE A 1 215 ? 1.058 18.135 5.928 1.00 49.91 215 PHE A CA 1
ATOM 1696 C C . PHE A 1 215 ? 2.360 18.700 6.529 1.00 49.91 215 PHE A C 1
ATOM 1698 O O . PHE A 1 215 ? 2.776 19.788 6.145 1.00 49.91 215 PHE A O 1
ATOM 1705 N N . GLU A 1 216 ? 3.020 17.970 7.435 1.00 46.12 216 GLU A N 1
ATOM 1706 C CA . GLU A 1 216 ? 4.263 18.403 8.091 1.00 46.12 216 GLU A CA 1
ATOM 1707 C C . GLU A 1 216 ? 5.513 18.194 7.220 1.00 46.12 216 GLU A C 1
ATOM 1709 O O . GLU A 1 216 ? 6.451 18.987 7.289 1.00 46.12 216 GLU A O 1
ATOM 1714 N N . GLN A 1 217 ? 5.537 17.146 6.387 1.00 58.41 217 GLN A N 1
ATOM 1715 C CA . GLN A 1 217 ? 6.616 16.870 5.426 1.00 58.41 217 GLN A CA 1
ATOM 1716 C C . GLN A 1 217 ? 6.026 16.400 4.086 1.00 58.41 217 GLN A C 1
ATOM 1718 O O . GLN A 1 217 ? 6.173 15.236 3.710 1.00 58.41 217 GLN A O 1
ATOM 1723 N N . PRO A 1 218 ? 5.332 17.294 3.359 1.00 65.94 218 PRO A N 1
ATOM 1724 C CA . PRO A 1 218 ? 4.537 16.900 2.200 1.00 65.94 218 PRO A CA 1
ATOM 1725 C C . PRO A 1 218 ? 5.395 16.606 0.969 1.00 65.94 218 PRO A C 1
ATOM 1727 O O . PRO A 1 218 ? 4.971 15.858 0.096 1.00 65.94 218 PRO A O 1
ATOM 1730 N N . VAL A 1 219 ? 6.593 17.193 0.885 1.00 69.69 219 VAL A N 1
ATOM 1731 C CA . VAL A 1 219 ? 7.465 17.075 -0.287 1.00 69.69 219 VAL A CA 1
ATOM 1732 C C . VAL A 1 219 ? 8.373 15.862 -0.153 1.00 69.69 219 VAL A C 1
ATOM 1734 O O . VAL A 1 219 ? 9.291 15.843 0.671 1.00 69.69 219 VAL A O 1
ATOM 1737 N N . LEU A 1 220 ? 8.154 14.879 -1.017 1.00 75.31 220 LEU A N 1
ATOM 1738 C CA . LEU A 1 220 ? 8.972 13.680 -1.102 1.00 75.31 220 LEU A CA 1
ATOM 1739 C C . LEU A 1 220 ? 10.194 13.916 -1.987 1.00 75.31 220 LEU A C 1
ATOM 1741 O O . LEU A 1 220 ? 10.134 14.611 -3.004 1.00 75.31 220 LEU A O 1
ATOM 1745 N N . ARG A 1 221 ? 11.317 13.313 -1.590 1.00 81.25 221 ARG A N 1
ATOM 1746 C CA . ARG A 1 221 ? 12.561 13.300 -2.365 1.00 81.25 221 ARG A CA 1
ATOM 1747 C C . ARG A 1 221 ? 12.810 11.893 -2.891 1.00 81.25 221 ARG A C 1
ATOM 1749 O O . ARG A 1 221 ? 12.870 10.947 -2.102 1.00 81.25 221 ARG A O 1
ATOM 1756 N N . GLY A 1 222 ? 12.950 11.771 -4.206 1.00 84.44 222 GLY A N 1
ATOM 1757 C CA . GLY A 1 222 ? 13.351 10.531 -4.865 1.00 84.44 222 GLY A CA 1
ATOM 1758 C C . GLY A 1 222 ? 14.867 10.331 -4.835 1.00 84.44 222 GLY A C 1
ATOM 1759 O O . GLY A 1 222 ? 15.591 11.164 -4.296 1.00 84.44 222 GLY A O 1
ATOM 1760 N N . LEU A 1 223 ? 15.350 9.245 -5.440 1.00 87.00 223 LEU A N 1
ATOM 1761 C CA . LEU A 1 223 ? 16.782 9.002 -5.681 1.00 87.00 223 LEU A CA 1
ATOM 1762 C C . LEU A 1 223 ? 17.398 9.898 -6.769 1.00 87.00 223 LEU A C 1
ATOM 1764 O O . LEU A 1 223 ? 18.603 9.830 -6.990 1.00 87.00 223 LEU A O 1
ATOM 1768 N N . GLN A 1 224 ? 16.595 10.728 -7.431 1.00 85.25 224 GLN A N 1
ATOM 1769 C CA . GLN A 1 224 ? 17.072 11.740 -8.364 1.00 85.25 224 GLN A CA 1
ATOM 1770 C C . GLN A 1 224 ? 16.660 13.139 -7.883 1.00 85.25 224 GLN A C 1
ATOM 1772 O O . GLN A 1 224 ? 15.557 13.309 -7.352 1.00 85.25 224 GLN A O 1
ATOM 1777 N N . PRO A 1 225 ? 17.511 14.165 -8.073 1.00 75.94 225 PRO A N 1
ATOM 1778 C CA . PRO A 1 225 ? 17.241 15.524 -7.596 1.00 75.94 225 PRO A CA 1
ATOM 1779 C C . PRO A 1 225 ? 16.173 16.276 -8.393 1.00 75.94 225 PRO A C 1
ATOM 1781 O O . PRO A 1 225 ? 15.729 17.339 -7.959 1.00 75.94 225 PRO A O 1
ATOM 1784 N N . TYR A 1 226 ? 15.816 15.782 -9.578 1.00 74.69 226 TYR A N 1
ATOM 1785 C CA . TYR A 1 226 ? 15.123 16.573 -10.597 1.00 74.69 226 TYR A CA 1
ATOM 1786 C C . TYR A 1 226 ? 13.602 16.609 -10.445 1.00 74.69 226 TYR A C 1
ATOM 1788 O O . TYR A 1 226 ? 12.950 17.389 -11.134 1.00 74.69 226 TYR A O 1
ATOM 1796 N N . GLN A 1 227 ? 13.034 15.774 -9.573 1.00 72.38 227 GLN A N 1
ATOM 1797 C CA . GLN A 1 227 ? 11.591 15.683 -9.384 1.00 72.38 227 GLN A CA 1
ATOM 1798 C C . GLN A 1 227 ? 11.233 15.705 -7.904 1.00 72.38 227 GLN A C 1
ATOM 1800 O O . GLN A 1 227 ? 11.788 14.964 -7.087 1.00 72.38 227 GLN A O 1
ATOM 1805 N N . ARG A 1 228 ? 10.278 16.569 -7.571 1.00 76.62 228 ARG A N 1
ATOM 1806 C CA . ARG A 1 228 ? 9.631 16.620 -6.266 1.00 76.62 228 ARG A CA 1
ATOM 1807 C C . ARG A 1 228 ? 8.147 16.395 -6.446 1.00 76.62 228 ARG A C 1
ATOM 1809 O O . ARG A 1 228 ? 7.546 16.897 -7.398 1.00 76.62 228 ARG A O 1
ATOM 1816 N N . THR A 1 229 ? 7.576 15.704 -5.474 1.00 79.94 229 THR A N 1
ATOM 1817 C CA . THR A 1 229 ? 6.170 15.326 -5.533 1.00 79.94 229 THR A CA 1
ATOM 1818 C C . THR A 1 229 ? 5.548 15.445 -4.161 1.00 79.94 229 THR A C 1
ATOM 1820 O O . THR A 1 229 ? 6.197 15.184 -3.143 1.00 79.94 229 THR A O 1
ATOM 1823 N N . ILE A 1 230 ? 4.291 15.865 -4.146 1.00 79.31 230 ILE A N 1
ATOM 1824 C CA . ILE A 1 230 ? 3.417 15.768 -2.985 1.00 79.31 230 ILE A CA 1
ATOM 1825 C C . ILE A 1 230 ? 2.345 14.750 -3.335 1.00 79.31 230 ILE A C 1
ATOM 1827 O O . ILE A 1 230 ? 1.540 15.006 -4.229 1.00 79.31 230 ILE A O 1
ATOM 1831 N N . ASP A 1 231 ? 2.330 13.627 -2.626 1.00 76.56 231 ASP A N 1
ATOM 1832 C CA . ASP A 1 231 ? 1.366 12.561 -2.873 1.00 76.56 231 ASP A CA 1
ATOM 1833 C C . ASP A 1 231 ? 0.269 12.564 -1.801 1.00 76.56 231 ASP A C 1
ATOM 1835 O O . ASP A 1 231 ? 0.525 12.581 -0.599 1.00 76.56 231 ASP A O 1
ATOM 1839 N N . PHE A 1 232 ? -0.987 12.558 -2.211 1.00 70.75 232 PHE A N 1
ATOM 1840 C CA . PHE A 1 232 ? -2.133 12.452 -1.318 1.00 70.75 232 PHE A CA 1
ATOM 1841 C C . PHE A 1 232 ? -2.860 11.140 -1.574 1.00 70.75 232 PHE A C 1
ATOM 1843 O O . PHE A 1 232 ? -2.713 10.521 -2.624 1.00 70.75 232 PHE A O 1
ATOM 1850 N N . LEU A 1 233 ? -3.682 10.743 -0.603 1.00 69.19 233 LEU A N 1
ATOM 1851 C CA . LEU A 1 233 ? -4.556 9.566 -0.661 1.00 69.19 233 LEU A CA 1
ATOM 1852 C C . LEU A 1 233 ? -3.843 8.210 -0.663 1.00 69.19 233 LEU A C 1
ATOM 1854 O O . LEU A 1 233 ? -4.506 7.220 -0.370 1.00 69.19 233 LEU A O 1
ATOM 1858 N N . ILE A 1 234 ? -2.519 8.163 -0.846 1.00 70.00 234 ILE A N 1
ATOM 1859 C CA . ILE A 1 234 ? -1.763 6.926 -0.657 1.00 70.00 234 ILE A CA 1
ATOM 1860 C C . ILE A 1 234 ? -1.877 6.501 0.816 1.00 70.00 234 ILE A C 1
ATOM 1862 O O . ILE A 1 234 ? -1.463 7.257 1.710 1.00 70.00 234 ILE A O 1
ATOM 1866 N N . PRO A 1 235 ? -2.417 5.300 1.107 1.00 66.00 235 PRO A N 1
ATOM 1867 C CA . PRO A 1 235 ? -2.567 4.822 2.470 1.00 66.00 235 PRO A CA 1
ATOM 1868 C C . PRO A 1 235 ? -1.245 4.850 3.235 1.00 66.00 235 PRO A C 1
ATOM 1870 O O . PRO A 1 235 ? -0.166 4.590 2.689 1.00 66.00 235 PRO A O 1
ATOM 1873 N N . ARG A 1 236 ? -1.330 5.130 4.541 1.00 63.06 236 ARG A N 1
ATOM 1874 C CA . ARG A 1 236 ? -0.155 5.030 5.409 1.00 63.06 236 ARG A CA 1
ATOM 1875 C C . ARG A 1 236 ? 0.376 3.595 5.367 1.00 63.06 236 ARG A C 1
ATOM 1877 O O . ARG A 1 236 ? -0.412 2.657 5.507 1.00 63.06 236 ARG A O 1
ATOM 1884 N N . PRO A 1 237 ? 1.694 3.412 5.222 1.00 61.97 237 PRO A N 1
ATOM 1885 C CA . PRO A 1 237 ? 2.265 2.081 5.186 1.00 61.97 237 PRO A CA 1
ATOM 1886 C C . PRO A 1 237 ? 2.071 1.393 6.533 1.00 61.97 237 PRO A C 1
ATOM 1888 O O . PRO A 1 237 ? 2.285 1.983 7.595 1.00 61.97 237 PRO A O 1
ATOM 1891 N N . VAL A 1 238 ? 1.677 0.122 6.477 1.00 59.34 238 VAL A N 1
ATOM 1892 C CA . VAL A 1 238 ? 1.509 -0.719 7.672 1.00 59.34 238 VAL A CA 1
ATOM 1893 C C . VAL A 1 238 ? 2.870 -1.164 8.218 1.00 59.34 238 VAL A C 1
ATOM 1895 O O . VAL A 1 238 ? 3.023 -1.367 9.420 1.00 59.34 238 VAL A O 1
ATOM 1898 N N . PHE A 1 239 ? 3.881 -1.258 7.349 1.00 64.38 239 PHE A N 1
ATOM 1899 C CA . PHE A 1 239 ? 5.237 -1.673 7.702 1.00 64.38 239 PHE A CA 1
ATOM 1900 C C . PHE A 1 239 ? 6.177 -0.475 7.836 1.00 64.38 239 PHE A C 1
ATOM 1902 O O . PHE A 1 239 ? 6.151 0.447 7.020 1.00 64.38 239 PHE A O 1
ATOM 1909 N N . LYS A 1 240 ? 7.083 -0.509 8.817 1.00 63.06 240 LYS A N 1
ATOM 1910 C CA . LYS A 1 240 ? 8.206 0.433 8.902 1.00 63.06 240 LYS A CA 1
ATOM 1911 C C . LYS A 1 240 ? 9.453 -0.231 8.325 1.00 63.06 240 LYS A C 1
ATOM 1913 O O . LYS A 1 240 ? 9.642 -1.428 8.452 1.00 63.06 240 LYS A O 1
ATOM 1918 N N . GLY A 1 241 ? 10.381 0.541 7.754 1.00 61.25 241 GLY A N 1
ATOM 1919 C CA . GLY A 1 241 ? 11.587 -0.048 7.139 1.00 61.25 241 GLY A CA 1
ATOM 1920 C C . GLY A 1 241 ? 12.439 -0.961 8.040 1.00 61.25 241 GLY A C 1
ATOM 1921 O O . GLY A 1 241 ? 13.056 -1.895 7.536 1.00 61.25 241 GLY A O 1
ATOM 1922 N N . ILE A 1 242 ? 12.416 -0.744 9.364 1.00 59.59 242 ILE A N 1
ATOM 1923 C CA . ILE A 1 242 ? 13.068 -1.620 10.362 1.00 59.59 242 ILE A CA 1
ATOM 1924 C C . ILE A 1 242 ? 12.431 -3.015 10.386 1.00 59.59 242 ILE A C 1
ATOM 1926 O O . ILE A 1 242 ? 13.112 -3.984 10.702 1.00 59.59 242 ILE A O 1
ATOM 1930 N N . ASP A 1 243 ? 11.157 -3.120 10.027 1.00 71.88 243 ASP A N 1
ATOM 1931 C CA . ASP A 1 243 ? 10.391 -4.361 10.017 1.00 71.88 243 ASP A CA 1
ATOM 1932 C C . ASP A 1 243 ? 10.723 -5.212 8.780 1.00 71.88 243 ASP A C 1
ATOM 1934 O O . ASP A 1 243 ? 10.773 -6.436 8.862 1.00 71.88 243 ASP A O 1
ATOM 1938 N N . LEU A 1 244 ? 11.011 -4.569 7.639 1.00 80.38 244 LEU A N 1
ATOM 1939 C CA . LEU A 1 244 ? 11.227 -5.254 6.356 1.00 80.38 244 LEU A CA 1
ATOM 1940 C C . LEU A 1 244 ? 12.651 -5.810 6.173 1.00 80.38 244 LEU A C 1
ATOM 1942 O O . LEU A 1 244 ? 12.830 -6.868 5.561 1.00 80.38 244 LEU A O 1
ATOM 1946 N N . LYS A 1 245 ? 13.668 -5.077 6.657 1.00 86.19 245 LYS A N 1
ATOM 1947 C CA . LYS A 1 245 ? 15.113 -5.402 6.566 1.00 86.19 245 LYS A CA 1
ATOM 1948 C C . LYS A 1 245 ? 15.532 -6.083 5.237 1.00 86.19 245 LYS A C 1
ATOM 1950 O O . LYS A 1 245 ? 16.075 -7.190 5.296 1.00 86.19 245 LYS A O 1
ATOM 1955 N N . PRO A 1 246 ? 15.266 -5.488 4.056 1.00 92.38 246 PRO A N 1
ATOM 1956 C CA . PRO A 1 246 ? 15.525 -6.121 2.759 1.00 92.38 246 PRO A CA 1
ATOM 1957 C C . PRO A 1 246 ? 17.022 -6.331 2.502 1.00 92.38 246 PRO A C 1
ATOM 1959 O O . PRO A 1 246 ? 17.837 -5.504 2.900 1.00 92.38 246 PRO A O 1
ATOM 1962 N N . ASP A 1 247 ? 17.374 -7.429 1.836 1.00 94.12 247 ASP A N 1
ATOM 1963 C CA . ASP A 1 247 ? 18.695 -7.653 1.225 1.00 94.12 247 ASP A CA 1
ATOM 1964 C C . ASP A 1 247 ? 18.773 -7.008 -0.167 1.00 94.12 247 ASP A C 1
ATOM 1966 O O . ASP A 1 247 ? 19.814 -6.493 -0.577 1.00 94.12 247 ASP A O 1
ATOM 1970 N N . ILE A 1 248 ? 17.644 -7.032 -0.881 1.00 96.31 248 ILE A N 1
ATOM 1971 C CA . ILE A 1 248 ? 17.505 -6.552 -2.254 1.00 96.31 248 ILE A CA 1
ATOM 1972 C C . ILE A 1 248 ? 16.362 -5.537 -2.315 1.00 96.31 248 ILE A C 1
ATOM 1974 O O . ILE A 1 248 ? 15.268 -5.781 -1.801 1.00 96.31 248 ILE A O 1
ATOM 1978 N N . VAL A 1 249 ? 16.604 -4.412 -2.974 1.00 97.25 249 VAL A N 1
ATOM 1979 C CA . VAL A 1 249 ? 15.597 -3.409 -3.317 1.00 97.25 249 VAL A CA 1
ATOM 1980 C C . VAL A 1 249 ? 15.488 -3.355 -4.836 1.00 97.25 249 VAL A C 1
ATOM 1982 O O . VAL A 1 249 ? 16.487 -3.147 -5.519 1.00 97.25 249 VAL A O 1
ATOM 1985 N N . LEU A 1 250 ? 14.286 -3.555 -5.364 1.00 97.88 250 LEU A N 1
ATOM 1986 C CA . LEU A 1 250 ? 13.970 -3.373 -6.776 1.00 97.88 250 LEU A CA 1
ATOM 1987 C C . LEU A 1 250 ? 13.227 -2.050 -6.936 1.00 97.88 250 LEU A C 1
ATOM 1989 O O . LEU A 1 250 ? 12.249 -1.812 -6.227 1.00 97.88 250 LEU A O 1
ATOM 1993 N N . LEU A 1 251 ? 13.690 -1.207 -7.850 1.00 97.06 251 LEU A N 1
ATOM 1994 C CA . LEU A 1 251 ? 13.062 0.071 -8.171 1.00 97.06 251 LEU A CA 1
ATOM 1995 C C . LEU A 1 251 ? 12.670 0.057 -9.639 1.00 97.06 251 LEU A C 1
ATOM 1997 O O . LEU A 1 251 ? 13.543 -0.030 -10.499 1.00 97.06 251 LEU A O 1
ATOM 2001 N N . SER A 1 252 ? 11.373 0.122 -9.923 1.00 95.94 252 SER A N 1
ATOM 2002 C CA . SER A 1 252 ? 10.861 0.116 -11.294 1.00 95.94 252 SER A CA 1
ATOM 2003 C C . SER A 1 252 ? 11.292 1.368 -12.055 1.00 95.94 252 SER A C 1
ATOM 2005 O O . SER A 1 252 ? 11.646 1.278 -13.227 1.00 95.94 252 SER A O 1
ATOM 2007 N N . HIS A 1 253 ? 11.281 2.523 -11.386 1.00 93.81 253 HIS A N 1
ATOM 2008 C CA . HIS A 1 253 ? 11.692 3.821 -11.916 1.00 93.81 253 HIS A CA 1
ATOM 2009 C C . HIS A 1 253 ? 11.919 4.843 -10.787 1.00 93.81 253 HIS A C 1
ATOM 2011 O O . HIS A 1 253 ? 11.711 4.543 -9.610 1.00 93.81 253 HIS A O 1
ATOM 2017 N N . PHE A 1 254 ? 12.367 6.055 -11.135 1.00 91.75 254 PHE A N 1
ATOM 2018 C CA . PHE A 1 254 ? 12.829 7.064 -10.169 1.00 91.75 254 PHE A CA 1
ATOM 2019 C C . PHE A 1 254 ? 11.809 8.138 -9.769 1.00 91.75 254 PHE A C 1
ATOM 2021 O O . PHE A 1 254 ? 12.166 9.087 -9.066 1.00 91.75 254 PHE A O 1
ATOM 2028 N N . HIS A 1 255 ? 10.534 7.975 -10.128 1.00 88.94 255 HIS A N 1
ATOM 2029 C CA . HIS A 1 255 ? 9.471 8.778 -9.525 1.00 88.94 255 HIS A CA 1
ATOM 2030 C C . HIS A 1 255 ? 9.518 8.655 -7.995 1.00 88.94 255 HIS A C 1
ATOM 2032 O O . HIS A 1 255 ? 9.776 7.583 -7.438 1.00 88.94 255 HIS A O 1
ATOM 2038 N N . THR A 1 256 ? 9.284 9.764 -7.293 1.00 84.31 256 THR A N 1
ATOM 2039 C CA . THR A 1 256 ? 9.599 9.877 -5.858 1.00 84.31 256 THR A CA 1
ATOM 2040 C C . THR A 1 256 ? 8.897 8.840 -4.985 1.00 84.31 256 THR A C 1
ATOM 2042 O O . THR A 1 256 ? 9.469 8.420 -3.983 1.00 84.31 256 THR A O 1
ATOM 2045 N N . HIS A 1 257 ? 7.683 8.418 -5.346 1.00 84.25 257 HIS A N 1
ATOM 2046 C CA . HIS A 1 257 ? 6.901 7.430 -4.599 1.00 84.25 257 HIS A CA 1
ATOM 2047 C C . HIS A 1 257 ? 7.215 5.967 -4.961 1.00 84.25 257 HIS A C 1
ATOM 2049 O O . HIS A 1 257 ? 6.752 5.063 -4.269 1.00 84.25 257 HIS A O 1
ATOM 2055 N N . HIS A 1 258 ? 8.051 5.725 -5.977 1.00 90.56 258 HIS A N 1
ATOM 2056 C CA . HIS A 1 258 ? 8.605 4.403 -6.305 1.00 90.56 258 HIS A CA 1
ATOM 2057 C C . HIS A 1 258 ? 10.061 4.255 -5.845 1.00 90.56 258 HIS A C 1
ATOM 2059 O O . HIS A 1 258 ? 10.478 3.165 -5.459 1.00 90.56 258 HIS A O 1
ATOM 2065 N N . ALA A 1 259 ? 10.807 5.363 -5.783 1.00 89.88 259 ALA A N 1
ATOM 2066 C CA . ALA A 1 259 ? 12.195 5.412 -5.328 1.00 89.88 259 ALA A CA 1
ATOM 2067 C C . ALA A 1 259 ? 12.450 6.453 -4.212 1.00 89.88 259 ALA A C 1
ATOM 2069 O O . ALA A 1 259 ? 13.319 7.318 -4.368 1.00 89.88 259 ALA A O 1
ATOM 2070 N N . PRO A 1 260 ? 11.731 6.411 -3.073 1.00 86.75 260 PRO A N 1
ATOM 2071 C CA . PRO A 1 260 ? 11.886 7.411 -2.018 1.00 86.75 260 PRO A CA 1
ATOM 2072 C C . PRO A 1 260 ? 13.249 7.304 -1.321 1.00 86.75 260 PRO A C 1
ATOM 2074 O O . PRO A 1 260 ? 13.573 6.283 -0.704 1.00 86.75 260 PRO A O 1
ATOM 2077 N N . LEU A 1 261 ? 14.022 8.395 -1.344 1.00 88.25 261 LEU A N 1
ATOM 2078 C CA . LEU A 1 261 ? 15.378 8.473 -0.784 1.00 88.25 261 LEU A CA 1
ATOM 2079 C C . LEU A 1 261 ? 15.427 8.033 0.685 1.00 88.25 261 LEU A C 1
ATOM 2081 O O . LEU A 1 261 ? 16.335 7.315 1.102 1.00 88.25 261 LEU A O 1
ATOM 2085 N N . GLU A 1 262 ? 14.441 8.450 1.476 1.00 85.19 262 GLU A N 1
ATOM 2086 C CA . GLU A 1 262 ? 14.396 8.155 2.908 1.00 85.19 262 GLU A CA 1
ATOM 2087 C C . GLU A 1 262 ? 14.191 6.658 3.188 1.00 85.19 262 GLU A C 1
ATOM 2089 O O . GLU A 1 262 ? 14.777 6.130 4.137 1.00 85.19 262 GLU A O 1
ATOM 2094 N N . SER A 1 263 ? 13.455 5.935 2.330 1.00 87.25 263 SER A N 1
ATOM 2095 C CA . SER A 1 263 ? 13.319 4.473 2.451 1.00 87.25 263 SER A CA 1
ATOM 2096 C C . SER A 1 263 ? 14.669 3.805 2.253 1.00 87.25 263 SER A C 1
ATOM 2098 O O . SER A 1 263 ? 15.064 2.949 3.045 1.00 87.25 263 SER A O 1
ATOM 2100 N N . ILE A 1 264 ? 15.405 4.245 1.231 1.00 90.56 264 ILE A N 1
ATOM 2101 C CA . ILE A 1 264 ? 16.724 3.710 0.899 1.00 90.56 264 ILE A CA 1
ATOM 2102 C C . ILE A 1 264 ? 17.729 4.000 2.017 1.00 90.56 264 ILE A C 1
ATOM 2104 O O . ILE A 1 264 ? 18.414 3.080 2.463 1.00 90.56 264 ILE A O 1
ATOM 2108 N N . LYS A 1 265 ? 17.748 5.228 2.558 1.00 90.00 265 LYS A N 1
ATOM 2109 C CA . LYS A 1 265 ? 18.553 5.578 3.744 1.00 90.00 265 LYS A CA 1
ATOM 2110 C C . LYS A 1 265 ? 18.255 4.659 4.920 1.00 90.00 265 LYS A C 1
ATOM 2112 O O . LYS A 1 265 ? 19.172 4.146 5.559 1.00 90.00 265 LYS A O 1
ATOM 2117 N N . LYS A 1 266 ? 16.970 4.432 5.202 1.00 88.81 266 LYS A N 1
ATOM 2118 C CA . LYS A 1 266 ? 16.544 3.587 6.316 1.00 88.81 266 LYS A CA 1
ATOM 2119 C C . LYS A 1 266 ? 16.997 2.144 6.135 1.00 88.81 266 LYS A C 1
ATOM 2121 O O . LYS A 1 266 ? 17.439 1.544 7.106 1.00 88.81 266 LYS A O 1
ATOM 2126 N N . PHE A 1 267 ? 16.924 1.596 4.925 1.00 91.88 267 PHE A N 1
ATOM 2127 C CA . PHE A 1 267 ? 17.399 0.240 4.648 1.00 91.88 267 PHE A CA 1
ATOM 2128 C C . PHE A 1 267 ? 18.924 0.121 4.742 1.00 91.88 267 PHE A C 1
ATOM 2130 O O . PHE A 1 267 ? 19.412 -0.733 5.480 1.00 91.88 267 PHE A O 1
ATOM 2137 N N . ALA A 1 268 ? 19.669 1.017 4.090 1.00 92.81 268 ALA A N 1
ATOM 2138 C CA . ALA A 1 268 ? 21.134 1.024 4.112 1.00 92.81 268 ALA A CA 1
ATOM 2139 C C . ALA A 1 268 ? 21.711 1.286 5.517 1.00 92.81 268 ALA A C 1
ATOM 2141 O O . ALA A 1 268 ? 22.803 0.827 5.860 1.00 92.81 268 ALA A O 1
ATOM 2142 N N . GLY A 1 269 ? 20.964 2.001 6.365 1.00 92.12 269 GLY A N 1
ATOM 2143 C CA . GLY A 1 269 ? 21.299 2.196 7.774 1.00 92.12 269 GLY A CA 1
ATOM 2144 C C . GLY A 1 269 ? 21.236 0.915 8.613 1.00 92.12 269 GLY A C 1
ATOM 2145 O O . GLY A 1 269 ? 21.903 0.843 9.643 1.00 92.12 269 GLY A O 1
ATOM 2146 N N . LEU A 1 270 ? 20.477 -0.100 8.182 1.00 88.81 270 LEU A N 1
ATOM 2147 C CA . LEU A 1 270 ? 20.316 -1.368 8.905 1.00 88.81 270 LEU A CA 1
ATOM 2148 C C . LEU A 1 270 ? 21.403 -2.380 8.544 1.00 88.81 270 LEU A C 1
ATOM 2150 O O . LEU A 1 270 ? 21.958 -3.026 9.430 1.00 88.81 270 LEU A O 1
ATOM 2154 N N . LYS A 1 271 ? 21.672 -2.542 7.248 1.00 91.19 271 LYS A N 1
ATOM 2155 C CA . LYS A 1 271 ? 22.676 -3.458 6.693 1.00 91.19 271 LYS A CA 1
ATOM 2156 C C . LYS A 1 271 ? 23.025 -3.043 5.257 1.00 91.19 271 LYS A C 1
ATOM 2158 O O . LYS A 1 271 ? 22.270 -2.268 4.671 1.00 91.19 271 LYS A O 1
ATOM 2163 N N . PRO A 1 272 ? 24.129 -3.548 4.679 1.00 96.38 272 PRO A N 1
ATOM 2164 C CA . PRO A 1 272 ? 24.382 -3.389 3.254 1.00 96.38 272 PRO A CA 1
ATOM 2165 C C . PRO A 1 272 ? 23.243 -3.967 2.409 1.00 96.38 272 PRO A C 1
ATOM 2167 O O . PRO A 1 272 ? 22.704 -5.024 2.744 1.00 96.38 272 PRO A O 1
ATOM 2170 N N . ILE A 1 273 ? 22.886 -3.277 1.327 1.00 96.75 273 ILE A N 1
ATOM 2171 C CA . ILE A 1 273 ? 21.788 -3.660 0.430 1.00 96.75 273 ILE A CA 1
ATOM 2172 C C . ILE A 1 273 ? 22.222 -3.603 -1.034 1.00 96.75 273 ILE A C 1
ATOM 2174 O O . ILE A 1 273 ? 23.085 -2.808 -1.414 1.00 96.75 273 ILE A O 1
ATOM 2178 N N . ARG A 1 274 ? 21.577 -4.416 -1.873 1.00 97.38 274 ARG A N 1
ATOM 2179 C CA . ARG A 1 274 ? 21.676 -4.324 -3.337 1.00 97.38 274 ARG A CA 1
ATOM 2180 C C . ARG A 1 274 ? 20.443 -3.614 -3.885 1.00 97.38 274 ARG A C 1
ATOM 2182 O O . ARG A 1 274 ? 19.328 -3.953 -3.494 1.00 97.38 274 ARG A O 1
ATOM 2189 N N . VAL A 1 275 ? 20.633 -2.646 -4.774 1.00 97.75 275 VAL A N 1
ATOM 2190 C CA . VAL A 1 275 ? 19.555 -1.884 -5.419 1.00 97.75 275 VAL A CA 1
ATOM 2191 C C . VAL A 1 275 ? 19.602 -2.148 -6.920 1.00 97.75 275 VAL A C 1
ATOM 2193 O O . VAL A 1 275 ? 20.542 -1.724 -7.586 1.00 97.75 275 VAL A O 1
ATOM 2196 N N . ILE A 1 276 ? 18.594 -2.840 -7.450 1.00 97.50 276 ILE A N 1
ATOM 2197 C CA . ILE A 1 276 ? 18.416 -3.051 -8.893 1.00 97.50 276 ILE A CA 1
ATOM 2198 C C . ILE A 1 276 ? 17.435 -1.989 -9.393 1.00 97.50 276 ILE A C 1
ATOM 2200 O O . ILE A 1 276 ? 16.334 -1.866 -8.855 1.00 97.50 276 ILE A O 1
ATOM 2204 N N . CYS A 1 277 ? 17.849 -1.195 -10.377 1.00 96.19 277 CYS A N 1
ATOM 2205 C CA . CYS A 1 277 ? 17.133 0.011 -10.804 1.00 96.19 277 CYS A CA 1
ATOM 2206 C C . CYS A 1 277 ? 17.454 0.376 -12.269 1.00 96.19 277 CYS A C 1
ATOM 2208 O O . CYS A 1 277 ? 18.345 -0.249 -12.856 1.00 96.19 277 CYS A O 1
ATOM 2210 N N . PRO A 1 278 ? 16.762 1.365 -12.870 1.00 95.31 278 PRO A N 1
ATOM 2211 C CA . PRO A 1 278 ? 17.153 1.924 -14.165 1.00 95.31 278 PRO A CA 1
ATOM 2212 C C . PRO A 1 278 ? 18.560 2.523 -14.141 1.00 95.31 278 PRO A C 1
ATOM 2214 O O . PRO A 1 278 ? 19.151 2.717 -13.075 1.00 95.31 278 PRO A O 1
ATOM 2217 N N . ALA A 1 279 ? 19.092 2.829 -15.323 1.00 92.75 279 ALA A N 1
ATOM 2218 C CA . ALA A 1 279 ? 20.410 3.438 -15.474 1.00 92.75 279 ALA A CA 1
ATOM 2219 C C . ALA A 1 279 ? 20.564 4.718 -14.621 1.00 92.75 279 ALA A C 1
ATOM 2221 O O . ALA A 1 279 ? 19.695 5.588 -14.618 1.00 92.75 279 ALA A O 1
ATOM 2222 N N . LEU A 1 280 ? 21.697 4.834 -13.919 1.00 92.44 280 LEU A N 1
ATOM 2223 C CA . LEU A 1 280 ? 22.103 6.027 -13.170 1.00 92.44 280 LEU A CA 1
ATOM 2224 C C . LEU A 1 280 ? 23.265 6.701 -13.903 1.00 92.44 280 LEU A C 1
ATOM 2226 O O . LEU A 1 280 ? 24.222 6.037 -14.303 1.00 92.44 280 LEU A O 1
ATOM 2230 N N . SER A 1 281 ? 23.190 8.017 -14.078 1.00 92.12 281 SER A N 1
ATOM 2231 C CA . SER A 1 281 ? 24.287 8.815 -14.628 1.00 92.12 281 SER A CA 1
ATOM 2232 C C . SER A 1 281 ? 25.362 9.115 -13.574 1.00 92.12 281 SER A C 1
ATOM 2234 O O . SER A 1 281 ? 25.158 8.939 -12.370 1.00 92.12 281 SER A O 1
ATOM 2236 N N . GLU A 1 282 ? 26.517 9.626 -14.007 1.00 93.38 282 GLU A N 1
ATOM 2237 C CA . GLU A 1 282 ? 27.552 10.115 -13.082 1.00 93.38 282 GLU A CA 1
ATOM 2238 C C . GLU A 1 282 ? 27.042 11.254 -12.185 1.00 93.38 282 GLU A C 1
ATOM 2240 O O . GLU A 1 282 ? 27.380 11.305 -10.999 1.00 93.38 282 GLU A O 1
ATOM 2245 N N . ASP A 1 283 ? 26.177 12.123 -12.716 1.00 93.88 283 ASP A N 1
ATOM 2246 C CA . ASP A 1 283 ? 25.551 13.205 -11.952 1.00 93.88 283 ASP A CA 1
ATOM 2247 C C . ASP A 1 283 ? 24.590 12.655 -10.888 1.00 93.88 283 ASP A C 1
ATOM 2249 O O . ASP A 1 283 ? 24.604 13.119 -9.742 1.00 93.88 283 ASP A O 1
ATOM 2253 N N . ASP A 1 284 ? 23.818 11.613 -11.224 1.00 92.25 284 ASP A N 1
ATOM 2254 C CA . ASP A 1 284 ? 22.974 10.911 -10.252 1.00 92.25 284 ASP A CA 1
ATOM 2255 C C . ASP A 1 284 ? 23.833 10.306 -9.135 1.00 92.25 284 ASP A C 1
ATOM 2257 O O . ASP A 1 284 ? 23.546 10.489 -7.951 1.00 92.25 284 ASP A O 1
ATOM 2261 N N . HIS A 1 285 ? 24.940 9.641 -9.484 1.00 94.50 285 HIS A N 1
ATOM 2262 C CA . HIS A 1 285 ? 25.869 9.083 -8.503 1.00 94.50 285 HIS A CA 1
ATOM 2263 C C . HIS A 1 285 ? 26.519 10.163 -7.625 1.00 94.50 285 HIS A C 1
ATOM 2265 O O . HIS A 1 285 ? 26.662 9.967 -6.415 1.00 94.50 285 HIS A O 1
ATOM 2271 N N . ALA A 1 286 ? 26.900 11.314 -8.181 1.00 94.81 286 ALA A N 1
ATOM 2272 C CA . ALA A 1 286 ? 27.437 12.435 -7.411 1.00 94.81 286 ALA A CA 1
ATOM 2273 C C . ALA A 1 286 ? 26.405 12.995 -6.414 1.00 94.81 286 ALA A C 1
ATOM 2275 O O . ALA A 1 286 ? 26.716 13.224 -5.236 1.00 94.81 286 ALA A O 1
ATOM 2276 N N . TRP A 1 287 ? 25.156 13.158 -6.857 1.00 93.50 287 TRP A N 1
ATOM 2277 C CA . TRP A 1 287 ? 24.056 13.580 -5.996 1.00 93.50 287 TRP A CA 1
ATOM 2278 C C . TRP A 1 287 ? 23.755 12.557 -4.893 1.00 93.50 287 TRP A C 1
ATOM 2280 O O . TRP A 1 287 ? 23.585 12.935 -3.728 1.00 93.50 287 TRP A O 1
ATOM 2290 N N . LEU A 1 288 ? 23.739 11.264 -5.229 1.00 94.50 288 LEU A N 1
ATOM 2291 C CA . LEU A 1 288 ? 23.506 10.173 -4.285 1.00 94.50 288 LEU A CA 1
ATOM 2292 C C . LEU A 1 288 ? 24.596 10.110 -3.216 1.00 94.50 288 LEU A C 1
ATOM 2294 O O . LEU A 1 288 ? 24.264 10.028 -2.035 1.00 94.50 288 LEU A O 1
ATOM 2298 N N . ARG A 1 289 ? 25.878 10.227 -3.592 1.00 95.81 289 ARG A N 1
ATOM 2299 C CA . ARG A 1 289 ? 26.998 10.297 -2.633 1.00 95.81 289 ARG A CA 1
ATOM 2300 C C . ARG A 1 289 ? 26.818 11.441 -1.639 1.00 95.81 289 ARG A C 1
ATOM 2302 O O . ARG A 1 289 ? 27.011 11.260 -0.441 1.00 95.81 289 ARG A O 1
ATOM 2309 N N . THR A 1 290 ? 26.377 12.599 -2.126 1.00 95.19 290 THR A N 1
ATOM 2310 C CA . THR A 1 290 ? 26.127 13.778 -1.285 1.00 95.19 290 THR A CA 1
ATOM 2311 C C . THR A 1 290 ? 24.926 13.565 -0.357 1.00 95.19 290 THR A C 1
ATOM 2313 O O . THR A 1 290 ? 24.976 13.902 0.823 1.00 95.19 290 THR A O 1
ATOM 2316 N N . SER A 1 291 ? 23.843 12.981 -0.874 1.00 92.31 291 SER A N 1
ATOM 2317 C CA . SER A 1 291 ? 22.566 12.839 -0.161 1.00 92.31 291 SER A CA 1
ATOM 2318 C C . SER A 1 291 ? 22.530 11.671 0.827 1.00 92.31 291 SER A C 1
ATOM 2320 O O . SER A 1 291 ? 21.780 11.721 1.807 1.00 92.31 291 SER A O 1
ATOM 2322 N N . LEU A 1 292 ? 23.307 10.617 0.568 1.00 94.06 292 LEU A N 1
ATOM 2323 C CA . LEU A 1 292 ? 23.403 9.411 1.394 1.00 94.06 292 LEU A CA 1
ATOM 2324 C C . LEU A 1 292 ? 24.614 9.438 2.341 1.00 94.06 292 LEU A C 1
ATOM 2326 O O . LEU A 1 292 ? 24.588 8.752 3.364 1.00 94.06 292 LEU A O 1
ATOM 2330 N N . GLY A 1 293 ? 25.653 10.226 2.041 1.00 96.25 293 GLY A N 1
ATOM 2331 C CA . GLY A 1 293 ? 26.883 10.269 2.832 1.00 96.25 293 GLY A CA 1
ATOM 2332 C C . GLY A 1 293 ? 27.531 8.885 2.937 1.00 96.25 293 GLY A C 1
ATOM 2333 O O . GLY A 1 293 ? 27.592 8.145 1.959 1.00 96.25 293 GLY A O 1
ATOM 2334 N N . GLU A 1 294 ? 27.950 8.492 4.143 1.00 96.56 294 GLU A N 1
ATOM 2335 C CA . GLU A 1 294 ? 28.567 7.178 4.404 1.00 96.56 294 GLU A CA 1
ATOM 2336 C C . GLU A 1 294 ? 27.658 5.983 4.065 1.00 96.56 294 GLU A C 1
ATOM 2338 O O . GLU A 1 294 ? 28.146 4.873 3.853 1.00 96.56 294 GLU A O 1
ATOM 2343 N N . LEU A 1 295 ? 26.333 6.179 3.997 1.00 97.12 295 LEU A N 1
ATOM 2344 C CA . LEU A 1 295 ? 25.409 5.107 3.615 1.00 97.12 295 LEU A CA 1
ATOM 2345 C C . LEU A 1 295 ? 25.548 4.711 2.145 1.00 97.12 295 LEU A C 1
ATOM 2347 O O . LEU A 1 295 ? 25.169 3.595 1.800 1.00 97.12 295 LEU A O 1
ATOM 2351 N N . TYR A 1 296 ? 26.094 5.586 1.295 1.00 97.44 296 TYR A N 1
ATOM 2352 C CA . TYR A 1 296 ? 26.314 5.289 -0.118 1.00 97.44 296 TYR A CA 1
ATOM 2353 C C . TYR A 1 296 ? 27.191 4.042 -0.303 1.00 97.44 296 TYR A C 1
ATOM 2355 O O . TYR A 1 296 ? 26.852 3.160 -1.083 1.00 97.44 296 TYR A O 1
ATOM 2363 N N . GLU A 1 297 ? 28.248 3.905 0.502 1.00 97.25 297 GLU A N 1
ATOM 2364 C CA . GLU A 1 297 ? 29.179 2.766 0.453 1.00 97.25 297 GLU A CA 1
ATOM 2365 C C . GLU A 1 297 ? 28.545 1.441 0.915 1.00 97.25 297 GLU A C 1
ATOM 2367 O O . GLU A 1 297 ? 29.090 0.362 0.690 1.00 97.25 297 GLU A O 1
ATOM 2372 N N . LYS A 1 298 ? 27.373 1.497 1.560 1.00 97.62 298 LYS A N 1
ATOM 2373 C CA . LYS A 1 298 ? 26.592 0.314 1.955 1.00 97.62 298 LYS A CA 1
ATOM 2374 C C . LYS A 1 298 ? 25.601 -0.125 0.877 1.00 97.62 298 LYS A C 1
ATOM 2376 O O . LYS A 1 298 ? 24.886 -1.106 1.085 1.00 97.62 298 LYS A O 1
ATOM 2381 N N . ILE A 1 299 ? 25.520 0.595 -0.239 1.00 98.00 299 ILE A N 1
ATOM 2382 C CA . ILE A 1 299 ? 24.564 0.328 -1.307 1.00 98.00 299 ILE A CA 1
ATOM 2383 C C . ILE A 1 299 ? 25.324 -0.088 -2.561 1.00 98.00 299 ILE A C 1
ATOM 2385 O O . ILE A 1 299 ? 26.123 0.664 -3.109 1.00 98.00 299 ILE A O 1
ATOM 2389 N N . THR A 1 300 ? 25.040 -1.290 -3.053 1.00 97.62 300 THR A N 1
ATOM 2390 C CA . THR A 1 300 ? 25.499 -1.722 -4.376 1.00 97.62 300 THR A CA 1
ATOM 2391 C C . THR A 1 300 ? 24.389 -1.473 -5.388 1.00 97.62 300 THR A C 1
ATOM 2393 O O . THR A 1 300 ? 23.362 -2.150 -5.352 1.00 97.62 300 THR A O 1
ATOM 2396 N N . PHE A 1 301 ? 24.587 -0.501 -6.278 1.00 96.44 301 PHE A N 1
ATOM 2397 C CA . PHE A 1 301 ? 23.660 -0.225 -7.375 1.00 96.44 301 PHE A CA 1
ATOM 2398 C C . PHE A 1 301 ? 23.957 -1.128 -8.577 1.00 96.44 301 PHE A C 1
ATOM 2400 O O . PHE A 1 301 ? 25.081 -1.183 -9.070 1.00 96.44 301 PHE A O 1
ATOM 2407 N N . GLU A 1 302 ? 22.929 -1.811 -9.067 1.00 95.50 302 GLU A N 1
ATOM 2408 C CA . GLU A 1 302 ? 22.934 -2.602 -10.297 1.00 95.50 302 GLU A CA 1
ATOM 2409 C C . GLU A 1 302 ? 21.954 -1.978 -11.284 1.00 95.50 302 GLU A C 1
ATOM 2411 O O . GLU A 1 302 ? 20.804 -2.399 -11.410 1.00 95.50 302 GLU A O 1
ATOM 2416 N N . ALA A 1 303 ? 22.428 -0.922 -11.936 1.00 89.31 303 ALA A N 1
ATOM 2417 C CA . ALA A 1 303 ? 21.642 -0.095 -12.834 1.00 89.31 303 ALA A CA 1
ATOM 2418 C C . ALA A 1 303 ? 21.634 -0.672 -14.263 1.00 89.31 303 ALA A C 1
ATOM 2420 O O . ALA A 1 303 ? 22.691 -1.035 -14.792 1.00 89.31 303 ALA A O 1
ATOM 2421 N N . SER A 1 304 ? 20.462 -0.783 -14.892 1.00 85.69 304 SER A N 1
ATOM 2422 C CA . SER A 1 304 ? 20.333 -1.224 -16.288 1.00 85.69 304 SER A CA 1
ATOM 2423 C C . SER A 1 304 ? 18.989 -0.814 -16.894 1.00 85.69 304 SER A C 1
ATOM 2425 O O . SER A 1 304 ? 17.958 -0.963 -16.249 1.00 85.69 304 SER A O 1
ATOM 2427 N N . ASP A 1 305 ? 19.008 -0.376 -18.155 1.00 85.50 305 ASP A N 1
ATOM 2428 C CA . ASP A 1 305 ? 17.808 -0.089 -18.962 1.00 85.50 305 ASP A CA 1
ATOM 2429 C C . ASP A 1 305 ? 17.503 -1.212 -19.974 1.00 85.50 305 ASP A C 1
ATOM 2431 O O . ASP A 1 305 ? 16.739 -1.030 -20.920 1.00 85.50 305 ASP A O 1
ATOM 2435 N N . GLU A 1 306 ? 18.106 -2.389 -19.794 1.00 87.62 306 GLU A N 1
ATOM 2436 C CA . GLU A 1 306 ? 17.943 -3.543 -20.676 1.00 87.62 306 GLU A CA 1
ATOM 2437 C C . GLU A 1 306 ? 17.457 -4.771 -19.900 1.00 87.62 306 GLU A C 1
ATOM 2439 O O . GLU A 1 306 ? 17.585 -4.871 -18.677 1.00 87.62 306 GLU A O 1
ATOM 2444 N N . ALA A 1 307 ? 16.890 -5.741 -20.622 1.00 88.62 307 ALA A N 1
ATOM 2445 C CA . ALA A 1 307 ? 16.465 -6.992 -20.013 1.00 88.62 307 ALA A CA 1
ATOM 2446 C C . ALA A 1 307 ? 17.678 -7.763 -19.466 1.00 88.62 307 ALA A C 1
ATOM 2448 O O . ALA A 1 307 ? 18.622 -8.065 -20.198 1.00 88.62 307 ALA A O 1
ATOM 2449 N N . ARG A 1 308 ? 17.635 -8.123 -18.182 1.00 92.31 308 ARG A N 1
ATOM 2450 C CA . ARG A 1 308 ? 18.752 -8.768 -17.482 1.00 92.31 308 ARG A CA 1
ATOM 2451 C C . ARG A 1 308 ? 18.251 -9.703 -16.397 1.00 92.31 308 ARG A C 1
ATOM 2453 O O . ARG A 1 308 ? 17.241 -9.433 -15.759 1.00 92.31 308 ARG A O 1
ATOM 2460 N N . GLU A 1 309 ? 18.966 -10.796 -16.160 1.00 94.94 309 GLU A N 1
ATOM 2461 C CA . GLU A 1 309 ? 18.677 -11.710 -15.056 1.00 94.94 309 GLU A CA 1
ATOM 2462 C C . GLU A 1 309 ? 19.745 -11.612 -13.962 1.00 94.94 309 GLU A C 1
ATOM 2464 O O . GLU A 1 309 ? 20.946 -11.590 -14.234 1.00 94.94 309 GLU A O 1
ATOM 2469 N N . HIS A 1 310 ? 19.287 -11.560 -12.714 1.00 94.50 310 HIS A N 1
ATOM 2470 C CA . HIS A 1 310 ? 20.095 -11.547 -11.505 1.00 94.50 310 HIS A CA 1
ATOM 2471 C C . HIS A 1 310 ? 19.782 -12.817 -10.716 1.00 94.50 310 HIS A C 1
ATOM 2473 O O . HIS A 1 310 ? 18.631 -13.073 -10.353 1.00 94.50 310 HIS A O 1
ATOM 2479 N N . THR A 1 311 ? 20.812 -13.618 -10.451 1.00 93.75 311 THR A N 1
ATOM 2480 C CA . THR A 1 311 ? 20.684 -14.869 -9.698 1.00 93.75 311 THR A CA 1
ATOM 2481 C C . THR A 1 311 ? 21.206 -14.688 -8.280 1.00 93.75 311 THR A C 1
ATOM 2483 O O . THR A 1 311 ? 22.310 -14.184 -8.069 1.00 93.75 311 THR A O 1
ATOM 2486 N N . PHE A 1 312 ? 20.409 -15.128 -7.311 1.00 90.25 312 PHE A N 1
ATOM 2487 C CA . PHE A 1 312 ? 20.725 -15.163 -5.888 1.00 90.25 312 PHE A CA 1
ATOM 2488 C C . PHE A 1 312 ? 20.540 -16.601 -5.376 1.00 90.25 312 PHE A C 1
ATOM 2490 O O . PHE A 1 312 ? 19.866 -17.384 -6.046 1.00 90.25 312 PHE A O 1
ATOM 2497 N N . PRO A 1 313 ? 21.081 -16.969 -4.197 1.00 85.50 313 PRO A N 1
ATOM 2498 C CA . PRO A 1 313 ? 21.031 -18.351 -3.706 1.00 85.50 313 PRO A CA 1
ATOM 2499 C C . PRO A 1 313 ? 19.637 -19.000 -3.738 1.00 85.50 313 PRO A C 1
ATOM 2501 O O . PRO A 1 313 ? 19.521 -20.160 -4.112 1.00 85.50 313 PRO A O 1
ATOM 2504 N N . ASN A 1 314 ? 18.582 -18.231 -3.436 1.00 85.75 314 ASN A N 1
ATOM 2505 C CA . ASN A 1 314 ? 17.210 -18.735 -3.298 1.00 85.75 314 ASN A CA 1
ATOM 2506 C C . ASN A 1 314 ? 16.150 -18.009 -4.131 1.00 85.75 314 ASN A C 1
ATOM 2508 O O . ASN A 1 314 ? 14.949 -18.242 -3.956 1.00 85.75 314 ASN A O 1
ATOM 2512 N N . LEU A 1 315 ? 16.566 -17.112 -5.021 1.00 93.25 315 LEU A N 1
ATOM 2513 C CA . LEU A 1 315 ? 15.649 -16.447 -5.936 1.00 93.25 315 LEU A CA 1
ATOM 2514 C C . LEU A 1 315 ? 16.366 -15.970 -7.195 1.00 93.25 315 LEU A C 1
ATOM 2516 O O . LEU A 1 315 ? 17.571 -15.728 -7.193 1.00 93.25 315 LEU A O 1
ATOM 2520 N N . THR A 1 316 ? 15.600 -15.778 -8.260 1.00 95.38 316 THR A N 1
ATOM 2521 C CA . THR A 1 316 ? 16.043 -15.058 -9.458 1.00 95.38 316 THR A CA 1
ATOM 2522 C C . THR A 1 316 ? 15.166 -13.833 -9.661 1.00 95.38 316 THR A C 1
ATOM 2524 O O . THR A 1 316 ? 13.966 -13.860 -9.374 1.00 95.38 316 THR A O 1
ATOM 2527 N N . VAL A 1 317 ? 15.779 -12.754 -10.141 1.00 96.38 317 VAL A N 1
ATOM 2528 C CA . VAL A 1 317 ? 15.094 -11.533 -10.567 1.00 96.38 317 VAL A CA 1
ATOM 2529 C C . VAL A 1 317 ? 15.445 -11.301 -12.026 1.00 96.38 317 VAL A C 1
ATOM 2531 O O . VAL A 1 317 ? 16.592 -10.994 -12.341 1.00 96.38 317 VAL A O 1
ATOM 2534 N N . ARG A 1 318 ? 14.468 -11.431 -12.920 1.00 95.88 318 ARG A N 1
ATOM 2535 C CA . ARG A 1 318 ? 14.604 -11.013 -14.314 1.00 95.88 318 ARG A CA 1
ATOM 2536 C C . ARG A 1 318 ? 13.942 -9.654 -14.501 1.00 95.88 318 ARG A C 1
ATOM 2538 O O . ARG A 1 318 ? 12.735 -9.514 -14.329 1.00 95.88 318 ARG A O 1
ATOM 2545 N N . VAL A 1 319 ? 14.749 -8.677 -14.878 1.00 95.50 319 VAL A N 1
ATOM 2546 C CA . VAL A 1 319 ? 14.345 -7.349 -15.327 1.00 95.50 319 VAL A CA 1
ATOM 2547 C C . VAL A 1 319 ? 13.887 -7.443 -16.781 1.00 95.50 319 VAL A C 1
ATOM 2549 O O . VAL A 1 319 ? 14.512 -8.130 -17.596 1.00 95.50 319 VAL A O 1
ATOM 2552 N N . PHE A 1 320 ? 12.800 -6.758 -17.117 1.00 93.31 320 PHE A N 1
ATOM 2553 C CA . PHE A 1 320 ? 12.365 -6.545 -18.494 1.00 93.31 320 PHE A CA 1
ATOM 2554 C C . PHE A 1 320 ? 11.906 -5.100 -18.687 1.00 93.31 320 PHE A C 1
ATOM 2556 O O . PHE A 1 320 ? 11.512 -4.432 -17.735 1.00 93.31 320 PHE A O 1
ATOM 2563 N N . THR A 1 321 ? 11.972 -4.611 -19.919 1.00 91.25 321 THR A N 1
ATOM 2564 C CA . THR A 1 321 ? 11.533 -3.259 -20.276 1.00 91.25 321 THR A CA 1
ATOM 2565 C C . THR A 1 321 ? 10.101 -3.278 -20.788 1.00 91.25 321 THR A C 1
ATOM 2567 O O . THR A 1 321 ? 9.589 -4.326 -21.172 1.00 91.25 321 THR A O 1
ATOM 2570 N N . HIS A 1 322 ? 9.446 -2.120 -20.800 1.00 89.81 322 HIS A N 1
ATOM 2571 C CA . HIS A 1 322 ? 8.123 -1.954 -21.399 1.00 89.81 322 HIS A CA 1
ATOM 2572 C C . HIS A 1 322 ? 8.017 -0.622 -22.164 1.00 89.81 322 HIS A C 1
ATOM 2574 O O . HIS A 1 322 ? 8.990 0.128 -22.153 1.00 89.81 322 HIS A O 1
ATOM 2580 N N . PRO A 1 323 ? 6.910 -0.274 -22.866 1.00 88.50 323 PRO A N 1
ATOM 2581 C CA . PRO A 1 323 ? 6.945 0.806 -23.862 1.00 88.50 323 PRO A CA 1
ATOM 2582 C C . PRO A 1 323 ? 7.192 2.197 -23.267 1.00 88.50 323 PRO A C 1
ATOM 2584 O O . PRO A 1 323 ? 7.542 3.125 -23.990 1.00 88.50 323 PRO A O 1
ATOM 2587 N N . LYS A 1 324 ? 7.005 2.346 -21.951 1.00 88.88 324 LYS A N 1
ATOM 2588 C CA . LYS A 1 324 ? 7.376 3.552 -21.210 1.00 88.88 324 LYS A CA 1
ATOM 2589 C C . LYS A 1 324 ? 8.892 3.566 -20.935 1.00 88.88 324 LYS A C 1
ATOM 2591 O O . LYS A 1 324 ? 9.368 2.659 -20.251 1.00 88.88 324 LYS A O 1
ATOM 2596 N N . PRO A 1 325 ? 9.643 4.568 -21.431 1.00 86.94 325 PRO A N 1
ATOM 2597 C CA . PRO A 1 325 ? 11.092 4.655 -21.240 1.00 86.94 325 PRO A CA 1
ATOM 2598 C C . PRO A 1 325 ? 11.504 4.713 -19.765 1.00 86.94 325 PRO A C 1
ATOM 2600 O O . PRO A 1 325 ? 10.789 5.293 -18.947 1.00 86.94 325 PRO A O 1
ATOM 2603 N N . HIS A 1 326 ? 12.670 4.146 -19.444 1.00 88.31 326 HIS A N 1
ATOM 2604 C CA . HIS A 1 326 ? 13.273 4.125 -18.097 1.00 88.31 326 HIS A CA 1
ATOM 2605 C C . HIS A 1 326 ? 12.383 3.531 -16.991 1.00 88.31 326 HIS A C 1
ATOM 2607 O O . HIS A 1 326 ? 12.615 3.772 -15.808 1.00 88.31 326 HIS A O 1
ATOM 2613 N N . HIS A 1 327 ? 11.356 2.771 -17.372 1.00 92.75 327 HIS A N 1
ATOM 2614 C CA . HIS A 1 327 ? 10.530 2.003 -16.455 1.00 92.75 327 HIS A CA 1
ATOM 2615 C C . HIS A 1 327 ? 10.768 0.515 -16.693 1.00 92.75 327 HIS A C 1
ATOM 2617 O O . HIS A 1 327 ? 10.771 0.032 -17.832 1.00 92.75 327 HIS A O 1
ATOM 2623 N N . LEU A 1 328 ? 10.979 -0.198 -15.595 1.00 95.12 328 LEU A N 1
ATOM 2624 C CA . LEU A 1 328 ? 11.310 -1.611 -15.573 1.00 95.12 328 LEU A CA 1
ATOM 2625 C C . LEU A 1 328 ? 10.154 -2.423 -14.990 1.00 95.12 328 LEU A C 1
ATOM 2627 O O . LEU A 1 328 ? 9.517 -2.025 -14.014 1.00 95.12 328 LEU A O 1
ATOM 2631 N N . GLY A 1 329 ? 9.940 -3.605 -15.557 1.00 95.94 329 GLY A N 1
ATOM 2632 C CA . GLY A 1 329 ? 9.163 -4.675 -14.951 1.00 95.94 329 GLY A CA 1
ATOM 2633 C C . GLY A 1 329 ? 10.071 -5.746 -14.349 1.00 95.94 329 GLY A C 1
ATOM 2634 O O . GLY A 1 329 ? 11.206 -5.957 -14.791 1.00 95.94 329 GLY A O 1
ATOM 2635 N N . PHE A 1 330 ? 9.553 -6.467 -13.355 1.00 97.50 330 PHE A N 1
ATOM 2636 C CA . PHE A 1 330 ? 10.292 -7.518 -12.658 1.00 97.50 330 PHE A CA 1
ATOM 2637 C C . PHE A 1 330 ? 9.562 -8.852 -12.704 1.00 97.50 330 PHE A C 1
ATOM 2639 O O . PHE A 1 330 ? 8.372 -8.941 -12.416 1.00 97.50 330 PHE A O 1
ATOM 2646 N N . VAL A 1 331 ? 10.304 -9.912 -13.000 1.00 97.00 331 VAL A N 1
ATOM 2647 C CA . VAL A 1 331 ? 9.890 -11.302 -12.825 1.00 97.00 331 VAL A CA 1
ATOM 2648 C C . VAL A 1 331 ? 10.717 -11.881 -11.684 1.00 97.00 331 VAL A C 1
ATOM 2650 O O . VAL A 1 331 ? 11.934 -12.008 -11.805 1.00 97.00 331 VAL A O 1
ATOM 2653 N N . VAL A 1 332 ? 10.074 -12.234 -10.574 1.00 96.75 332 VAL A N 1
ATOM 2654 C CA . VAL A 1 332 ? 10.744 -12.763 -9.382 1.00 96.75 332 VAL A CA 1
ATOM 2655 C C . VAL A 1 332 ? 10.322 -14.207 -9.163 1.00 96.75 332 VAL A C 1
ATOM 2657 O O . VAL A 1 332 ? 9.144 -14.503 -8.961 1.00 96.75 332 VAL A O 1
ATOM 2660 N N . LYS A 1 333 ? 11.292 -15.122 -9.183 1.00 95.19 333 LYS A N 1
ATOM 2661 C CA . LYS A 1 333 ? 11.059 -16.556 -8.974 1.00 95.19 333 LYS A CA 1
ATOM 2662 C C . LYS A 1 333 ? 11.797 -17.038 -7.741 1.00 95.19 333 LYS A C 1
ATOM 2664 O O . LYS A 1 333 ? 12.986 -16.789 -7.585 1.00 95.19 333 LYS A O 1
ATOM 2669 N N . THR A 1 334 ? 11.090 -17.785 -6.909 1.00 92.44 334 THR A N 1
ATOM 2670 C CA . THR A 1 334 ? 11.622 -18.559 -5.783 1.00 92.44 334 THR A CA 1
ATOM 2671 C C . THR A 1 334 ? 11.266 -20.037 -5.993 1.00 92.44 334 THR A C 1
ATOM 2673 O O . THR A 1 334 ? 10.397 -20.330 -6.817 1.00 92.44 334 THR A O 1
ATOM 2676 N N . PRO A 1 335 ? 11.837 -20.981 -5.223 1.00 88.56 335 PRO A N 1
ATOM 2677 C CA . PRO A 1 335 ? 11.427 -22.386 -5.282 1.00 88.56 335 PRO A CA 1
ATOM 2678 C C . PRO A 1 335 ? 9.939 -22.626 -4.976 1.00 88.56 335 PRO A C 1
ATOM 2680 O O . PRO A 1 335 ? 9.377 -23.617 -5.431 1.00 88.56 335 PRO A O 1
ATOM 2683 N N . LYS A 1 336 ? 9.306 -21.742 -4.187 1.00 85.44 336 LYS A N 1
ATOM 2684 C CA . LYS A 1 336 ? 7.916 -21.895 -3.719 1.00 85.44 336 LYS A CA 1
ATOM 2685 C C . LYS A 1 336 ? 6.896 -21.127 -4.568 1.00 85.44 336 LYS A C 1
ATOM 2687 O O . LYS A 1 336 ? 5.743 -21.534 -4.625 1.00 85.44 336 LYS A O 1
ATOM 2692 N N . GLN A 1 337 ? 7.297 -20.008 -5.168 1.00 87.62 337 GLN A N 1
ATOM 2693 C CA . GLN A 1 337 ? 6.386 -19.087 -5.854 1.00 87.62 337 GLN A CA 1
ATOM 2694 C C . GLN A 1 337 ? 7.088 -18.217 -6.895 1.00 87.62 337 GLN A C 1
ATOM 2696 O O . GLN A 1 337 ? 8.274 -17.892 -6.763 1.00 87.62 337 GLN A O 1
ATOM 2701 N N . HIS A 1 338 ? 6.313 -17.780 -7.879 1.00 93.12 338 HIS A N 1
ATOM 2702 C CA . HIS A 1 338 ? 6.716 -16.913 -8.974 1.00 93.12 338 HIS A CA 1
ATOM 2703 C C . HIS A 1 338 ? 5.752 -15.726 -9.087 1.00 93.12 338 HIS A C 1
ATOM 2705 O O . HIS A 1 338 ? 4.552 -15.926 -9.268 1.00 93.12 338 HIS A O 1
ATOM 2711 N N . PHE A 1 339 ? 6.259 -14.494 -9.021 1.00 97.19 339 PHE A N 1
ATOM 2712 C CA . PHE A 1 339 ? 5.443 -13.302 -9.241 1.00 97.19 339 PHE A CA 1
ATOM 2713 C C . PHE A 1 339 ? 6.042 -12.365 -10.288 1.00 97.19 339 PHE A C 1
ATOM 2715 O O . PHE A 1 339 ? 7.249 -12.366 -10.532 1.00 97.19 339 PHE A O 1
ATOM 2722 N N . VAL A 1 340 ? 5.178 -11.561 -10.901 1.00 98.19 340 VAL A N 1
ATOM 2723 C CA . VAL A 1 340 ? 5.549 -10.500 -11.844 1.00 98.19 340 VAL A CA 1
ATOM 2724 C C . VAL A 1 340 ? 5.051 -9.168 -11.297 1.00 98.19 340 VAL A C 1
ATOM 2726 O O . VAL A 1 340 ? 3.979 -9.113 -10.698 1.00 98.19 340 VAL A O 1
ATOM 2729 N N . HIS A 1 341 ? 5.831 -8.107 -11.470 1.00 98.00 341 HIS A N 1
ATOM 2730 C CA . HIS A 1 341 ? 5.528 -6.766 -10.980 1.00 98.00 341 HIS A CA 1
ATOM 2731 C C . HIS A 1 341 ? 5.724 -5.741 -12.100 1.00 98.00 341 HIS A C 1
ATOM 2733 O O . HIS A 1 341 ? 6.789 -5.700 -12.720 1.00 98.00 341 HIS A O 1
ATOM 2739 N N . VAL A 1 342 ? 4.665 -4.989 -12.404 1.00 97.00 342 VAL A N 1
ATOM 2740 C CA . VAL A 1 342 ? 4.579 -4.036 -13.516 1.00 97.00 342 VAL A CA 1
ATOM 2741 C C . VAL A 1 342 ? 3.959 -2.737 -13.019 1.00 97.00 342 VAL A C 1
ATOM 2743 O O . VAL A 1 342 ? 2.756 -2.669 -12.763 1.00 97.00 342 VAL A O 1
ATOM 2746 N N . THR A 1 343 ? 4.771 -1.692 -12.927 1.00 94.69 343 THR A N 1
ATOM 2747 C CA . THR A 1 343 ? 4.359 -0.397 -12.381 1.00 94.69 343 THR A CA 1
ATOM 2748 C C . THR A 1 343 ? 4.340 0.669 -13.458 1.00 94.69 343 THR A C 1
ATOM 2750 O O . THR A 1 343 ? 5.212 0.693 -14.318 1.00 94.69 343 THR A O 1
ATOM 2753 N N . ASP A 1 344 ? 3.355 1.568 -13.397 1.00 92.19 344 ASP A N 1
ATOM 2754 C CA . ASP A 1 344 ? 3.266 2.763 -14.244 1.00 92.19 344 ASP A CA 1
ATOM 2755 C C . ASP A 1 344 ? 3.476 2.535 -15.746 1.00 92.19 344 ASP A C 1
ATOM 2757 O O . ASP A 1 344 ? 3.891 3.441 -16.463 1.00 92.19 344 ASP A O 1
ATOM 2761 N N . ALA A 1 345 ? 3.161 1.339 -16.245 1.00 91.69 345 ALA A N 1
ATOM 2762 C CA . ALA A 1 345 ? 3.383 0.987 -17.635 1.00 91.69 345 ALA A CA 1
ATOM 2763 C C . ALA A 1 345 ? 2.387 1.674 -18.582 1.00 91.69 345 ALA A C 1
ATOM 2765 O O . ALA A 1 345 ? 1.318 2.136 -18.180 1.00 91.69 345 ALA A O 1
ATOM 2766 N N . CYS A 1 346 ? 2.735 1.687 -19.868 1.00 90.31 346 CYS A N 1
ATOM 2767 C CA . CYS A 1 346 ? 1.855 2.128 -20.947 1.00 90.31 346 CYS A CA 1
ATOM 2768 C C . CYS A 1 346 ? 1.558 0.963 -21.889 1.00 90.31 346 CYS A C 1
ATOM 2770 O O . CYS A 1 346 ? 2.400 0.092 -22.117 1.00 90.31 346 CYS A O 1
ATOM 2772 N N . VAL A 1 347 ? 0.365 0.966 -22.485 1.00 88.88 347 VAL A N 1
ATOM 2773 C CA . VAL A 1 347 ? -0.030 -0.070 -23.450 1.00 88.88 347 VAL A CA 1
ATOM 2774 C C . VAL A 1 347 ? 0.819 -0.008 -24.727 1.00 88.88 347 VAL A C 1
ATOM 2776 O O . VAL A 1 347 ? 1.117 -1.053 -25.303 1.00 88.88 347 VAL A O 1
ATOM 2779 N N . ASN A 1 348 ? 1.228 1.199 -25.135 1.00 88.69 348 ASN A N 1
ATOM 2780 C CA . ASN A 1 348 ? 2.025 1.494 -26.321 1.00 88.69 348 ASN A CA 1
ATOM 2781 C C . ASN A 1 348 ? 2.905 2.735 -26.100 1.00 88.69 348 ASN A C 1
ATOM 2783 O O . ASN A 1 348 ? 2.592 3.564 -25.245 1.00 88.69 348 ASN A O 1
ATOM 2787 N N . ALA A 1 349 ? 3.997 2.855 -26.861 1.00 83.12 349 ALA A N 1
ATOM 2788 C CA . ALA A 1 349 ? 4.833 4.057 -26.864 1.00 83.12 349 ALA A CA 1
ATOM 2789 C C . ALA A 1 349 ? 4.102 5.270 -27.479 1.00 83.12 349 ALA A C 1
ATOM 2791 O O . ALA A 1 349 ? 4.346 6.407 -27.079 1.00 83.12 349 ALA A O 1
ATOM 2792 N N . ASP A 1 350 ? 3.179 5.034 -28.419 1.00 83.00 350 ASP A N 1
ATOM 2793 C CA . ASP A 1 350 ? 2.223 6.040 -28.883 1.00 83.00 350 ASP A CA 1
ATOM 2794 C C . ASP A 1 350 ? 1.006 6.072 -27.954 1.00 83.00 350 ASP A C 1
ATOM 2796 O O . ASP A 1 350 ? 0.150 5.186 -27.982 1.00 83.00 350 ASP A O 1
ATOM 2800 N N . VAL A 1 351 ? 0.913 7.132 -27.153 1.00 70.19 351 VAL A N 1
ATOM 2801 C CA . VAL A 1 351 ? -0.166 7.348 -26.176 1.00 70.19 351 VAL A CA 1
ATOM 2802 C C . VAL A 1 351 ? -1.563 7.424 -26.803 1.0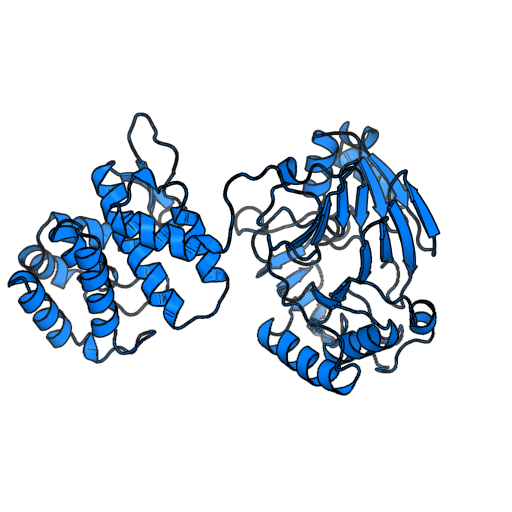0 70.19 351 VAL A C 1
ATOM 2804 O O . VAL A 1 351 ? -2.551 7.201 -26.112 1.00 70.19 351 VAL A O 1
ATOM 2807 N N . ASN A 1 352 ? -1.670 7.689 -28.110 1.00 74.81 352 ASN A N 1
ATOM 2808 C CA . ASN A 1 352 ? -2.957 7.718 -28.815 1.00 74.81 352 ASN A CA 1
ATOM 2809 C C . ASN A 1 352 ? -3.403 6.326 -29.282 1.00 74.81 352 ASN A C 1
ATOM 2811 O O . ASN A 1 352 ? -4.527 6.152 -29.762 1.00 74.81 352 ASN A O 1
ATOM 2815 N N . ARG A 1 353 ? -2.527 5.321 -29.180 1.00 81.12 353 ARG A N 1
ATOM 2816 C CA . ARG A 1 353 ? -2.771 3.972 -29.677 1.00 81.12 353 ARG A CA 1
ATOM 2817 C C . ARG A 1 353 ? -3.092 3.025 -28.524 1.00 81.12 353 ARG A C 1
ATOM 2819 O O . ARG A 1 353 ? -2.229 2.618 -27.759 1.00 81.12 353 ARG A O 1
ATOM 2826 N N . LEU A 1 354 ? -4.346 2.581 -28.468 1.00 77.06 354 LEU A N 1
ATOM 2827 C CA . LEU A 1 354 ? -4.853 1.710 -27.396 1.00 77.06 354 LEU A CA 1
ATOM 2828 C C . LEU A 1 354 ? -4.541 0.211 -27.583 1.00 77.06 354 LEU A C 1
ATOM 2830 O O . LEU A 1 354 ? -4.925 -0.609 -26.745 1.00 77.06 354 LEU A O 1
ATOM 2834 N N . SER A 1 355 ? -3.898 -0.175 -28.689 1.00 85.31 355 SER A N 1
ATOM 2835 C CA . SER A 1 355 ? -3.490 -1.564 -28.930 1.00 85.31 355 SER A CA 1
ATOM 2836 C C . SER A 1 355 ? -2.197 -1.892 -28.192 1.00 85.31 355 SER A C 1
ATOM 2838 O O . SER A 1 355 ? -1.288 -1.065 -28.166 1.00 85.31 355 SER A O 1
ATOM 2840 N N . LEU A 1 356 ? -2.087 -3.124 -27.694 1.00 89.12 356 LEU A N 1
ATOM 2841 C CA . LEU A 1 356 ? -0.864 -3.637 -27.077 1.00 89.12 356 LEU A CA 1
ATOM 2842 C C . LEU A 1 356 ? 0.331 -3.492 -28.020 1.00 89.12 356 LEU A C 1
ATOM 2844 O O . LEU A 1 356 ? 0.286 -3.924 -29.172 1.00 89.12 356 LEU A O 1
ATOM 2848 N N . ASP A 1 357 ? 1.388 -2.870 -27.512 1.00 91.75 357 ASP A N 1
ATOM 2849 C CA . ASP A 1 357 ? 2.698 -2.889 -28.143 1.00 91.75 357 ASP A CA 1
ATOM 2850 C C . ASP A 1 357 ? 3.203 -4.329 -28.338 1.00 91.75 357 ASP A C 1
ATOM 2852 O O . ASP A 1 357 ? 3.040 -5.142 -27.421 1.00 91.75 357 ASP A O 1
ATOM 2856 N N . PRO A 1 358 ? 3.855 -4.653 -29.473 1.00 90.62 358 PRO A N 1
ATOM 2857 C CA . PRO A 1 358 ? 4.463 -5.964 -29.690 1.00 90.62 358 PRO A CA 1
ATOM 2858 C C . PRO A 1 358 ? 5.431 -6.397 -28.587 1.00 90.62 358 PRO A C 1
ATOM 2860 O O . PRO A 1 358 ? 5.607 -7.594 -28.380 1.00 90.62 358 PRO A O 1
ATOM 2863 N N . MET A 1 359 ? 6.036 -5.463 -27.846 1.00 88.50 359 MET A N 1
ATOM 2864 C CA . MET A 1 359 ? 6.875 -5.797 -26.696 1.00 88.50 359 MET A CA 1
ATOM 2865 C C . MET A 1 359 ? 6.131 -6.664 -25.667 1.00 88.50 359 MET A C 1
ATOM 2867 O O . MET A 1 359 ? 6.730 -7.589 -25.120 1.00 88.50 359 MET A O 1
ATOM 2871 N N . TRP A 1 360 ? 4.827 -6.452 -25.445 1.00 93.19 360 TRP A N 1
ATOM 2872 C CA . TRP A 1 360 ? 4.054 -7.236 -24.471 1.00 93.19 360 TRP A CA 1
ATOM 2873 C C . TRP A 1 360 ? 3.997 -8.737 -24.812 1.00 93.19 360 TRP A C 1
ATOM 2875 O O . TRP A 1 360 ? 3.763 -9.560 -23.930 1.00 93.19 360 TRP A O 1
ATOM 2885 N N . GLU A 1 361 ? 4.303 -9.128 -26.051 1.00 91.44 361 GLU A N 1
ATOM 2886 C CA . GLU A 1 361 ? 4.471 -10.534 -26.439 1.00 91.44 361 GLU A CA 1
ATOM 2887 C C . GLU A 1 361 ? 5.651 -11.213 -25.728 1.00 91.44 361 GLU A C 1
ATOM 2889 O O . GLU A 1 361 ? 5.630 -12.420 -25.502 1.00 91.44 361 GLU A O 1
ATOM 2894 N N . THR A 1 362 ? 6.669 -10.455 -25.311 1.00 88.81 362 THR A N 1
ATOM 2895 C CA . THR A 1 362 ? 7.857 -10.994 -24.620 1.00 88.81 362 THR A CA 1
ATOM 2896 C C . THR A 1 362 ? 7.560 -11.529 -23.217 1.00 88.81 362 THR A C 1
ATOM 2898 O O . THR A 1 362 ? 8.364 -12.279 -22.654 1.00 88.81 362 THR A O 1
ATOM 2901 N N . VAL A 1 363 ? 6.402 -11.159 -22.663 1.00 90.62 363 VAL A N 1
ATOM 2902 C CA . VAL A 1 363 ? 5.895 -11.601 -21.359 1.00 90.62 363 VAL A CA 1
ATOM 2903 C C . VAL A 1 363 ? 4.657 -12.495 -21.484 1.00 90.62 363 VAL A C 1
ATOM 2905 O O . VAL A 1 363 ? 4.030 -12.833 -20.477 1.00 90.62 363 VAL A O 1
ATOM 2908 N N . ARG A 1 364 ? 4.304 -12.914 -22.706 1.00 94.88 364 ARG A N 1
ATOM 2909 C CA . ARG A 1 364 ? 3.230 -13.880 -22.942 1.00 94.88 364 ARG A CA 1
ATOM 2910 C C . ARG A 1 364 ? 3.519 -15.193 -22.215 1.00 94.88 364 ARG A C 1
ATOM 2912 O O . ARG A 1 364 ? 4.655 -15.662 -22.188 1.00 94.88 364 ARG A O 1
ATOM 2919 N N . ASP A 1 365 ? 2.469 -15.793 -21.656 1.00 94.00 365 ASP A N 1
ATOM 2920 C CA . ASP A 1 365 ? 2.506 -17.134 -21.057 1.00 94.00 365 ASP A CA 1
ATOM 2921 C C . ASP A 1 365 ? 3.577 -17.329 -19.963 1.00 94.00 365 ASP A C 1
ATOM 2923 O O . ASP A 1 365 ? 3.983 -18.458 -19.672 1.00 94.00 365 ASP A O 1
ATOM 2927 N N . LEU A 1 366 ? 4.003 -16.247 -19.296 1.00 95.31 366 LEU A N 1
ATOM 2928 C CA . LEU A 1 366 ? 4.876 -16.341 -18.122 1.00 95.31 366 LEU A CA 1
ATOM 2929 C C . LEU A 1 366 ? 4.231 -17.140 -16.982 1.00 95.31 366 LEU A C 1
ATOM 2931 O O . LEU A 1 366 ? 4.949 -17.731 -16.174 1.00 95.31 366 LEU A O 1
ATOM 2935 N N . LYS A 1 367 ? 2.893 -17.162 -16.920 1.00 96.50 367 LYS A N 1
ATOM 2936 C CA . LYS A 1 367 ? 2.086 -17.900 -15.939 1.00 96.50 367 LYS A CA 1
ATOM 2937 C C . LYS A 1 367 ? 2.521 -17.657 -14.487 1.00 96.50 367 LYS A C 1
ATOM 2939 O O . LYS A 1 367 ? 2.800 -18.621 -13.766 1.00 96.50 367 LYS A O 1
ATOM 2944 N N . PRO A 1 368 ? 2.623 -16.391 -14.038 1.00 97.38 368 PRO A N 1
ATOM 2945 C CA . PRO A 1 368 ? 2.961 -16.108 -12.650 1.00 97.38 368 PRO A CA 1
ATOM 2946 C C . PRO A 1 368 ? 1.880 -16.613 -11.690 1.00 97.38 368 PRO A C 1
ATOM 2948 O O . PRO A 1 368 ? 0.688 -16.594 -12.005 1.00 97.38 368 PRO A O 1
ATOM 2951 N N . ASP A 1 369 ? 2.298 -17.023 -10.492 1.00 96.88 369 ASP A N 1
ATOM 2952 C CA . ASP A 1 369 ? 1.383 -17.318 -9.386 1.00 96.88 369 ASP A CA 1
ATOM 2953 C C . ASP A 1 369 ? 0.686 -16.048 -8.884 1.00 96.88 369 ASP A C 1
ATOM 2955 O O . ASP A 1 369 ? -0.443 -16.126 -8.404 1.00 96.88 369 ASP A O 1
ATOM 2959 N N . MET A 1 370 ? 1.348 -14.894 -9.018 1.00 97.38 370 MET A N 1
ATOM 2960 C CA . MET A 1 370 ? 0.813 -13.571 -8.699 1.00 97.38 370 MET A CA 1
ATOM 2961 C C . MET A 1 370 ? 1.341 -12.509 -9.671 1.00 97.38 370 MET A C 1
ATOM 2963 O O . MET A 1 370 ? 2.548 -12.394 -9.874 1.00 97.38 370 MET A O 1
ATOM 2967 N N . LEU A 1 371 ? 0.454 -11.702 -10.243 1.00 98.38 371 LEU A N 1
ATOM 2968 C CA . LEU A 1 371 ? 0.795 -10.502 -11.007 1.00 98.38 371 LEU A CA 1
ATOM 2969 C C . LEU A 1 371 ? 0.413 -9.252 -10.207 1.00 98.38 371 LEU A C 1
ATOM 2971 O O . LEU A 1 371 ? -0.739 -9.104 -9.813 1.00 98.38 371 LEU A O 1
ATOM 2975 N N . PHE A 1 372 ? 1.358 -8.337 -10.018 1.00 98.06 372 PHE A N 1
ATOM 2976 C CA . PHE A 1 372 ? 1.095 -6.966 -9.586 1.00 98.06 372 PHE A CA 1
ATOM 2977 C C . PHE A 1 372 ? 1.165 -6.058 -10.804 1.00 98.06 372 PHE A C 1
ATOM 2979 O O . PHE A 1 372 ? 2.197 -6.028 -11.475 1.00 98.06 372 PHE A O 1
ATOM 2986 N N . ILE A 1 373 ? 0.080 -5.353 -11.110 1.00 97.62 373 ILE A N 1
ATOM 2987 C CA . ILE A 1 373 ? 0.011 -4.486 -12.289 1.00 97.62 373 ILE A CA 1
ATOM 2988 C C . ILE A 1 373 ? -0.712 -3.179 -11.973 1.00 97.62 373 ILE A C 1
ATOM 2990 O O . ILE A 1 373 ? -1.741 -3.182 -11.293 1.00 97.62 373 ILE A O 1
ATOM 2994 N N . SER A 1 374 ? -0.167 -2.053 -12.434 1.00 95.19 374 SER A N 1
ATOM 2995 C CA . SER A 1 374 ? -0.855 -0.767 -12.336 1.00 95.19 374 SER A CA 1
ATOM 2996 C C . SER A 1 374 ? -2.060 -0.707 -13.274 1.00 95.19 374 SER A C 1
ATOM 2998 O O . SER A 1 374 ? -2.035 -1.255 -14.374 1.00 95.19 374 SER A O 1
ATOM 3000 N N . ALA A 1 375 ? -3.140 -0.069 -12.821 1.00 93.88 375 ALA A N 1
ATOM 3001 C CA . ALA A 1 375 ? -4.414 -0.032 -13.550 1.00 93.88 375 ALA A CA 1
ATOM 3002 C C . ALA A 1 375 ? -5.203 1.274 -13.347 1.00 93.88 375 ALA A C 1
ATOM 3004 O O . ALA A 1 375 ? -6.392 1.343 -13.648 1.00 93.88 375 ALA A O 1
ATOM 3005 N N . ALA A 1 376 ? -4.559 2.303 -12.799 1.00 88.19 376 ALA A N 1
ATOM 3006 C CA . ALA A 1 376 ? -5.237 3.495 -12.303 1.00 88.19 376 ALA A CA 1
ATOM 3007 C C . ALA A 1 376 ? -5.773 4.434 -13.394 1.00 88.19 376 ALA A C 1
ATOM 3009 O O . ALA A 1 376 ? -6.592 5.304 -13.095 1.00 88.19 376 ALA A O 1
ATOM 3010 N N . ASN A 1 377 ? -5.320 4.270 -14.642 1.00 89.31 377 ASN A N 1
ATOM 3011 C CA . ASN A 1 377 ? -5.592 5.184 -15.749 1.00 89.31 377 ASN A CA 1
ATOM 3012 C C . ASN A 1 377 ? -5.353 6.655 -15.375 1.00 89.31 377 ASN A C 1
ATOM 3014 O O . ASN A 1 377 ? -6.240 7.494 -15.554 1.00 89.31 377 ASN A O 1
ATOM 3018 N N . HIS A 1 378 ? -4.194 6.960 -14.792 1.00 88.06 378 HIS A N 1
ATOM 3019 C CA . HIS A 1 378 ? -3.960 8.284 -14.229 1.00 88.06 378 HIS A CA 1
ATOM 3020 C C . HIS A 1 378 ? -4.221 9.393 -15.261 1.00 88.06 378 HIS A C 1
ATOM 3022 O O . HIS A 1 378 ? -3.767 9.334 -16.410 1.00 88.06 378 HIS A O 1
ATOM 3028 N N . LEU A 1 379 ? -4.971 10.406 -14.827 1.00 86.50 379 LEU A N 1
ATOM 3029 C CA . LEU A 1 379 ? -5.222 11.627 -15.575 1.00 86.50 379 LEU A CA 1
ATOM 3030 C C . LEU A 1 379 ? -4.195 12.667 -15.158 1.00 86.50 379 LEU A C 1
ATOM 3032 O O . LEU A 1 379 ? -4.033 12.937 -13.968 1.00 86.50 379 LEU A O 1
ATOM 3036 N N . SER A 1 380 ? -3.556 13.304 -16.132 1.00 86.56 380 SER A N 1
ATOM 3037 C CA . SER A 1 380 ? -2.548 14.329 -15.881 1.00 86.56 380 SER A CA 1
ATOM 3038 C C . SER A 1 380 ? -3.004 15.684 -16.407 1.00 86.56 380 SER A C 1
ATOM 3040 O O . SER A 1 380 ? -3.599 15.803 -17.477 1.00 86.56 380 SER A O 1
ATOM 3042 N N . ARG A 1 381 ? -2.731 16.744 -15.649 1.00 86.75 381 ARG A N 1
ATOM 3043 C CA . ARG A 1 381 ? -3.030 18.128 -16.024 1.00 86.75 381 ARG A CA 1
ATOM 3044 C C . ARG A 1 381 ? -1.755 18.951 -15.988 1.00 86.75 381 ARG A C 1
ATOM 3046 O O . ARG A 1 381 ? -1.094 19.006 -14.954 1.00 86.75 381 ARG A O 1
ATOM 3053 N N . TRP A 1 382 ? -1.469 19.647 -17.084 1.00 85.25 382 TRP A N 1
ATOM 3054 C CA . TRP A 1 382 ? -0.322 20.549 -17.209 1.00 85.25 382 TRP A CA 1
ATOM 3055 C C . TRP A 1 382 ? -0.774 21.980 -17.483 1.00 85.25 382 TRP A C 1
ATOM 3057 O O . TRP A 1 382 ? -1.777 22.217 -18.169 1.00 85.25 382 TRP A O 1
ATOM 3067 N N . GLY A 1 383 ? 0.001 22.942 -16.984 1.00 75.94 383 GLY A N 1
ATOM 3068 C CA . GLY A 1 383 ? -0.202 24.364 -17.241 1.00 75.94 383 GLY A CA 1
ATOM 3069 C C . GLY A 1 383 ? 1.118 25.077 -17.511 1.00 75.94 383 GLY A C 1
ATOM 3070 O O . GLY A 1 383 ? 2.026 25.022 -16.689 1.00 75.94 383 GLY A O 1
ATOM 3071 N N . ALA A 1 384 ? 1.208 25.773 -18.645 1.00 71.44 384 ALA A N 1
ATOM 3072 C CA . ALA A 1 384 ? 2.325 26.660 -18.962 1.00 71.44 384 ALA A CA 1
ATOM 3073 C C . ALA A 1 384 ? 1.790 27.953 -19.593 1.00 71.44 384 ALA A C 1
ATOM 3075 O O . ALA A 1 384 ? 1.187 27.937 -20.670 1.00 71.44 384 ALA A O 1
ATOM 3076 N N . GLY A 1 385 ? 1.982 29.085 -18.907 1.00 73.62 385 GLY A N 1
ATOM 3077 C CA . GLY A 1 385 ? 1.407 30.367 -19.321 1.00 73.62 385 GLY A CA 1
ATOM 3078 C C . GLY A 1 385 ? -0.124 30.307 -19.402 1.00 73.62 385 GLY A C 1
ATOM 3079 O O . GLY A 1 385 ? -0.788 29.963 -18.427 1.00 73.62 385 GLY A O 1
ATOM 3080 N N . SER A 1 386 ? -0.694 30.628 -20.568 1.00 75.69 386 SER A N 1
ATOM 3081 C CA . SER A 1 386 ? -2.144 30.573 -20.825 1.00 75.69 386 SER A CA 1
ATOM 3082 C C . SER A 1 386 ? -2.645 29.222 -21.353 1.00 75.69 386 SER A C 1
ATOM 3084 O O . SER A 1 386 ? -3.856 29.038 -21.490 1.00 75.69 386 SER A O 1
ATOM 3086 N N . LYS A 1 387 ? -1.754 28.266 -21.653 1.00 76.94 387 LYS A N 1
ATOM 3087 C CA . LYS A 1 387 ? -2.130 26.959 -22.208 1.00 76.94 387 LYS A CA 1
ATOM 3088 C C . LYS A 1 387 ? -2.349 25.944 -21.087 1.00 76.94 387 LYS A C 1
ATOM 3090 O O . LYS A 1 387 ? -1.487 25.761 -20.227 1.00 76.94 387 LYS A O 1
ATOM 3095 N N . ARG A 1 388 ? -3.497 25.264 -21.126 1.00 80.31 388 ARG A N 1
ATOM 3096 C CA . ARG A 1 388 ? -3.839 24.134 -20.252 1.00 80.31 388 ARG A CA 1
ATOM 3097 C C . ARG A 1 388 ? -4.021 22.885 -21.104 1.00 80.31 388 ARG A C 1
ATOM 3099 O O . ARG A 1 388 ? -4.720 22.946 -22.113 1.00 80.31 388 ARG A O 1
ATOM 3106 N N . THR A 1 389 ? -3.416 21.780 -20.685 1.00 83.25 389 THR A N 1
ATOM 3107 C CA . THR A 1 389 ? -3.525 20.481 -21.361 1.00 83.25 389 THR A CA 1
ATOM 3108 C C . THR A 1 389 ? -3.974 19.434 -20.351 1.00 83.25 389 THR A C 1
ATOM 3110 O O . THR A 1 389 ? -3.493 19.429 -19.217 1.00 83.25 389 THR A O 1
ATOM 3113 N N . VAL A 1 390 ? -4.879 18.553 -20.769 1.00 82.25 390 VAL A N 1
ATOM 3114 C CA . VAL A 1 390 ? -5.252 17.348 -20.025 1.00 82.25 390 VAL A CA 1
ATOM 3115 C C . VAL A 1 390 ? -4.773 16.154 -20.835 1.00 82.25 390 VAL A C 1
ATOM 3117 O O . VAL A 1 390 ? -5.001 16.106 -22.042 1.00 82.25 390 VAL A O 1
ATOM 3120 N N . GLY A 1 391 ? -4.061 15.249 -20.181 1.00 79.44 391 GLY A N 1
ATOM 3121 C CA . GLY A 1 391 ? -3.620 13.980 -20.734 1.00 79.44 391 GLY A CA 1
ATOM 3122 C C . GLY A 1 391 ? -4.388 12.863 -20.071 1.00 79.44 391 GLY A C 1
ATOM 3123 O O . GLY A 1 391 ? -4.540 12.839 -18.849 1.00 79.44 391 GLY A O 1
ATOM 3124 N N . GLU A 1 392 ? -4.867 11.954 -20.898 1.00 77.19 392 GLU A N 1
ATOM 3125 C CA . GLU A 1 392 ? -5.483 10.707 -20.477 1.00 77.19 392 GLU A CA 1
ATOM 3126 C C . GLU A 1 392 ? -4.437 9.592 -20.639 1.00 77.19 392 GLU A C 1
ATOM 3128 O O . GLU A 1 392 ? -3.529 9.719 -21.463 1.00 77.19 392 GLU A O 1
ATOM 3133 N N . HIS A 1 393 ? -4.548 8.513 -19.860 1.00 74.94 393 HIS A N 1
ATOM 3134 C CA . HIS A 1 393 ? -3.697 7.319 -19.987 1.00 74.94 393 HIS A CA 1
ATOM 3135 C C . HIS A 1 393 ? -2.211 7.503 -19.613 1.00 74.94 393 HIS A C 1
ATOM 3137 O O . HIS A 1 393 ? -1.332 6.949 -20.275 1.00 74.94 393 HIS A O 1
ATOM 3143 N N . ALA A 1 394 ? -1.897 8.232 -18.533 1.00 77.44 394 ALA A N 1
ATOM 3144 C CA . ALA A 1 394 ? -0.513 8.307 -18.026 1.00 77.44 394 ALA A CA 1
ATOM 3145 C C . ALA A 1 394 ? 0.012 6.958 -17.474 1.00 77.44 394 ALA A C 1
ATOM 3147 O O . ALA A 1 394 ? 1.226 6.733 -17.374 1.00 77.44 394 ALA A O 1
ATOM 3148 N N . SER A 1 395 ? -0.915 6.050 -17.163 1.00 87.88 395 SER A N 1
ATOM 3149 C CA . SER A 1 395 ? -0.699 4.646 -16.820 1.00 87.88 395 SER A CA 1
ATOM 3150 C C . SER A 1 395 ? -1.762 3.770 -17.494 1.00 87.88 395 SER A C 1
ATOM 3152 O O . SER A 1 395 ? -2.718 4.277 -18.090 1.00 87.88 395 SER A O 1
ATOM 3154 N N . LEU A 1 396 ? -1.604 2.446 -17.412 1.00 92.56 396 LEU A N 1
ATOM 3155 C CA . LEU A 1 396 ? -2.596 1.496 -17.912 1.00 92.56 396 LEU A CA 1
ATOM 3156 C C . LEU A 1 396 ? -3.987 1.771 -17.324 1.00 92.56 396 LEU A C 1
ATOM 3158 O O . LEU A 1 396 ? -4.150 1.987 -16.123 1.00 92.56 396 LEU A O 1
ATOM 3162 N N . SER A 1 397 ? -4.998 1.676 -18.181 1.00 92.62 397 SER A N 1
ATOM 3163 C CA . SER A 1 397 ? -6.395 1.554 -17.757 1.00 92.62 397 SER A CA 1
ATOM 3164 C C . SER A 1 397 ? -6.712 0.163 -17.203 1.00 92.62 397 SER A C 1
ATOM 3166 O O . SER A 1 397 ? -6.009 -0.795 -17.549 1.00 92.62 397 SER A O 1
ATOM 3168 N N . PRO A 1 398 ? -7.800 0.006 -16.423 1.00 93.94 398 PRO A N 1
ATOM 3169 C CA . PRO A 1 398 ? -8.231 -1.300 -15.922 1.00 93.94 398 PRO A CA 1
ATOM 3170 C C . PRO A 1 398 ? -8.408 -2.317 -17.053 1.00 93.94 398 PRO A C 1
ATOM 3172 O O . PRO A 1 398 ? -7.894 -3.434 -16.996 1.00 93.94 398 PRO A O 1
ATOM 3175 N N . THR A 1 399 ? -9.027 -1.887 -18.155 1.00 94.50 399 THR A N 1
ATOM 3176 C CA . THR A 1 399 ? -9.180 -2.700 -19.365 1.00 94.50 399 THR A CA 1
ATOM 3177 C C . THR A 1 399 ? -7.837 -3.130 -19.979 1.00 94.50 399 THR A C 1
ATOM 3179 O O . THR A 1 399 ? -7.690 -4.269 -20.431 1.00 94.50 399 THR A O 1
ATOM 3182 N N . GLN A 1 400 ? -6.842 -2.241 -20.040 1.00 94.50 400 GLN A N 1
ATOM 3183 C CA . GLN A 1 400 ? -5.520 -2.570 -20.593 1.00 94.50 400 GLN A CA 1
ATOM 3184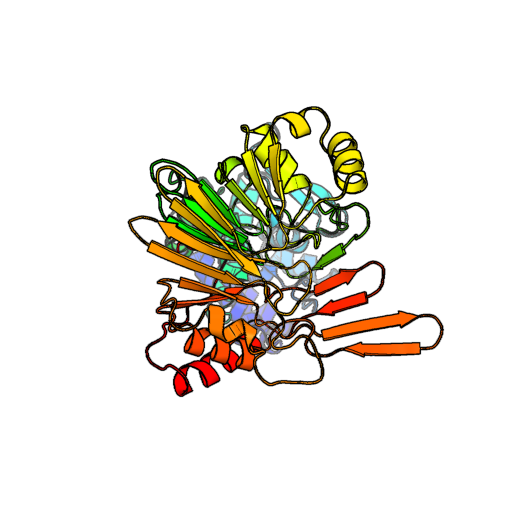 C C . GLN A 1 400 ? -4.737 -3.504 -19.668 1.00 94.50 400 GLN A C 1
ATOM 3186 O O . GLN A 1 400 ? -4.144 -4.470 -20.152 1.00 94.50 400 GLN A O 1
ATOM 3191 N N . ALA A 1 401 ? -4.786 -3.264 -18.356 1.00 96.25 401 ALA A N 1
ATOM 3192 C CA . ALA A 1 401 ? -4.196 -4.146 -17.360 1.00 96.25 401 ALA A CA 1
ATOM 3193 C C . ALA A 1 401 ? -4.782 -5.562 -17.471 1.00 96.25 401 ALA A C 1
ATOM 3195 O O . ALA A 1 401 ? -4.019 -6.519 -17.569 1.00 96.25 401 ALA A O 1
ATOM 3196 N N . ALA A 1 402 ? -6.109 -5.703 -17.588 1.00 97.38 402 ALA A N 1
ATOM 3197 C CA . ALA A 1 402 ? -6.770 -7.003 -17.735 1.00 97.38 402 ALA A CA 1
ATOM 3198 C C . ALA A 1 402 ? -6.332 -7.755 -19.005 1.00 97.38 402 ALA A C 1
ATOM 3200 O O . ALA A 1 402 ? -6.098 -8.965 -18.967 1.00 97.38 402 ALA A O 1
ATOM 3201 N N . LYS A 1 403 ? -6.142 -7.049 -20.129 1.00 96.00 403 LYS A N 1
ATOM 3202 C CA . LYS A 1 403 ? -5.603 -7.651 -21.363 1.00 96.00 403 LYS A CA 1
ATOM 3203 C C . LYS A 1 403 ? -4.184 -8.182 -21.171 1.00 96.00 403 LYS A C 1
ATOM 3205 O O . LYS A 1 403 ? -3.888 -9.279 -21.638 1.00 96.00 403 LYS A O 1
ATOM 3210 N N . ILE A 1 404 ? -3.322 -7.434 -20.481 1.00 96.62 404 ILE A N 1
ATOM 3211 C CA . ILE A 1 404 ? -1.950 -7.865 -20.170 1.00 96.62 404 ILE A CA 1
ATOM 3212 C C . ILE A 1 404 ? -1.970 -9.042 -19.185 1.00 96.62 404 ILE A C 1
ATOM 3214 O O . ILE A 1 404 ? -1.236 -10.009 -19.371 1.00 96.62 404 ILE A O 1
ATOM 3218 N N . THR A 1 405 ? -2.849 -9.019 -18.181 1.00 98.12 405 THR A N 1
ATOM 3219 C CA . THR A 1 405 ? -3.048 -10.137 -17.247 1.00 98.12 405 THR A CA 1
ATOM 3220 C C . THR A 1 405 ? -3.429 -11.424 -17.980 1.00 98.12 405 THR A C 1
ATOM 3222 O O . THR A 1 405 ? -2.802 -12.463 -17.759 1.00 98.12 405 THR A O 1
ATOM 3225 N N . ALA A 1 406 ? -4.406 -11.352 -18.890 1.00 97.56 406 ALA A N 1
ATOM 3226 C CA . ALA A 1 406 ? -4.823 -12.484 -19.713 1.00 97.56 406 ALA A CA 1
ATOM 3227 C C . ALA A 1 406 ? -3.692 -12.964 -20.640 1.00 97.56 406 ALA A C 1
ATOM 3229 O O . ALA A 1 406 ? -3.442 -14.163 -20.738 1.00 97.56 406 ALA A O 1
ATOM 3230 N N . LEU A 1 407 ? -2.961 -12.033 -21.263 1.00 96.94 407 LEU A N 1
ATOM 3231 C CA . LEU A 1 407 ? -1.806 -12.312 -22.123 1.00 96.94 407 LEU A CA 1
ATOM 3232 C C . LEU A 1 407 ? -0.688 -13.079 -21.394 1.00 96.94 407 LEU A C 1
ATOM 3234 O O . LEU A 1 407 ? -0.100 -14.005 -21.952 1.00 96.94 407 LEU A O 1
ATOM 3238 N N . MET A 1 408 ? -0.395 -12.703 -20.147 1.00 97.31 408 MET A N 1
ATOM 3239 C CA . MET A 1 408 ? 0.613 -13.367 -19.313 1.00 97.31 408 MET A CA 1
ATOM 3240 C C . MET A 1 408 ? 0.159 -14.744 -18.809 1.00 97.31 408 MET A C 1
ATOM 3242 O O . MET A 1 408 ? 0.997 -15.535 -18.366 1.00 97.31 408 MET A O 1
ATOM 3246 N N . GLY A 1 409 ? -1.146 -15.031 -18.834 1.00 97.38 409 GLY A N 1
ATOM 3247 C CA . GLY A 1 409 ? -1.720 -16.243 -18.251 1.00 97.38 409 GLY A CA 1
ATOM 3248 C C . GLY A 1 409 ? -1.543 -16.314 -16.731 1.00 97.38 409 GLY A C 1
ATOM 3249 O O . GLY A 1 409 ? -1.264 -17.390 -16.200 1.00 97.38 409 GLY A O 1
ATOM 3250 N N . ALA A 1 410 ? -1.623 -15.174 -16.035 1.00 97.94 410 ALA A N 1
ATOM 3251 C CA . ALA A 1 410 ? -1.448 -15.103 -14.582 1.00 97.94 410 ALA A CA 1
ATOM 3252 C C . ALA A 1 410 ? -2.490 -15.953 -13.840 1.00 97.94 410 ALA A C 1
ATOM 3254 O O . ALA A 1 410 ? -3.646 -15.992 -14.238 1.00 97.94 410 ALA A O 1
ATOM 3255 N N . LYS A 1 411 ? -2.108 -16.613 -12.741 1.00 96.81 411 LYS A N 1
ATOM 3256 C CA . LYS A 1 411 ? -3.073 -17.343 -11.895 1.00 96.81 411 LYS A CA 1
ATOM 3257 C C . LYS A 1 411 ? -3.877 -16.395 -11.015 1.00 96.81 411 LYS A C 1
ATOM 3259 O O . LYS A 1 411 ? -5.077 -16.578 -10.840 1.00 96.81 411 LYS A O 1
ATOM 3264 N N . ARG A 1 412 ? -3.191 -15.402 -10.449 1.00 97.06 412 ARG A N 1
ATOM 3265 C CA . ARG A 1 412 ? -3.772 -14.373 -9.591 1.00 97.06 412 ARG A CA 1
ATOM 3266 C C . ARG A 1 412 ? -3.250 -13.008 -9.981 1.00 97.06 412 ARG A C 1
ATOM 3268 O O . ARG A 1 412 ? -2.121 -12.896 -10.464 1.00 97.06 412 ARG A O 1
ATOM 3275 N N . VAL A 1 413 ? -4.047 -11.979 -9.741 1.00 97.88 413 VAL A N 1
ATOM 3276 C CA . VAL A 1 413 ? -3.687 -10.596 -10.052 1.00 97.88 413 VAL A CA 1
ATOM 3277 C C . VAL A 1 413 ? -4.107 -9.667 -8.927 1.00 97.88 413 VAL A C 1
ATOM 3279 O O . VAL A 1 413 ? -5.169 -9.835 -8.341 1.00 97.88 413 VAL A O 1
ATOM 3282 N N . GLY A 1 414 ? -3.269 -8.685 -8.625 1.00 95.25 414 GLY A N 1
ATOM 3283 C CA . GLY A 1 414 ? -3.581 -7.600 -7.712 1.00 95.25 414 GLY A CA 1
ATOM 3284 C C . GLY A 1 414 ? -3.204 -6.262 -8.333 1.00 95.25 414 GLY A C 1
ATOM 3285 O O . GLY A 1 414 ? -2.134 -6.121 -8.931 1.00 95.25 414 GLY A O 1
ATOM 3286 N N . LEU A 1 415 ? -4.101 -5.288 -8.206 1.00 94.19 415 LEU A N 1
ATOM 3287 C CA . LEU A 1 415 ? -3.917 -3.965 -8.790 1.00 94.19 415 LEU A CA 1
ATOM 3288 C C . LEU A 1 415 ? -3.119 -3.070 -7.849 1.00 94.19 415 LEU A C 1
ATOM 3290 O O . LEU A 1 415 ? -3.402 -3.003 -6.653 1.00 94.19 415 LEU A O 1
ATOM 3294 N N . ILE A 1 416 ? -2.119 -2.390 -8.399 1.00 93.00 416 ILE A N 1
ATOM 3295 C CA . ILE A 1 416 ? -1.233 -1.485 -7.661 1.00 93.00 416 ILE A CA 1
ATOM 3296 C C . ILE A 1 416 ? -1.325 -0.053 -8.194 1.00 93.00 416 ILE A C 1
ATOM 3298 O O . ILE A 1 416 ? -1.824 0.186 -9.291 1.00 93.00 416 ILE A O 1
ATOM 3302 N N . GLY A 1 417 ? -0.857 0.914 -7.404 1.00 87.06 417 GLY A N 1
ATOM 3303 C CA . GLY A 1 417 ? -0.814 2.324 -7.801 1.00 87.06 417 GLY A CA 1
ATOM 3304 C C . GLY A 1 417 ? -2.185 2.979 -8.005 1.00 87.06 417 GLY A C 1
ATOM 3305 O O . GLY A 1 417 ? -2.278 3.905 -8.797 1.00 87.06 417 GLY A O 1
ATOM 3306 N N . MET A 1 418 ? -3.246 2.484 -7.351 1.00 81.50 418 MET A N 1
ATOM 3307 C CA . MET A 1 418 ? -4.626 2.969 -7.539 1.00 81.50 418 MET A CA 1
ATOM 3308 C C . MET A 1 418 ? -4.969 4.216 -6.709 1.00 81.50 418 MET A C 1
ATOM 3310 O O . MET A 1 418 ? -5.701 5.083 -7.173 1.00 81.50 418 MET A O 1
ATOM 3314 N N . ASP A 1 419 ? -4.460 4.302 -5.478 1.00 74.31 419 ASP A N 1
ATOM 3315 C CA . ASP A 1 419 ? -4.822 5.345 -4.512 1.00 74.31 419 ASP A CA 1
ATOM 3316 C C . ASP A 1 419 ? -3.812 6.493 -4.539 1.00 74.31 419 ASP A C 1
ATOM 3318 O O . ASP A 1 419 ? -3.064 6.686 -3.584 1.00 74.31 419 ASP A O 1
ATOM 3322 N N . ASN A 1 420 ? -3.753 7.231 -5.649 1.00 78.44 420 ASN A N 1
ATOM 3323 C CA . ASN A 1 420 ? -2.753 8.278 -5.828 1.00 78.44 420 ASN A CA 1
ATOM 3324 C C . ASN A 1 420 ? -3.337 9.595 -6.366 1.00 78.44 420 ASN A C 1
ATOM 3326 O O . ASN A 1 420 ? -4.055 9.633 -7.370 1.00 78.44 420 ASN A O 1
ATOM 3330 N N . PHE A 1 421 ? -2.981 10.690 -5.693 1.00 80.62 421 PHE A N 1
ATOM 3331 C CA . PHE A 1 421 ? -3.087 12.055 -6.193 1.00 80.62 421 PHE A CA 1
ATOM 3332 C C . PHE A 1 421 ? -1.724 12.732 -6.019 1.00 80.62 421 PHE A C 1
ATOM 3334 O O . PHE A 1 421 ? -1.352 13.088 -4.901 1.00 80.62 421 PHE A O 1
ATOM 3341 N N . SER A 1 422 ? -1.003 12.944 -7.114 1.00 84.12 422 SER A N 1
ATOM 3342 C CA . SER A 1 422 ? 0.349 13.503 -7.118 1.00 84.12 422 SER A CA 1
ATOM 3343 C C . SER A 1 422 ? 0.349 14.945 -7.615 1.00 84.12 422 SER A C 1
ATOM 3345 O O . SER A 1 422 ? -0.176 15.259 -8.685 1.00 84.12 422 SER A O 1
ATOM 3347 N N . ILE A 1 423 ? 0.986 15.839 -6.864 1.00 83.75 423 ILE A N 1
ATOM 3348 C CA . ILE A 1 423 ? 1.342 17.184 -7.325 1.00 83.75 423 ILE A CA 1
ATOM 3349 C C . ILE A 1 423 ? 2.835 17.199 -7.619 1.00 83.75 423 ILE A C 1
ATOM 3351 O O . ILE A 1 423 ? 3.654 17.140 -6.703 1.00 83.75 423 ILE A O 1
ATOM 3355 N N . TRP A 1 424 ? 3.165 17.307 -8.898 1.00 82.31 424 TRP A N 1
ATOM 3356 C CA . TRP A 1 424 ? 4.517 17.416 -9.427 1.00 82.31 424 TRP A CA 1
ATOM 3357 C C . TRP A 1 424 ? 4.903 18.884 -9.634 1.00 82.31 424 TRP A C 1
ATOM 3359 O O . TRP A 1 424 ? 4.041 19.760 -9.731 1.00 82.31 424 TRP A O 1
ATOM 3369 N N . ASP A 1 425 ? 6.198 19.153 -9.818 1.00 80.56 425 ASP A N 1
ATOM 3370 C CA . ASP A 1 425 ? 6.698 20.495 -10.161 1.00 80.56 425 ASP A CA 1
ATOM 3371 C C . ASP A 1 425 ? 6.026 21.092 -11.424 1.00 80.56 425 ASP A C 1
ATOM 3373 O O . ASP A 1 425 ? 5.923 22.312 -11.556 1.00 80.56 425 ASP A O 1
ATOM 3377 N N . SER A 1 426 ? 5.560 20.251 -12.357 1.00 79.00 426 SER A N 1
ATOM 3378 C CA . SER A 1 426 ? 5.011 20.664 -13.660 1.00 79.00 426 SER A CA 1
ATOM 3379 C C . SER A 1 426 ? 3.589 20.171 -13.955 1.00 79.00 426 SER A C 1
ATOM 3381 O O . SER A 1 426 ? 3.025 20.531 -14.995 1.00 79.00 426 SER A O 1
ATOM 3383 N N . ALA A 1 427 ? 3.005 19.345 -13.083 1.00 84.56 427 ALA A N 1
ATOM 3384 C CA . ALA A 1 427 ? 1.763 18.633 -13.370 1.00 84.56 427 ALA A CA 1
ATOM 3385 C C . ALA A 1 427 ? 0.979 18.259 -12.108 1.00 84.56 427 ALA A C 1
ATOM 3387 O O . ALA A 1 427 ? 1.531 18.166 -11.017 1.00 84.56 427 ALA A O 1
ATOM 3388 N N . ILE A 1 428 ? -0.310 17.979 -12.280 1.00 86.31 428 ILE A N 1
ATOM 3389 C CA . ILE A 1 428 ? -1.130 17.284 -11.281 1.00 86.31 428 ILE A CA 1
ATOM 3390 C C . ILE A 1 428 ? -1.605 15.980 -11.903 1.00 86.31 428 ILE A C 1
ATOM 3392 O O . ILE A 1 428 ? -2.110 15.994 -13.025 1.00 86.31 428 ILE A O 1
ATOM 3396 N N . GLU A 1 429 ? -1.471 14.886 -11.171 1.00 86.56 429 GLU A N 1
ATOM 3397 C CA . GLU A 1 429 ? -1.862 13.545 -11.581 1.00 86.56 429 GLU A CA 1
ATOM 3398 C C . GLU A 1 429 ? -2.826 12.943 -10.564 1.00 86.56 429 GLU A 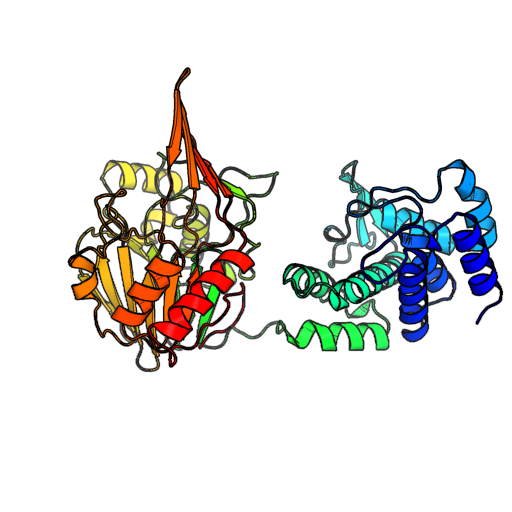C 1
ATOM 3400 O O . GLU A 1 429 ? -2.646 13.109 -9.360 1.00 86.56 429 GLU A O 1
ATOM 3405 N N . TYR A 1 430 ? -3.883 12.285 -11.030 1.00 84.44 430 TYR A N 1
ATOM 3406 C CA . TYR A 1 430 ? -4.868 11.666 -10.148 1.00 84.44 430 TYR A CA 1
ATOM 3407 C C . TYR A 1 430 ? -5.581 10.499 -10.825 1.00 84.44 430 TYR A C 1
ATOM 3409 O O . TYR A 1 430 ? -5.762 10.484 -12.045 1.00 84.44 430 TYR A O 1
ATOM 3417 N N . ALA A 1 431 ? -5.999 9.529 -10.019 1.00 84.38 431 ALA A N 1
ATOM 3418 C CA . ALA A 1 431 ? -6.750 8.361 -10.462 1.00 84.38 431 ALA A CA 1
ATOM 3419 C C . ALA A 1 431 ? -8.266 8.511 -10.238 1.00 84.38 431 ALA A C 1
ATOM 3421 O O . ALA A 1 431 ? -8.740 9.419 -9.545 1.00 84.38 431 ALA A O 1
ATOM 3422 N N . HIS A 1 432 ? -9.034 7.581 -10.810 1.00 81.19 432 HIS A N 1
ATOM 3423 C CA . HIS A 1 432 ? -10.388 7.289 -10.333 1.00 81.19 432 HIS A CA 1
ATOM 3424 C C . HIS A 1 432 ? -10.344 6.608 -8.954 1.00 81.19 432 HIS A C 1
ATOM 3426 O O . HIS A 1 432 ? -9.278 6.262 -8.453 1.00 81.19 432 HIS A O 1
ATOM 3432 N N . THR A 1 433 ? -11.499 6.420 -8.309 1.00 80.12 433 THR A N 1
ATOM 3433 C CA . THR A 1 433 ? -11.540 5.688 -7.035 1.00 80.12 433 THR A CA 1
ATOM 3434 C C . THR A 1 433 ? -11.089 4.241 -7.239 1.00 80.12 433 THR A C 1
ATOM 3436 O O . THR A 1 433 ? -11.416 3.635 -8.263 1.00 80.12 433 THR A O 1
ATOM 3439 N N . ALA A 1 434 ? -10.396 3.668 -6.248 1.00 79.94 434 ALA A N 1
ATOM 3440 C CA . ALA A 1 434 ? -10.004 2.258 -6.257 1.00 79.94 434 AL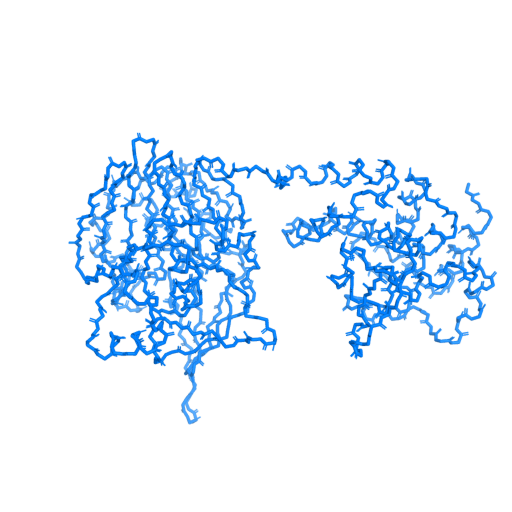A A CA 1
ATOM 3441 C C . ALA A 1 434 ? -11.183 1.338 -6.606 1.00 79.94 434 ALA A C 1
ATOM 3443 O O . ALA A 1 434 ? -11.064 0.506 -7.491 1.00 79.94 434 ALA A O 1
ATOM 3444 N N . GLU A 1 435 ? -12.355 1.557 -6.007 1.00 76.06 435 GLU A N 1
ATOM 3445 C CA . GLU A 1 435 ? -13.563 0.776 -6.300 1.00 76.06 435 GLU A CA 1
ATOM 3446 C C . GLU A 1 435 ? -13.968 0.823 -7.783 1.00 76.06 435 GLU A C 1
ATOM 3448 O O . GLU A 1 435 ? -14.320 -0.203 -8.361 1.00 76.06 435 GLU A O 1
ATOM 3453 N N . ALA A 1 436 ? -13.908 1.993 -8.428 1.00 78.19 436 ALA A N 1
ATOM 3454 C CA . ALA A 1 436 ? -14.249 2.110 -9.845 1.00 78.19 436 ALA A CA 1
ATOM 3455 C C . ALA A 1 436 ? -13.242 1.356 -10.729 1.00 78.19 436 ALA A C 1
ATOM 3457 O O . ALA A 1 436 ? -13.644 0.649 -11.652 1.00 78.19 436 ALA A O 1
ATOM 3458 N N . ILE A 1 437 ? -11.951 1.473 -10.407 1.00 85.06 437 ILE A N 1
ATOM 3459 C CA . ILE A 1 437 ? -10.851 0.776 -11.086 1.00 85.06 437 ILE A CA 1
ATOM 3460 C C . ILE A 1 437 ? -10.996 -0.745 -10.936 1.00 85.06 437 ILE A C 1
ATOM 3462 O O . ILE A 1 437 ? -10.938 -1.470 -11.928 1.00 85.06 437 ILE A O 1
ATOM 3466 N N . GLU A 1 438 ? -11.221 -1.228 -9.711 1.00 86.50 438 GLU A N 1
ATOM 3467 C CA . GLU A 1 438 ? -11.389 -2.650 -9.396 1.00 86.50 438 GLU A CA 1
ATOM 3468 C C . GLU A 1 438 ? -12.616 -3.240 -10.100 1.00 86.50 438 GLU A C 1
ATOM 3470 O O . GLU A 1 438 ? -12.517 -4.305 -10.707 1.00 86.50 438 GLU A O 1
ATOM 3475 N N . ASN A 1 439 ? -13.750 -2.532 -10.084 1.00 80.25 439 ASN A N 1
ATOM 3476 C CA . ASN A 1 439 ? -14.974 -2.972 -10.754 1.00 80.25 439 ASN A CA 1
ATOM 3477 C C . ASN A 1 439 ? -14.803 -3.066 -12.277 1.00 80.25 439 ASN A C 1
ATOM 3479 O O . ASN A 1 439 ? -15.245 -4.045 -12.882 1.00 80.25 439 ASN A O 1
ATOM 3483 N N . GLU A 1 440 ? -14.156 -2.078 -12.906 1.00 89.69 440 GLU A N 1
ATOM 3484 C CA . GLU A 1 440 ? -13.882 -2.125 -14.346 1.00 89.69 440 GLU A CA 1
ATOM 3485 C C . GLU A 1 440 ? -12.933 -3.282 -14.683 1.00 89.69 440 GLU A C 1
ATOM 3487 O O . GLU A 1 440 ? -13.208 -4.058 -15.599 1.00 89.69 440 GLU A O 1
ATOM 3492 N N . PHE A 1 441 ? -11.846 -3.443 -13.922 1.00 93.38 441 PHE A N 1
ATOM 3493 C CA . PHE A 1 441 ? -10.903 -4.540 -14.126 1.00 93.38 441 PHE A CA 1
ATOM 3494 C C . PHE A 1 441 ? -11.588 -5.905 -14.001 1.00 93.38 441 PHE A C 1
ATOM 3496 O O . PHE A 1 441 ? -11.427 -6.742 -14.890 1.00 93.38 441 PHE A O 1
ATOM 3503 N N . GLN A 1 442 ? -12.363 -6.119 -12.929 1.00 86.38 442 GLN A N 1
ATOM 3504 C CA . GLN A 1 442 ? -13.063 -7.377 -12.661 1.00 86.38 442 GLN A CA 1
ATOM 3505 C C . GLN A 1 442 ? -14.007 -7.738 -13.813 1.00 86.38 442 GLN A C 1
ATOM 3507 O O . GLN A 1 442 ? -13.965 -8.853 -14.327 1.00 86.38 442 GLN A O 1
ATOM 3512 N N . TRP A 1 443 ? -14.800 -6.769 -14.280 1.00 90.94 443 TRP A N 1
ATOM 3513 C CA . TRP A 1 443 ? -15.723 -6.980 -15.394 1.00 90.94 443 TRP A CA 1
ATOM 3514 C C . TRP A 1 443 ? -15.004 -7.442 -16.671 1.00 90.94 443 TRP A C 1
ATOM 3516 O O . TRP A 1 443 ? -15.480 -8.339 -17.369 1.00 90.94 443 TRP A O 1
ATOM 3526 N N . VAL A 1 444 ? -13.837 -6.861 -16.975 1.00 96.12 444 VAL A N 1
ATOM 3527 C CA . VAL A 1 444 ? -13.051 -7.237 -18.159 1.00 96.12 444 VAL A CA 1
ATOM 3528 C C . VAL A 1 444 ? -12.357 -8.588 -17.972 1.00 96.12 444 VAL A C 1
ATOM 3530 O O . VAL A 1 444 ? -12.362 -9.407 -18.897 1.00 96.12 444 VAL A O 1
ATOM 3533 N N . ILE A 1 445 ? -11.734 -8.835 -16.815 1.00 94.94 445 ILE A N 1
ATOM 3534 C CA . ILE A 1 445 ? -10.951 -10.058 -16.596 1.00 94.94 445 ILE A CA 1
ATOM 3535 C C . ILE A 1 445 ? -11.845 -11.301 -16.521 1.00 94.94 445 ILE A C 1
ATOM 3537 O O . ILE A 1 445 ? -11.452 -12.334 -17.059 1.00 94.94 445 ILE A O 1
ATOM 3541 N N . ASP A 1 446 ? -13.069 -11.189 -15.993 1.00 90.69 446 ASP A N 1
ATOM 3542 C CA . ASP A 1 446 ? -14.062 -12.275 -15.995 1.00 90.69 446 ASP A CA 1
ATOM 3543 C C . ASP A 1 446 ? -14.403 -12.747 -17.411 1.00 90.69 446 ASP A C 1
ATOM 3545 O O . ASP A 1 446 ? -14.669 -13.927 -17.643 1.00 90.69 446 ASP A O 1
ATOM 3549 N N . TYR A 1 447 ? -14.367 -11.833 -18.381 1.00 96.12 447 TYR A N 1
ATOM 3550 C CA . TYR A 1 447 ? -14.591 -12.164 -19.782 1.00 96.12 447 TYR A CA 1
ATOM 3551 C C . TYR A 1 447 ? -13.330 -12.712 -20.462 1.00 96.12 447 TYR A C 1
ATOM 3553 O O . TYR A 1 447 ? -13.390 -13.713 -21.175 1.00 96.12 447 TYR A O 1
ATOM 3561 N N . LEU A 1 448 ? -12.182 -12.052 -20.275 1.00 97.25 448 LEU A N 1
ATOM 3562 C CA . LEU A 1 448 ? -10.947 -12.403 -20.986 1.00 97.25 448 LEU A CA 1
ATOM 3563 C C . LEU A 1 448 ? -10.267 -13.661 -20.436 1.00 97.25 448 LEU A C 1
ATOM 3565 O O . LEU A 1 448 ? -9.669 -14.417 -21.202 1.00 97.25 448 LEU A O 1
ATOM 3569 N N . ALA A 1 449 ? -10.311 -13.862 -19.122 1.00 96.25 449 ALA A N 1
ATOM 3570 C CA . ALA A 1 449 ? -9.610 -14.932 -18.430 1.00 96.25 449 ALA A CA 1
ATOM 3571 C C . ALA A 1 449 ? -10.343 -15.308 -17.118 1.00 96.25 449 ALA A C 1
ATOM 3573 O O . ALA A 1 449 ? -9.830 -15.052 -16.031 1.00 96.25 449 ALA A O 1
ATOM 3574 N N . PRO A 1 450 ? -11.510 -15.981 -17.194 1.00 92.31 450 PRO A N 1
ATOM 3575 C CA . PRO A 1 450 ? -12.383 -16.262 -16.039 1.00 92.31 450 PRO A CA 1
ATOM 3576 C C . PRO A 1 450 ? -11.759 -17.130 -14.934 1.00 92.31 450 PRO A C 1
ATOM 3578 O O . PRO A 1 450 ? -12.320 -17.258 -13.853 1.00 92.31 450 PRO A O 1
ATOM 3581 N N . ASN A 1 451 ? -10.617 -17.770 -15.203 1.00 92.44 451 ASN A N 1
ATOM 3582 C CA . ASN A 1 451 ? -9.903 -18.596 -14.226 1.00 92.44 451 ASN A CA 1
ATOM 3583 C C . ASN A 1 451 ? -8.863 -17.804 -13.411 1.00 92.44 451 ASN A C 1
ATOM 3585 O O . ASN A 1 451 ? -8.194 -18.394 -12.563 1.00 92.44 451 ASN A O 1
ATOM 3589 N N . VAL A 1 452 ? -8.676 -16.512 -13.697 1.00 94.00 452 VAL A N 1
ATOM 3590 C CA . VAL A 1 452 ? -7.756 -15.645 -12.953 1.00 94.00 452 VAL A CA 1
ATOM 3591 C C . VAL A 1 452 ? -8.434 -15.181 -11.671 1.00 94.00 452 VAL A C 1
ATOM 3593 O O . VAL A 1 452 ? -9.504 -14.584 -11.706 1.00 94.00 452 VAL A O 1
ATOM 3596 N N . GLU A 1 453 ? -7.791 -15.411 -10.531 1.00 92.00 453 GLU A N 1
ATOM 3597 C CA . GLU A 1 453 ? -8.269 -14.902 -9.246 1.00 92.00 453 GLU A CA 1
ATOM 3598 C C . GLU A 1 453 ? -7.831 -13.440 -9.066 1.00 92.00 453 GLU A C 1
ATOM 3600 O O . GLU A 1 453 ? -6.638 -13.148 -8.925 1.00 92.00 453 GLU A O 1
ATOM 3605 N N . PHE A 1 454 ? -8.783 -12.506 -9.054 1.00 88.56 454 PHE A N 1
ATOM 3606 C CA . PHE A 1 454 ? -8.505 -11.128 -8.657 1.00 88.56 454 PHE A CA 1
ATOM 3607 C C . PHE A 1 454 ? -8.416 -11.017 -7.130 1.00 88.56 454 PHE A C 1
ATOM 3609 O O . PHE A 1 454 ? -9.333 -11.402 -6.405 1.00 88.56 454 PHE A O 1
ATOM 3616 N N . ILE A 1 455 ? -7.305 -10.467 -6.638 1.00 85.69 455 ILE A N 1
ATOM 3617 C CA . ILE A 1 455 ? -7.063 -10.196 -5.224 1.00 85.69 455 ILE A CA 1
ATOM 3618 C C . ILE A 1 455 ? -7.034 -8.678 -5.010 1.00 85.69 455 ILE A C 1
ATOM 3620 O O . ILE A 1 455 ? -6.031 -8.037 -5.341 1.00 85.69 455 ILE A O 1
ATOM 3624 N N . PRO A 1 456 ? -8.058 -8.102 -4.355 1.00 78.81 456 PRO A N 1
ATOM 3625 C CA . PRO A 1 456 ? -7.990 -6.734 -3.857 1.00 78.81 456 PRO A CA 1
ATOM 3626 C C . PRO A 1 456 ? -6.800 -6.569 -2.897 1.00 78.81 456 PRO A C 1
ATOM 3628 O O . PRO A 1 456 ? -6.675 -7.301 -1.900 1.00 78.81 456 PRO A O 1
ATOM 3631 N N . LEU A 1 457 ? -5.904 -5.631 -3.220 1.00 78.00 457 LEU A N 1
ATOM 3632 C CA . LEU A 1 457 ? -4.629 -5.430 -2.526 1.00 78.00 457 LEU A CA 1
ATOM 3633 C C . LEU A 1 457 ? -4.708 -4.336 -1.483 1.00 78.00 457 LEU A C 1
ATOM 3635 O O . LEU A 1 457 ? -5.022 -3.187 -1.781 1.00 78.00 457 LEU A O 1
ATOM 3639 N N . ARG A 1 458 ? -4.416 -4.718 -0.244 1.00 71.56 458 ARG A N 1
ATOM 3640 C CA . ARG A 1 458 ? -4.671 -3.906 0.943 1.00 71.56 458 ARG A CA 1
ATOM 3641 C C . ARG A 1 458 ? -3.393 -3.878 1.777 1.00 71.56 458 ARG A C 1
ATOM 3643 O O . ARG A 1 458 ? -2.840 -4.960 2.019 1.00 71.56 458 ARG A O 1
ATOM 3650 N N . PRO A 1 459 ? -2.843 -2.701 2.128 1.00 64.69 459 PRO A N 1
ATOM 3651 C CA . PRO A 1 459 ? -1.558 -2.599 2.819 1.00 64.69 459 PRO A CA 1
ATOM 3652 C C . PRO A 1 459 ? -1.473 -3.530 4.035 1.00 64.69 459 PRO A C 1
ATOM 3654 O O . PRO A 1 459 ? -2.415 -3.626 4.815 1.00 64.69 459 PRO A O 1
ATOM 3657 N N . GLY A 1 460 ? -0.357 -4.237 4.215 1.00 57.31 460 GLY A N 1
ATOM 3658 C CA . GLY A 1 460 ? -0.166 -5.144 5.358 1.00 57.31 460 GLY A CA 1
ATOM 3659 C C . GLY A 1 460 ? -0.587 -6.597 5.121 1.00 57.31 460 GLY A C 1
ATOM 3660 O O . GLY A 1 460 ? -0.070 -7.507 5.782 1.00 57.31 460 GLY A O 1
ATOM 3661 N N . LYS A 1 461 ? -1.494 -6.843 4.169 1.00 64.00 461 LYS A N 1
ATOM 3662 C CA . LYS A 1 461 ? -2.093 -8.163 3.933 1.00 64.00 461 LYS A CA 1
ATOM 3663 C C . LYS A 1 461 ? -1.069 -9.150 3.355 1.00 64.00 461 LYS A C 1
ATOM 3665 O O . LYS A 1 461 ? -0.357 -8.840 2.396 1.00 64.00 461 LYS A O 1
ATOM 3670 N N . LYS A 1 462 ? -0.996 -10.358 3.936 1.00 67.62 462 LYS A N 1
ATOM 3671 C CA . LYS A 1 462 ? -0.274 -11.498 3.341 1.00 67.62 462 LYS A CA 1
ATOM 3672 C C . LYS A 1 462 ? -1.069 -12.019 2.146 1.00 67.62 462 LYS A C 1
ATOM 3674 O O . LYS A 1 462 ? -2.276 -12.206 2.264 1.00 67.62 462 LYS A O 1
ATOM 3679 N N . ILE A 1 463 ? -0.390 -12.214 1.021 1.00 74.75 463 ILE A N 1
ATOM 3680 C CA . ILE A 1 463 ? -0.996 -12.599 -0.259 1.00 74.75 463 ILE A CA 1
ATOM 3681 C C . ILE A 1 463 ? -0.720 -14.073 -0.544 1.00 74.75 463 ILE A C 1
ATOM 3683 O O . ILE A 1 463 ? -1.657 -14.815 -0.822 1.00 74.75 463 ILE A O 1
ATOM 3687 N N . LEU A 1 464 ? 0.551 -14.479 -0.438 1.00 68.75 464 LEU A N 1
ATOM 3688 C CA . LEU A 1 464 ? 1.031 -15.850 -0.629 1.00 68.75 464 LEU A CA 1
ATOM 3689 C C . LEU A 1 464 ? 1.910 -16.294 0.546 1.00 68.75 464 LEU A C 1
ATOM 3691 O O . LEU A 1 464 ? 2.688 -15.454 1.075 1.00 68.75 464 LEU A O 1
#

Organism: NCBI:txid1797247

Radius of gyration: 25.77 Å; chains: 1; bounding box: 66×53×65 Å

Sequence (464 aa):
MSLASAAAKTYLTNKGAKNIRHVRGSLLDHLSRIEETLKGWNTPEHVQLAGLFHSVFGTDHFKKELLGEADTEQVRLLIGEKALRLVSLFSSIDRFTISSKRTPSGYSALHKDTYATIPLTKEETSEILHIFLANAIDHLFDVMYEGAMVEINHYVPFAELFTPKAQEALQKLNRGTHPSEEFSPGLRFIGHAGVWLKTEEGSLVVDPWLYSSTFEQPVLRGLQPYQRTIDFLIPRPVFKGIDLKPDIVLLSHFHTHHAPLESIKKFAGLKPIRVICPALSEDDHAWLRTSLGELYEKITFEASDEAREHTFPNLTVRVFTHPKPHHLGFVVKTPKQHFVHVTDACVNADVNRLSLDPMWETVRDLKPDMLFISAANHLSRWGAGSKRTVGEHASLSPTQAAKITALMGAKRVGLIGMDNFSIWDSAIEYAHTAEAIENEFQWVIDYLAPNVEFIPLRPGKKIL

Foldseek 3Di:
DDPLVVVLLVVLVVLPQQVDDDLPHGNQVLLQQLLVVCVVLVHDQLLSLLSSQQAQCHAPVGRDHSDDPVCLVVSCVRSHDSSSVLSCCSRFFDPLQWDLDADPQGIWTAGPPPRDIDGDHLLSVLSNLSSQLSSLVSNCVRDPDPVSLVSLVSCVSVLVSGRPVSNVVSVVSCVQPDPDDLDDAFWAAFWFQWIKGDDPVFIEIFLDAADACDPVNQWFDWLANPKIKGKPQTDHTPDHLVSRLHQEYEAQATDRSSGTLVSLLSNLVVAQHEYEFADDDPVSLVVNCVSNPPSSVSYHYDHHQAWDWDDDPFKIWTWHHALDGRGIKIWIDGPVFTEIGEPQGAQHVPLVDPHRDPSLLVLFQLAGQEYEYAAFQKWKWFDDDPDIDIGTRSGHHLLSRLVSCLRNNYQEYEHHNNRIWMDMPTITIHGDHPVVRLVSNVVNNCVSPVNYHYDYHDRPDGDD

InterPro domains:
  IPR036866 Ribonuclease Z/Hydroxyacylglutathione hydrolase-like [G3DSA:3.60.15.10] (156-454)
  IPR036866 Ribonuclease Z/Hydroxyacylglutathione hydrolase-like [SSF56281] (187-378)
  IPR049202 Domain of unknown function DUF6817 [PF20680] (12-95)
  IPR050114 UPF0173/UPF0282/UlaG metal-dependent hydrolases [PTHR43546] (187-413)